Protein AF-A0AAP7DKU0-F1 (afdb_monomer)

Foldseek 3Di:
DDDCVQVQWDWPAFFAWDQDPPPRDTDGQLFTKIDHAFFAFDFAQAWAFWQAFQADDPPLLCAQQGGWTWGQHPQQKIWIWGQFPHAPDDGGDTHHGRHTGGTFHRGGDFDCRPPPNRVRTIIGIWIANHCDDSGRRPRTDRPVVVSVVCLQVLLADPADDLVVLCVVCLVLLLVLCLVQQQFSLLLSLQLCNQNVNQRHPCCVVAVASNQAFDEAPVGWDWDWDWDADPVRDIDIDTTIHYHDPHNSSNSNVVSCCLCQPDPVDRNLNVQSGNDQLLSNLVSCVVSVSDDDPCRSVSSVCSCVVVVSSVSSVQSDFDWAFEDEPNHTQFIFTDHPNFTKTQLVSVLVSLVWDWDADPVVRWIQTNNHTQPQWDADPNTTMGGPQSSQVRSVKHFPDADPVRNYTYIYD

Solvent-accessible surface area (backbone atoms only — not comparable to full-atom values): 21184 Å² total; per-residue (Å²): 132,72,73,46,60,83,77,60,21,47,79,79,39,70,57,43,81,38,68,40,93,86,78,66,50,75,47,74,36,63,25,31,32,34,29,54,63,62,62,40,79,36,52,29,91,55,45,29,36,22,76,36,46,46,69,38,45,77,88,45,57,33,46,56,31,15,28,27,36,29,30,34,31,93,83,41,26,26,45,34,43,22,14,19,63,46,64,66,51,52,62,75,38,76,44,51,52,69,36,66,40,24,20,28,12,35,31,44,75,43,66,51,52,77,42,90,86,39,53,56,28,28,33,41,38,29,26,18,65,30,53,63,71,43,64,11,58,93,34,54,43,58,45,52,61,50,51,52,51,45,62,78,53,50,36,32,99,63,45,42,56,68,70,58,40,48,67,69,46,47,66,50,31,24,55,45,18,61,76,64,31,43,40,18,26,51,52,51,31,48,32,36,59,65,7,26,29,54,11,10,65,57,20,69,75,20,28,26,35,71,75,52,68,42,72,36,94,61,36,60,45,80,42,83,43,78,47,73,45,97,86,71,51,71,46,81,42,78,42,45,25,26,12,33,89,39,59,58,57,35,51,54,56,52,49,48,42,42,65,50,24,45,97,91,38,52,60,54,27,50,72,23,46,70,36,57,65,67,56,21,35,46,39,39,37,76,51,60,74,49,89,59,90,57,51,33,56,56,38,48,52,48,23,63,76,66,56,28,59,62,40,36,63,75,23,52,76,40,71,21,42,31,23,47,90,88,39,80,55,40,69,29,33,37,54,98,93,38,49,31,23,47,47,63,52,47,30,59,67,66,73,31,55,75,47,78,39,85,87,80,61,38,41,25,30,63,85,37,74,42,82,64,40,41,76,56,94,93,37,56,28,25,44,46,57,60,58,35,49,40,52,64,28,43,74,77,46,74,40,85,86,76,31,32,37,35,36,46,116

Organism: Paenibacillus alvei (NCBI:txid44250)

Structure (mmCIF, N/CA/C/O backbone):
data_AF-A0AAP7DKU0-F1
#
_entry.id   AF-A0AAP7DKU0-F1
#
loop_
_atom_site.group_PDB
_atom_site.id
_atom_site.type_symbol
_atom_site.label_atom_id
_atom_site.label_alt_id
_atom_site.label_comp_id
_atom_site.label_asym_id
_atom_site.label_entity_id
_atom_site.label_seq_id
_atom_site.pdbx_PDB_ins_code
_atom_site.Cartn_x
_atom_site.Cartn_y
_atom_site.Cartn_z
_atom_site.occupancy
_atom_site.B_iso_or_equiv
_atom_site.auth_seq_id
_atom_site.auth_comp_id
_atom_site.auth_asym_id
_atom_site.auth_atom_id
_atom_site.pdbx_PDB_model_num
ATOM 1 N N . MET A 1 1 ? 19.547 9.893 -9.855 1.00 49.78 1 MET A N 1
ATOM 2 C CA . MET A 1 1 ? 20.065 9.277 -11.097 1.00 49.78 1 MET A CA 1
ATOM 3 C C . MET A 1 1 ? 20.138 7.779 -10.905 1.00 49.78 1 MET A C 1
ATOM 5 O O . MET A 1 1 ? 20.332 7.334 -9.777 1.00 49.78 1 MET A O 1
ATOM 9 N N . THR A 1 2 ? 19.918 7.016 -11.971 1.00 57.22 2 THR A N 1
ATOM 10 C CA . THR A 1 2 ? 19.926 5.547 -11.912 1.00 57.22 2 THR A CA 1
ATOM 11 C C . THR A 1 2 ? 21.373 5.053 -11.886 1.00 57.22 2 THR A C 1
ATOM 13 O O . THR A 1 2 ? 22.159 5.404 -12.756 1.00 57.22 2 THR A O 1
ATOM 16 N N . ASP A 1 3 ? 21.752 4.236 -10.902 1.00 69.50 3 ASP A N 1
ATOM 17 C CA . ASP A 1 3 ? 23.101 3.659 -10.850 1.00 69.50 3 ASP A CA 1
ATOM 18 C C . ASP A 1 3 ? 23.195 2.405 -11.734 1.00 69.50 3 ASP A C 1
ATOM 20 O O . ASP A 1 3 ? 22.880 1.285 -11.323 1.00 69.50 3 ASP A O 1
ATOM 24 N N . TRP A 1 4 ? 23.618 2.613 -12.979 1.00 71.50 4 TRP A N 1
ATOM 25 C CA . TRP A 1 4 ? 23.707 1.583 -14.014 1.00 71.50 4 TRP A CA 1
ATOM 26 C C . TRP A 1 4 ? 24.749 0.491 -13.742 1.00 71.50 4 TRP A C 1
ATOM 28 O O . TRP A 1 4 ? 24.603 -0.623 -14.257 1.00 71.50 4 TRP A O 1
ATOM 38 N N . SER A 1 5 ? 25.746 0.761 -12.890 1.00 69.12 5 SER A N 1
ATOM 39 C CA . SER A 1 5 ? 26.813 -0.197 -12.560 1.00 69.12 5 SER A CA 1
ATOM 40 C C . SER A 1 5 ? 26.267 -1.472 -11.913 1.00 69.12 5 SER A C 1
ATOM 42 O O . SER A 1 5 ? 26.746 -2.573 -12.187 1.00 69.12 5 SER A O 1
ATOM 44 N N . LYS A 1 6 ? 25.169 -1.348 -11.161 1.00 59.50 6 LYS A N 1
ATOM 45 C CA . LYS A 1 6 ? 24.454 -2.455 -10.506 1.00 59.50 6 LYS A CA 1
ATOM 46 C C . LYS A 1 6 ? 23.725 -3.379 -11.476 1.00 59.50 6 LYS A C 1
ATOM 48 O O . LYS A 1 6 ? 23.471 -4.532 -11.151 1.00 59.50 6 LYS A O 1
ATOM 53 N N . TYR A 1 7 ? 23.418 -2.888 -12.672 1.00 62.41 7 TYR A N 1
ATOM 54 C CA . TYR A 1 7 ? 22.858 -3.678 -13.771 1.00 62.41 7 TYR A CA 1
ATOM 55 C C . TYR A 1 7 ? 23.960 -4.226 -14.694 1.00 62.41 7 TYR A C 1
ATOM 57 O O . TYR A 1 7 ? 23.678 -4.698 -15.797 1.00 62.41 7 TYR A O 1
ATOM 65 N N . GLY A 1 8 ? 25.221 -4.139 -14.255 1.00 76.75 8 GLY A N 1
ATOM 66 C CA . GLY A 1 8 ? 26.395 -4.558 -15.009 1.00 76.75 8 GLY A CA 1
ATOM 67 C C . GLY A 1 8 ? 26.785 -3.597 -16.131 1.00 76.75 8 GLY A C 1
ATOM 68 O O . GLY A 1 8 ? 27.579 -3.986 -16.986 1.00 76.75 8 GLY A O 1
ATOM 69 N N . TYR A 1 9 ? 26.240 -2.375 -16.157 1.00 84.75 9 TYR A N 1
ATOM 70 C CA . TYR A 1 9 ? 26.542 -1.387 -17.191 1.00 84.75 9 TYR A CA 1
ATOM 71 C C . TYR A 1 9 ? 27.420 -0.256 -16.670 1.00 84.75 9 TYR A C 1
ATOM 73 O O . TYR A 1 9 ? 27.160 0.350 -15.637 1.00 84.75 9 TYR A O 1
ATOM 81 N N . ARG A 1 10 ? 28.407 0.130 -17.467 1.00 91.19 10 ARG A N 1
ATOM 82 C CA . ARG A 1 10 ? 29.080 1.419 -17.340 1.00 91.19 10 ARG A CA 1
ATOM 83 C C . ARG A 1 10 ? 28.403 2.428 -18.261 1.00 91.19 10 ARG A C 1
ATOM 85 O O . ARG A 1 10 ? 28.271 2.158 -19.453 1.00 91.19 10 ARG A O 1
ATOM 92 N N . VAL A 1 11 ? 28.029 3.593 -17.737 1.00 89.06 11 VAL A N 1
ATOM 93 C CA . VAL A 1 11 ? 27.549 4.708 -18.567 1.00 89.06 11 VAL A CA 1
ATOM 94 C C . VAL A 1 11 ? 28.731 5.291 -19.332 1.00 89.06 11 VAL A C 1
ATOM 96 O O . VAL A 1 11 ? 29.719 5.703 -18.727 1.00 89.06 11 VAL A O 1
ATOM 99 N N . THR A 1 12 ? 28.646 5.320 -20.658 1.00 87.12 12 THR A N 1
ATOM 100 C CA . THR A 1 12 ? 29.658 5.962 -21.512 1.00 87.12 12 THR A CA 1
ATOM 101 C C . THR A 1 12 ? 29.196 7.298 -22.068 1.00 87.12 12 THR A C 1
ATOM 103 O O . THR A 1 12 ? 30.029 8.131 -22.415 1.00 87.12 12 THR A O 1
ATOM 106 N N . SER A 1 13 ? 27.883 7.523 -22.139 1.00 85.38 13 SER A N 1
ATOM 107 C CA . SER A 1 13 ? 27.319 8.814 -22.519 1.00 85.38 13 SER A CA 1
ATOM 108 C C . SER A 1 13 ? 25.940 9.017 -21.885 1.00 85.38 13 SER A C 1
ATOM 110 O O . SER A 1 13 ? 25.039 8.232 -22.182 1.00 85.38 13 SER A O 1
ATOM 112 N N . PRO A 1 14 ? 25.741 10.050 -21.048 1.00 86.19 14 PRO A N 1
ATOM 113 C CA . PRO A 1 14 ? 24.436 10.373 -20.473 1.00 86.19 14 PRO A CA 1
ATOM 114 C C . PRO A 1 14 ? 23.503 11.033 -21.500 1.00 86.19 14 PRO A C 1
ATOM 116 O O . PRO A 1 14 ? 23.950 11.490 -22.555 1.00 86.19 14 PRO A O 1
ATOM 119 N N . TYR A 1 15 ? 22.214 11.103 -21.173 1.00 82.50 15 TYR A N 1
ATOM 120 C CA . TYR A 1 15 ? 21.207 11.846 -21.937 1.00 82.50 15 TYR A CA 1
ATOM 121 C C . TYR A 1 15 ? 21.473 13.360 -21.937 1.00 82.50 15 TYR A C 1
ATOM 123 O O . TYR A 1 15 ? 21.952 13.916 -20.948 1.00 82.50 15 TYR A O 1
ATOM 131 N N . GLY A 1 16 ? 21.116 14.037 -23.034 1.00 81.62 16 GLY A N 1
ATOM 132 C CA . GLY A 1 16 ? 21.106 15.498 -23.138 1.00 81.62 16 GLY A CA 1
ATOM 133 C C . GLY A 1 16 ? 22.201 16.098 -24.026 1.00 81.62 16 GLY A C 1
ATOM 134 O O . GLY A 1 16 ? 22.850 15.425 -24.829 1.00 81.62 16 GLY A O 1
ATOM 135 N N . LYS A 1 17 ? 22.372 17.421 -23.934 1.00 77.00 17 LYS A N 1
ATOM 136 C CA . LYS A 1 17 ? 23.285 18.195 -24.790 1.00 77.00 17 LYS A CA 1
ATOM 137 C C . LYS A 1 17 ? 24.749 17.834 -24.523 1.00 77.00 17 LYS A C 1
ATOM 139 O O . LYS A 1 17 ? 25.232 17.988 -23.405 1.00 77.00 17 LYS A O 1
ATOM 144 N N . ARG A 1 18 ? 25.482 17.457 -25.572 1.00 64.69 18 ARG A N 1
ATOM 145 C CA . ARG A 1 18 ? 26.942 17.295 -25.554 1.00 64.69 18 ARG A CA 1
ATOM 146 C C . ARG A 1 18 ? 27.600 18.363 -26.413 1.00 64.69 18 ARG A C 1
ATOM 148 O O . ARG A 1 18 ? 27.144 18.636 -27.520 1.00 64.69 18 ARG A O 1
ATOM 155 N N . ARG A 1 19 ? 28.684 18.957 -25.915 1.00 55.84 19 ARG A N 1
ATOM 156 C CA . ARG A 1 19 ? 29.554 19.832 -26.706 1.00 55.84 19 ARG A CA 1
ATOM 157 C C . ARG A 1 19 ? 30.606 18.961 -27.378 1.00 55.84 19 ARG A C 1
ATOM 159 O O . ARG A 1 19 ? 31.332 18.247 -26.692 1.00 55.84 19 ARG A O 1
ATOM 166 N N . ASP A 1 20 ? 30.656 18.995 -28.701 1.00 50.22 20 ASP A N 1
ATOM 167 C CA . ASP A 1 20 ? 31.698 18.319 -29.463 1.00 50.22 20 ASP A CA 1
ATOM 168 C C . ASP A 1 20 ? 33.074 18.904 -29.073 1.00 50.22 20 ASP A C 1
ATOM 170 O O . ASP A 1 20 ? 33.256 20.125 -29.166 1.00 50.22 20 ASP A O 1
ATOM 174 N N . PRO A 1 21 ? 34.030 18.081 -28.599 1.00 48.31 21 PRO A N 1
ATOM 175 C CA . PRO A 1 21 ? 35.315 18.566 -28.096 1.00 48.31 21 PRO A CA 1
ATOM 176 C C . PRO A 1 21 ? 36.260 19.081 -29.194 1.00 48.31 21 PRO A C 1
ATOM 178 O O . PRO A 1 21 ? 37.310 19.623 -28.866 1.00 48.31 21 PRO A O 1
ATOM 181 N N . ILE A 1 22 ? 35.910 18.930 -30.477 1.00 49.34 22 ILE A N 1
ATOM 182 C CA . ILE A 1 22 ? 36.761 19.270 -31.624 1.00 49.34 22 ILE A CA 1
ATOM 183 C C . ILE A 1 22 ? 36.198 20.472 -32.397 1.00 49.34 22 ILE A C 1
ATOM 185 O O . ILE A 1 22 ? 36.959 21.337 -32.819 1.00 49.34 22 ILE A O 1
ATOM 189 N N . ASN A 1 23 ? 34.877 20.568 -32.574 1.00 63.06 23 ASN A N 1
ATOM 190 C CA . ASN A 1 23 ? 34.242 21.637 -33.363 1.00 63.06 23 ASN A CA 1
ATOM 191 C C . ASN A 1 23 ? 33.279 22.536 -32.564 1.00 63.06 23 ASN A C 1
ATOM 193 O O . ASN A 1 23 ? 32.705 23.471 -33.124 1.00 63.06 23 ASN A O 1
ATOM 197 N N . GLY A 1 24 ? 33.078 22.268 -31.269 1.00 55.88 24 GLY A N 1
ATOM 198 C CA . GLY A 1 24 ? 32.290 23.111 -30.370 1.00 55.88 24 GLY A CA 1
ATOM 199 C C . GLY A 1 24 ? 30.777 23.111 -30.616 1.00 55.88 24 GLY A C 1
ATOM 200 O O . GLY A 1 24 ? 30.061 23.780 -29.865 1.00 55.88 24 GLY A O 1
ATOM 201 N N . LYS A 1 25 ? 30.269 22.369 -31.612 1.00 62.16 25 LYS A N 1
ATOM 202 C CA . LYS A 1 25 ? 28.831 22.253 -31.881 1.00 62.16 25 LYS A CA 1
ATOM 203 C C . LYS A 1 25 ? 28.158 21.416 -30.799 1.00 62.16 25 LYS A C 1
ATOM 205 O O . LYS A 1 25 ? 28.714 20.441 -30.296 1.00 62.16 25 LYS A O 1
ATOM 210 N N . THR A 1 26 ? 26.946 21.807 -30.424 1.00 61.19 26 THR A N 1
ATOM 211 C CA . THR A 1 26 ? 26.136 21.037 -29.481 1.00 61.19 26 THR A CA 1
ATOM 212 C C . THR A 1 26 ? 25.364 19.962 -30.239 1.00 61.19 26 THR A C 1
ATOM 214 O O . THR A 1 26 ? 24.550 20.289 -31.098 1.00 61.19 26 THR A O 1
ATOM 217 N N . ALA A 1 27 ? 25.612 18.694 -29.925 1.00 67.88 27 ALA A N 1
ATOM 218 C CA . ALA A 1 27 ? 24.814 17.568 -30.395 1.00 67.88 27 ALA A CA 1
ATOM 219 C C . ALA A 1 27 ? 23.966 17.047 -29.229 1.00 67.88 27 ALA A C 1
ATOM 221 O O . ALA A 1 27 ? 24.481 16.815 -28.135 1.00 67.88 27 ALA A O 1
ATOM 222 N N . GLU A 1 28 ? 22.664 16.889 -29.440 1.00 77.94 28 GLU A N 1
ATOM 223 C CA . GLU A 1 28 ? 21.766 16.335 -28.430 1.00 77.94 28 GLU A CA 1
ATOM 224 C C . GLU A 1 28 ? 21.822 14.808 -28.463 1.00 77.94 28 GLU A C 1
ATOM 226 O O . GLU A 1 28 ? 21.627 14.186 -29.507 1.00 77.94 28 GLU A O 1
ATOM 231 N N . HIS A 1 29 ? 22.139 14.202 -27.321 1.00 83.50 29 HIS A N 1
ATOM 232 C CA . HIS A 1 29 ? 22.085 12.763 -27.142 1.00 83.50 29 HIS A CA 1
ATOM 233 C C . HIS A 1 29 ? 20.689 12.381 -26.643 1.00 83.50 29 HIS A C 1
ATOM 235 O O . HIS A 1 29 ? 20.318 12.695 -25.514 1.00 83.50 29 HIS A O 1
ATOM 241 N N . THR A 1 30 ? 19.912 11.734 -27.507 1.00 87.25 30 THR A N 1
ATOM 242 C CA . THR A 1 30 ? 18.480 11.457 -27.305 1.00 87.25 30 THR A CA 1
ATOM 243 C C . THR A 1 30 ? 18.202 10.283 -26.366 1.00 87.25 30 THR A C 1
ATOM 245 O O . THR A 1 30 ? 17.061 10.076 -25.965 1.00 87.25 30 THR A O 1
ATOM 248 N N . GLY A 1 31 ? 19.238 9.543 -25.971 1.00 89.00 31 GLY A N 1
ATOM 249 C CA . GLY A 1 31 ? 19.167 8.402 -25.064 1.00 89.00 31 GLY A CA 1
ATOM 250 C C . GLY A 1 31 ? 20.361 8.357 -24.113 1.00 89.00 31 GLY A C 1
ATOM 251 O O . GLY A 1 31 ? 21.020 9.365 -23.875 1.00 89.00 31 GLY A O 1
ATOM 252 N N . ILE A 1 32 ? 20.638 7.182 -23.560 1.00 90.94 32 ILE A N 1
ATOM 253 C CA . ILE A 1 32 ? 21.801 6.903 -22.714 1.00 90.94 32 ILE A CA 1
ATOM 254 C C . ILE A 1 32 ? 22.595 5.727 -23.289 1.00 90.94 32 ILE A C 1
ATOM 256 O O . ILE A 1 32 ? 22.012 4.718 -23.686 1.00 90.94 32 ILE A O 1
ATOM 260 N N . ASP A 1 33 ? 23.923 5.849 -23.308 1.00 93.75 33 ASP A N 1
ATOM 261 C CA . ASP A 1 33 ? 24.816 4.799 -23.795 1.00 93.75 33 ASP A CA 1
ATOM 262 C C . ASP A 1 33 ? 25.365 4.002 -22.615 1.00 93.75 33 ASP A C 1
ATOM 264 O O . ASP A 1 33 ? 26.051 4.536 -21.733 1.00 93.75 33 ASP A O 1
ATOM 268 N N . LEU A 1 34 ? 25.065 2.707 -22.626 1.00 91.94 34 LEU A N 1
ATOM 269 C CA . LEU A 1 34 ? 25.341 1.758 -21.559 1.00 91.94 34 LEU A CA 1
ATOM 270 C C . LEU A 1 34 ? 26.214 0.626 -22.093 1.00 91.94 34 LEU A C 1
ATOM 272 O O . LEU A 1 34 ? 25.870 -0.026 -23.074 1.00 91.94 34 LEU A O 1
ATOM 276 N N . VAL A 1 35 ? 27.339 0.356 -21.437 1.00 92.06 35 VAL A N 1
ATOM 277 C CA . VAL A 1 35 ? 28.307 -0.654 -21.884 1.00 92.06 35 VAL A CA 1
ATOM 278 C C . VAL A 1 35 ? 28.449 -1.773 -20.870 1.00 92.06 35 VAL A C 1
ATOM 280 O O . VAL A 1 35 ? 28.747 -1.534 -19.705 1.00 92.06 35 VAL A O 1
ATOM 283 N N . LYS A 1 36 ? 28.344 -3.003 -21.358 1.00 89.19 36 LYS A N 1
ATOM 284 C CA . LYS A 1 36 ? 28.823 -4.238 -20.728 1.00 89.19 36 LYS A CA 1
ATOM 285 C C . LYS A 1 36 ? 29.642 -5.054 -21.733 1.00 89.19 36 LYS A C 1
ATOM 287 O O . LYS A 1 36 ? 30.033 -4.536 -22.778 1.00 89.19 36 LYS A O 1
ATOM 292 N N . ALA A 1 37 ? 29.926 -6.321 -21.432 1.00 88.69 37 ALA A N 1
ATOM 293 C CA . ALA A 1 37 ? 30.628 -7.197 -22.366 1.00 88.69 37 ALA A CA 1
ATOM 294 C C . ALA A 1 37 ? 29.860 -7.343 -23.695 1.00 88.69 37 ALA A C 1
ATOM 296 O O . ALA A 1 37 ? 28.630 -7.436 -23.720 1.00 88.69 37 ALA A O 1
ATOM 297 N N . HIS A 1 38 ? 30.593 -7.372 -24.809 1.00 90.94 38 HIS A N 1
ATOM 298 C CA . HIS A 1 38 ? 30.015 -7.617 -26.129 1.00 90.94 38 HIS A CA 1
ATOM 299 C C . HIS A 1 38 ? 29.235 -8.946 -26.135 1.00 90.94 38 HIS A C 1
ATOM 301 O O . HIS A 1 38 ? 29.677 -9.929 -25.545 1.00 90.94 38 HIS A O 1
ATOM 307 N N . LYS A 1 39 ? 28.056 -8.961 -26.770 1.00 92.50 39 LYS A N 1
ATOM 308 C CA . LYS A 1 39 ? 27.084 -10.073 -26.798 1.00 92.50 39 LYS A CA 1
ATOM 309 C C . LYS A 1 39 ? 26.476 -10.480 -25.452 1.00 92.50 39 LYS A C 1
ATOM 311 O O . LYS A 1 39 ? 25.726 -11.455 -25.403 1.00 92.50 39 LYS A O 1
ATOM 316 N N . ALA A 1 40 ? 26.718 -9.737 -24.374 1.00 89.00 40 ALA A N 1
ATOM 317 C CA . ALA A 1 40 ? 26.046 -9.996 -23.105 1.00 89.00 40 ALA A CA 1
ATOM 318 C C . ALA A 1 40 ? 24.525 -9.736 -23.209 1.00 89.00 40 ALA A C 1
ATOM 320 O O . ALA A 1 40 ? 24.108 -8.808 -23.915 1.00 89.00 40 ALA A O 1
ATOM 321 N N . PRO A 1 41 ? 23.691 -10.508 -22.486 1.00 87.19 41 PRO A N 1
ATOM 322 C CA . PRO A 1 41 ? 22.231 -10.457 -22.593 1.00 87.19 41 PRO A CA 1
ATOM 323 C C . PRO A 1 41 ? 21.671 -9.136 -22.069 1.00 87.19 41 PRO A C 1
ATOM 325 O O . PRO A 1 41 ? 21.933 -8.759 -20.931 1.00 87.19 41 PRO A O 1
ATOM 328 N N . ILE A 1 42 ? 20.927 -8.409 -22.896 1.00 91.44 42 ILE A N 1
ATOM 329 C CA . ILE A 1 42 ? 20.209 -7.164 -22.595 1.00 91.44 42 ILE A CA 1
ATOM 330 C C . ILE A 1 42 ? 18.821 -7.525 -22.081 1.00 91.44 42 ILE A C 1
ATOM 332 O O . ILE A 1 42 ? 18.068 -8.217 -22.762 1.00 91.44 42 ILE A O 1
ATOM 336 N N . PHE A 1 43 ? 18.482 -7.025 -20.898 1.00 86.50 43 PHE A N 1
ATOM 337 C CA . PHE A 1 43 ? 17.192 -7.254 -20.261 1.00 86.50 43 PHE A CA 1
ATOM 338 C C . PHE A 1 43 ? 16.290 -6.030 -20.406 1.00 86.50 43 PHE A C 1
ATOM 340 O O . PHE A 1 43 ? 16.772 -4.897 -20.399 1.00 86.50 43 PHE A O 1
ATOM 347 N N . ALA A 1 44 ? 14.983 -6.259 -20.515 1.00 85.38 44 ALA A N 1
ATOM 348 C CA . ALA A 1 44 ? 13.990 -5.200 -20.519 1.00 85.38 44 ALA A CA 1
ATOM 349 C C . ALA A 1 44 ? 14.029 -4.451 -19.180 1.00 85.38 44 ALA A C 1
ATOM 351 O O . ALA A 1 44 ? 13.819 -5.048 -18.127 1.00 85.38 44 ALA A O 1
ATOM 352 N N . PHE A 1 45 ? 14.233 -3.138 -19.200 1.00 82.94 45 PHE A N 1
ATOM 353 C CA . PHE A 1 45 ? 14.120 -2.308 -17.998 1.00 82.94 45 PHE A CA 1
ATOM 354 C C . PHE A 1 45 ? 12.673 -2.195 -17.507 1.00 82.94 45 PHE A C 1
ATOM 356 O O . PHE A 1 45 ? 12.432 -1.892 -16.343 1.00 82.94 45 PHE A O 1
ATOM 363 N N . MET A 1 46 ? 11.712 -2.455 -18.395 1.00 78.50 46 MET A N 1
ATOM 364 C CA . MET A 1 46 ? 10.285 -2.237 -18.193 1.00 78.50 46 MET A CA 1
ATOM 365 C C . MET A 1 46 ? 9.466 -3.339 -18.856 1.00 78.50 46 MET A C 1
ATOM 367 O O . MET A 1 46 ? 9.833 -3.835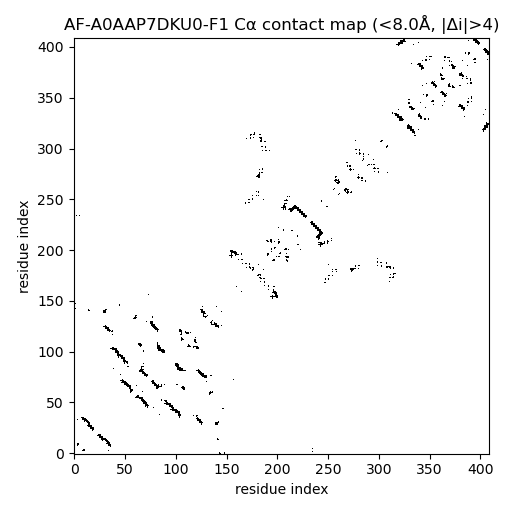 -19.921 1.00 78.50 46 MET A O 1
ATOM 371 N N . ALA A 1 47 ? 8.335 -3.691 -18.244 1.00 80.25 47 ALA A N 1
ATOM 372 C CA . ALA A 1 47 ? 7.371 -4.593 -18.859 1.00 80.25 47 ALA A CA 1
ATOM 373 C C . ALA A 1 47 ? 6.575 -3.874 -19.958 1.00 80.25 47 ALA A C 1
ATOM 375 O O . ALA A 1 47 ? 6.267 -2.686 -19.841 1.00 80.25 47 ALA A O 1
ATOM 376 N N . GLY A 1 48 ? 6.185 -4.603 -20.999 1.00 87.12 48 GLY A N 1
ATOM 377 C CA . GLY A 1 48 ? 5.407 -4.031 -22.093 1.00 87.12 48 GLY A CA 1
ATOM 378 C C . GLY A 1 48 ? 5.209 -4.989 -23.256 1.00 87.12 48 GLY A C 1
ATOM 379 O O . GLY A 1 48 ? 5.454 -6.190 -23.144 1.00 87.12 48 GLY A O 1
ATOM 380 N N . GLU A 1 49 ? 4.752 -4.448 -24.377 1.00 95.25 49 GLU A N 1
ATOM 381 C CA . GLU A 1 49 ? 4.559 -5.181 -25.626 1.00 95.25 49 GLU A CA 1
ATOM 382 C C . GLU A 1 49 ? 5.635 -4.795 -26.638 1.00 95.25 49 GLU A C 1
ATOM 384 O O . GLU A 1 49 ? 5.897 -3.616 -26.874 1.00 95.25 49 GLU A O 1
ATOM 389 N N . VAL A 1 50 ? 6.267 -5.784 -27.259 1.00 98.19 50 VAL A N 1
ATOM 390 C CA . VAL A 1 50 ? 7.270 -5.564 -28.299 1.00 98.19 50 VAL A CA 1
ATOM 391 C C . VAL A 1 50 ? 6.578 -5.081 -29.572 1.00 98.19 50 VAL A C 1
ATOM 393 O O . VAL A 1 50 ? 5.855 -5.833 -30.218 1.00 98.19 50 VAL A O 1
ATOM 396 N N . VAL A 1 51 ? 6.842 -3.843 -29.981 1.00 97.31 51 VAL A N 1
ATOM 397 C CA . VAL A 1 51 ? 6.302 -3.254 -31.222 1.00 97.31 51 VAL A CA 1
ATOM 398 C C . VAL A 1 51 ? 7.323 -3.240 -32.363 1.00 97.31 51 VAL A C 1
ATOM 400 O O . VAL A 1 51 ? 6.971 -3.027 -33.521 1.00 97.31 51 VAL A O 1
ATOM 403 N N . HIS A 1 52 ? 8.598 -3.486 -32.053 1.00 98.25 52 HIS A N 1
ATOM 404 C CA . HIS A 1 52 ? 9.679 -3.614 -33.028 1.00 98.25 52 HIS A CA 1
ATOM 405 C C . HIS A 1 52 ? 10.746 -4.580 -32.502 1.00 98.25 52 HIS A C 1
ATOM 407 O O . HIS A 1 52 ? 11.072 -4.526 -31.321 1.00 98.25 52 HIS A O 1
ATOM 413 N N . ALA A 1 53 ? 11.281 -5.453 -33.356 1.00 98.12 53 ALA A N 1
ATOM 414 C CA . ALA A 1 53 ? 12.348 -6.401 -33.013 1.00 98.12 53 ALA A CA 1
ATOM 415 C C . ALA A 1 53 ? 13.095 -6.844 -34.282 1.00 98.12 53 ALA A C 1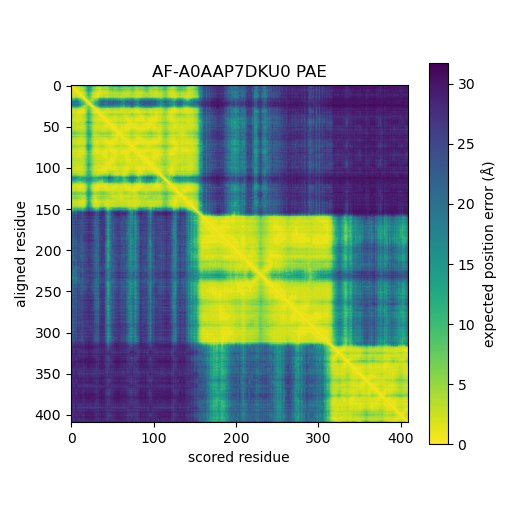
ATOM 417 O O . ALA A 1 53 ? 12.952 -7.977 -34.740 1.00 98.12 53 ALA A O 1
ATOM 418 N N . ARG A 1 54 ? 13.782 -5.902 -34.933 1.00 97.25 54 ARG A N 1
ATOM 419 C CA . ARG A 1 54 ? 14.524 -6.116 -36.189 1.00 97.25 54 ARG A CA 1
ATOM 420 C C . ARG A 1 54 ? 15.475 -4.948 -36.460 1.00 97.25 54 ARG A C 1
ATOM 422 O O . ARG A 1 54 ? 15.555 -4.013 -35.667 1.00 97.25 54 ARG A O 1
ATOM 429 N N . THR A 1 55 ? 16.191 -4.991 -37.581 1.00 97.12 55 THR A N 1
ATOM 430 C CA . THR A 1 55 ? 17.007 -3.864 -38.043 1.00 97.12 55 THR A CA 1
ATOM 431 C C . THR A 1 55 ? 16.135 -2.650 -38.379 1.00 97.12 55 THR A C 1
ATOM 433 O O . THR A 1 55 ? 15.168 -2.754 -39.140 1.00 97.12 55 THR A O 1
ATOM 436 N N . GLY A 1 56 ? 16.490 -1.496 -37.817 1.00 94.50 56 GLY A N 1
ATOM 437 C CA . GLY A 1 56 ? 15.861 -0.212 -38.094 1.00 94.50 56 GLY A CA 1
ATOM 438 C C . GLY A 1 56 ? 16.128 0.255 -39.524 1.00 94.50 56 GLY A C 1
ATOM 439 O O . GLY A 1 56 ? 17.232 0.109 -40.048 1.00 94.50 56 GLY A O 1
ATOM 440 N N . GLN A 1 57 ? 15.109 0.831 -40.159 1.00 93.88 57 GLN A N 1
ATOM 441 C CA . GLN A 1 57 ? 15.182 1.331 -41.532 1.00 93.88 57 GLN A CA 1
ATOM 442 C C . GLN A 1 57 ? 15.189 2.863 -41.547 1.00 93.88 57 GLN A C 1
ATOM 444 O O . GLN A 1 57 ? 14.645 3.522 -40.656 1.00 93.88 57 GLN A O 1
ATOM 449 N N . SER A 1 58 ? 15.812 3.448 -42.572 1.00 92.12 58 SER A N 1
ATOM 450 C CA . SER A 1 58 ? 15.777 4.901 -42.763 1.00 92.12 58 SER A CA 1
ATOM 451 C C . SER A 1 58 ? 14.330 5.383 -42.928 1.00 92.12 58 SER A C 1
ATOM 453 O O . SER A 1 58 ? 13.500 4.685 -43.504 1.00 92.12 58 SER A O 1
ATOM 455 N N . GLY A 1 59 ? 14.005 6.552 -42.376 1.00 87.44 59 GLY A N 1
ATOM 456 C CA . GLY A 1 59 ? 12.651 7.120 -42.417 1.00 87.44 59 GLY A CA 1
ATOM 457 C C . GLY A 1 59 ? 11.653 6.549 -41.399 1.00 87.44 59 GLY A C 1
ATOM 458 O O . GLY A 1 59 ? 10.621 7.171 -41.166 1.00 87.44 59 GLY A O 1
ATOM 459 N N . THR A 1 60 ? 11.949 5.434 -40.713 1.00 88.50 60 THR A N 1
ATOM 460 C CA . THR A 1 60 ? 11.009 4.860 -39.726 1.00 88.50 60 THR A CA 1
ATOM 461 C C . THR A 1 60 ? 11.130 5.470 -38.334 1.00 88.50 60 THR A C 1
ATOM 463 O O . THR A 1 60 ? 10.319 5.160 -37.475 1.00 88.50 60 THR A O 1
ATOM 466 N N . GLY A 1 61 ? 12.151 6.291 -38.074 1.00 89.62 61 GLY A N 1
ATOM 467 C CA . GLY A 1 61 ? 12.506 6.758 -36.728 1.00 89.62 61 GLY A CA 1
ATOM 468 C C . GLY A 1 61 ? 13.509 5.864 -35.985 1.00 89.62 61 GLY A C 1
ATOM 469 O O . GLY A 1 61 ? 13.904 6.207 -34.872 1.00 89.62 61 GLY A O 1
ATOM 470 N N . PHE A 1 62 ? 13.947 4.757 -36.598 1.00 94.56 62 PHE A N 1
ATOM 471 C CA . PHE A 1 62 ? 15.058 3.905 -36.134 1.00 94.56 62 PHE A CA 1
ATOM 472 C C . PHE A 1 62 ? 16.212 3.842 -37.145 1.00 94.56 62 PHE A C 1
ATOM 474 O O . PHE A 1 62 ? 17.062 2.953 -37.082 1.00 94.56 62 PHE A O 1
ATOM 481 N N . GLY A 1 63 ? 16.252 4.781 -38.094 1.00 89.94 63 GLY A N 1
ATOM 482 C CA . GLY A 1 63 ? 17.386 4.915 -39.002 1.00 89.94 63 GLY A CA 1
ATOM 483 C C . GLY A 1 63 ? 18.684 5.042 -38.203 1.00 89.94 63 GLY A C 1
ATOM 484 O O . GLY A 1 63 ? 18.733 5.773 -37.218 1.00 89.94 63 GLY A O 1
ATOM 485 N N . ASN A 1 64 ? 19.722 4.317 -38.622 1.00 89.62 64 ASN A N 1
ATOM 486 C CA . ASN A 1 64 ? 21.037 4.246 -37.971 1.00 89.62 64 ASN A CA 1
ATOM 487 C C . ASN A 1 64 ? 21.103 3.531 -36.607 1.00 89.62 64 ASN A C 1
ATOM 489 O O . ASN A 1 64 ? 22.208 3.332 -36.110 1.00 89.62 64 ASN A O 1
ATOM 493 N N . PHE A 1 65 ? 19.993 3.074 -36.024 1.00 93.31 65 PHE A N 1
ATOM 494 C CA . PHE A 1 65 ? 20.020 2.353 -34.741 1.00 93.31 65 PHE A CA 1
ATOM 495 C C . PHE A 1 65 ? 20.457 0.883 -34.845 1.00 93.31 65 PHE A C 1
ATOM 497 O O . PHE A 1 65 ? 20.645 0.230 -33.822 1.00 93.31 65 PHE A O 1
ATOM 504 N N . GLY A 1 66 ? 20.643 0.344 -36.053 1.00 94.56 66 GLY A N 1
ATOM 505 C CA . GLY A 1 66 ? 21.013 -1.062 -36.229 1.00 94.56 66 GLY A CA 1
ATOM 506 C C . GLY A 1 66 ? 19.871 -1.991 -35.825 1.00 94.56 66 GLY A C 1
ATOM 507 O O . GLY A 1 66 ? 18.717 -1.705 -36.136 1.00 94.56 66 GLY A O 1
ATOM 508 N N . ASN A 1 67 ? 20.171 -3.104 -35.155 1.00 97.25 67 ASN A N 1
ATOM 509 C CA . ASN A 1 67 ? 19.134 -3.973 -34.599 1.00 97.25 67 ASN A CA 1
ATOM 510 C C . ASN A 1 67 ? 18.504 -3.311 -33.376 1.00 97.25 67 ASN A C 1
ATOM 512 O O . ASN A 1 67 ? 19.202 -2.935 -32.431 1.00 97.25 67 ASN A O 1
ATOM 516 N N . VAL A 1 68 ? 17.178 -3.193 -33.410 1.00 98.06 68 VAL A N 1
ATOM 517 C CA . VAL A 1 68 ? 16.395 -2.515 -32.384 1.00 98.06 68 VAL A CA 1
ATOM 518 C C . VAL A 1 68 ? 15.320 -3.442 -31.857 1.00 98.06 68 VAL A C 1
ATOM 520 O O . VAL A 1 68 ? 14.564 -4.040 -32.626 1.00 98.06 68 VAL A O 1
ATOM 523 N N . VAL A 1 69 ? 15.196 -3.477 -30.535 1.00 98.69 69 VAL A N 1
ATOM 524 C CA . VAL A 1 69 ? 13.951 -3.872 -29.880 1.00 98.69 69 VAL A CA 1
ATOM 525 C C . VAL A 1 69 ? 13.276 -2.621 -29.341 1.00 98.69 69 VAL A C 1
ATOM 527 O O . VAL A 1 69 ? 13.912 -1.828 -28.657 1.00 98.69 69 VAL A O 1
ATOM 530 N N . ALA A 1 70 ? 11.996 -2.428 -29.645 1.00 98.00 70 ALA A N 1
ATOM 531 C CA . ALA A 1 70 ? 11.188 -1.363 -29.064 1.00 98.00 70 ALA A CA 1
ATOM 532 C C . ALA A 1 70 ? 10.006 -1.970 -28.317 1.00 98.00 70 ALA A C 1
ATOM 534 O O . ALA A 1 70 ? 9.215 -2.719 -28.896 1.00 98.00 70 ALA A O 1
ATOM 535 N N . ILE A 1 71 ? 9.894 -1.637 -27.035 1.00 97.38 71 ILE A N 1
ATOM 536 C CA . ILE A 1 71 ? 8.837 -2.114 -26.146 1.00 97.38 71 ILE A CA 1
ATOM 537 C C . ILE A 1 71 ? 7.936 -0.941 -25.800 1.00 97.38 71 ILE A C 1
ATOM 539 O O . ILE A 1 71 ? 8.402 0.054 -25.253 1.00 97.38 71 ILE A O 1
ATOM 543 N N . LYS A 1 72 ? 6.649 -1.061 -26.111 1.00 94.44 72 LYS A N 1
ATOM 544 C CA . LYS A 1 72 ? 5.627 -0.112 -25.693 1.00 94.44 72 LYS A CA 1
ATOM 545 C C . LYS A 1 72 ? 5.178 -0.449 -24.283 1.00 94.44 72 LYS A C 1
ATOM 547 O O . LYS A 1 72 ? 4.670 -1.544 -24.033 1.00 94.44 72 LYS A O 1
ATOM 552 N N . ASP A 1 73 ? 5.373 0.489 -23.370 1.00 84.06 73 ASP A N 1
ATOM 553 C CA . ASP A 1 73 ? 4.887 0.354 -22.009 1.00 84.06 73 ASP A CA 1
ATOM 554 C C . ASP A 1 73 ? 3.375 0.622 -21.921 1.00 84.06 73 ASP A C 1
ATOM 556 O O . ASP A 1 73 ? 2.694 0.978 -22.889 1.00 84.06 73 ASP A O 1
ATOM 560 N N . GLN A 1 74 ? 2.833 0.467 -20.718 1.00 77.75 74 GLN A N 1
ATOM 561 C CA . GLN A 1 74 ? 1.409 0.676 -20.456 1.00 77.75 74 GLN A CA 1
ATOM 562 C C . GLN A 1 74 ? 0.949 2.134 -20.626 1.00 77.75 74 GLN A C 1
ATOM 564 O O . GLN A 1 74 ? -0.249 2.385 -20.729 1.00 77.75 74 GLN A O 1
ATOM 569 N N . ARG A 1 75 ? 1.874 3.099 -20.647 1.00 72.56 75 ARG A N 1
ATOM 570 C CA . ARG A 1 75 ? 1.595 4.532 -20.823 1.00 72.56 75 ARG A CA 1
ATOM 571 C C . ARG A 1 75 ? 1.686 4.954 -22.285 1.00 72.56 75 ARG A C 1
ATOM 573 O O . ARG A 1 75 ? 1.411 6.105 -22.610 1.00 72.56 75 ARG A O 1
ATOM 580 N N . GLY A 1 76 ? 2.052 4.026 -23.165 1.00 79.19 76 GLY A N 1
ATOM 581 C CA . GLY A 1 76 ? 2.248 4.277 -24.582 1.00 79.19 76 GLY A CA 1
ATOM 582 C C . GLY A 1 76 ? 3.614 4.861 -24.933 1.00 79.19 76 GLY A C 1
ATOM 583 O O . GLY A 1 76 ? 3.812 5.203 -26.101 1.00 79.19 76 GLY A O 1
ATOM 584 N N . ALA A 1 77 ? 4.539 4.933 -23.971 1.00 86.12 77 ALA A N 1
ATOM 585 C CA . ALA A 1 77 ? 5.926 5.281 -24.228 1.00 86.12 77 ALA A CA 1
ATOM 586 C C . ALA A 1 77 ? 6.680 4.081 -24.814 1.00 86.12 77 ALA A C 1
ATOM 588 O O . ALA A 1 77 ? 6.364 2.926 -24.524 1.00 86.12 77 ALA A O 1
ATOM 589 N N . LEU A 1 78 ? 7.677 4.349 -25.654 1.00 94.81 78 LEU A N 1
ATOM 590 C CA . LEU A 1 78 ? 8.558 3.329 -26.210 1.00 94.81 78 LEU A CA 1
ATOM 591 C C . LEU A 1 78 ? 9.894 3.304 -25.485 1.00 94.81 78 LEU A C 1
ATOM 593 O O . LEU A 1 78 ? 10.577 4.318 -25.386 1.00 94.81 78 LEU A O 1
ATOM 597 N N . HIS A 1 79 ? 10.287 2.105 -25.085 1.00 95.62 79 HIS A N 1
ATOM 598 C CA . HIS A 1 79 ? 11.604 1.749 -24.587 1.00 95.62 79 HIS A CA 1
ATOM 599 C C . HIS A 1 79 ? 12.391 1.134 -25.737 1.00 95.62 79 HIS A C 1
ATOM 601 O O . HIS A 1 79 ? 12.118 0.001 -26.140 1.00 95.62 79 HIS A O 1
ATOM 607 N N . CYS A 1 80 ? 13.322 1.898 -26.294 1.00 97.75 80 CYS A N 1
ATOM 608 C CA . CYS A 1 80 ? 14.084 1.536 -27.480 1.00 97.75 80 CYS A CA 1
ATOM 609 C C . CYS A 1 80 ? 15.475 1.049 -27.068 1.00 97.75 80 CYS A C 1
ATOM 611 O O . CYS A 1 80 ? 16.234 1.788 -26.449 1.00 97.75 80 CYS A O 1
ATOM 613 N N . TYR A 1 81 ? 15.799 -0.188 -27.428 1.00 98.00 81 TYR A N 1
ATOM 614 C CA . TYR A 1 81 ? 17.079 -0.845 -27.184 1.00 98.00 81 TYR A CA 1
ATOM 615 C C . TYR A 1 81 ? 17.785 -0.978 -28.529 1.00 98.00 81 TYR A C 1
ATOM 617 O O . TYR A 1 81 ? 17.416 -1.840 -29.328 1.00 98.00 81 TYR A O 1
ATOM 625 N N . ALA A 1 82 ? 18.739 -0.094 -28.801 1.00 97.25 82 ALA A N 1
ATOM 626 C CA . ALA A 1 82 ? 19.416 0.017 -30.088 1.00 97.25 82 ALA A CA 1
ATOM 627 C C . ALA A 1 82 ? 20.840 -0.559 -30.063 1.00 97.25 82 ALA A C 1
ATOM 629 O O . ALA A 1 82 ? 21.387 -0.896 -29.010 1.00 97.25 82 ALA A O 1
ATOM 630 N N . HIS A 1 83 ? 21.423 -0.674 -31.256 1.00 95.88 83 HIS A N 1
ATOM 631 C CA . HIS A 1 83 ? 22.747 -1.236 -31.527 1.00 95.88 83 HIS A CA 1
ATOM 632 C C . HIS A 1 83 ? 22.909 -2.700 -31.102 1.00 95.88 83 HIS A C 1
ATOM 634 O O . HIS A 1 83 ? 24.027 -3.169 -30.896 1.00 95.88 83 HIS A O 1
ATOM 640 N N . LEU A 1 84 ? 21.813 -3.456 -30.997 1.00 96.69 84 LEU A N 1
ATOM 641 C CA . LEU A 1 84 ? 21.853 -4.850 -30.559 1.00 96.69 84 LEU A CA 1
ATOM 642 C C . LEU A 1 84 ? 22.639 -5.728 -31.544 1.00 96.69 84 LEU A C 1
ATOM 644 O O . LEU A 1 84 ? 22.704 -5.464 -32.743 1.00 96.69 84 LEU A O 1
ATOM 648 N N . ASP A 1 85 ? 23.238 -6.801 -31.044 1.00 95.62 85 ASP A N 1
ATOM 649 C CA . ASP A 1 85 ? 23.843 -7.845 -31.877 1.00 95.62 85 ASP A CA 1
ATOM 650 C C . ASP A 1 85 ? 22.726 -8.697 -32.486 1.00 95.62 85 ASP A C 1
ATOM 652 O O . ASP A 1 85 ? 22.639 -8.875 -33.698 1.00 95.62 85 ASP A O 1
ATOM 656 N N . SER A 1 86 ? 21.786 -9.109 -31.638 1.00 96.62 86 SER A N 1
ATOM 657 C CA . SER A 1 86 ? 20.625 -9.924 -31.985 1.00 96.62 86 SER A CA 1
ATOM 658 C C . SER A 1 86 ? 19.422 -9.552 -31.113 1.00 96.62 86 SER A C 1
ATOM 660 O O . SER A 1 86 ? 19.580 -9.026 -30.008 1.00 96.62 86 SER A O 1
ATOM 662 N N . CYS A 1 87 ? 18.215 -9.807 -31.627 1.00 98.19 87 CYS A N 1
ATOM 663 C CA . CYS A 1 87 ? 16.957 -9.670 -30.889 1.00 98.19 87 CYS A CA 1
ATOM 664 C C . CYS A 1 87 ? 16.536 -11.046 -30.352 1.00 98.19 87 CYS A C 1
ATOM 666 O O . CYS A 1 87 ? 16.499 -12.009 -31.116 1.00 98.19 87 CYS A O 1
ATOM 668 N N . SER A 1 88 ? 16.179 -11.129 -29.069 1.00 96.88 88 SER A N 1
ATOM 669 C CA . SER A 1 88 ? 15.734 -12.368 -28.402 1.00 96.88 88 SER A CA 1
ATOM 670 C C . SER A 1 88 ? 14.202 -12.471 -28.309 1.00 96.88 88 SER A C 1
ATOM 672 O O . SER A 1 88 ? 13.668 -13.417 -27.735 1.00 96.88 88 SER A O 1
ATOM 674 N N . VAL A 1 89 ? 13.480 -11.493 -28.868 1.00 97.94 89 VAL A N 1
ATOM 675 C CA . VAL A 1 89 ? 12.016 -11.358 -28.802 1.00 97.94 89 VAL A CA 1
ATOM 676 C C . VAL A 1 89 ? 11.415 -11.080 -30.179 1.00 97.94 89 VAL A C 1
ATOM 678 O O . VAL A 1 89 ? 12.128 -10.722 -31.116 1.00 97.94 89 VAL A O 1
ATOM 681 N N . LYS A 1 90 ? 10.093 -11.235 -30.307 1.00 97.50 90 LYS A N 1
ATOM 682 C CA . LYS A 1 90 ? 9.342 -11.007 -31.556 1.00 97.50 90 LYS A CA 1
ATOM 683 C C . LYS A 1 90 ? 8.284 -9.918 -31.382 1.00 97.50 90 LYS A C 1
ATOM 685 O O . LYS A 1 90 ? 7.779 -9.711 -30.283 1.00 97.50 90 LYS A O 1
ATOM 690 N N . VAL A 1 91 ? 7.923 -9.240 -32.472 1.00 98.00 91 VAL A N 1
ATOM 691 C CA . VAL A 1 91 ? 6.821 -8.258 -32.475 1.00 98.00 91 VAL A CA 1
ATOM 692 C C . VAL A 1 91 ? 5.520 -8.923 -32.001 1.00 98.00 91 VAL A C 1
ATOM 694 O O . VAL A 1 91 ? 5.233 -10.053 -32.388 1.00 98.00 91 VAL A O 1
ATOM 697 N N . GLY A 1 92 ? 4.766 -8.232 -31.145 1.00 94.69 92 GLY A N 1
ATOM 698 C CA . GLY A 1 92 ? 3.555 -8.717 -30.473 1.00 94.69 92 GLY A CA 1
ATOM 699 C C . GLY A 1 92 ? 3.813 -9.466 -29.159 1.00 94.69 92 GLY A C 1
ATOM 700 O O . GLY A 1 92 ? 2.876 -9.755 -28.416 1.00 94.69 92 GLY A O 1
ATOM 701 N N . GLN A 1 93 ? 5.069 -9.781 -28.824 1.00 96.50 93 GLN A N 1
ATOM 702 C CA . GLN A 1 93 ? 5.398 -10.467 -27.577 1.00 96.50 93 GLN A CA 1
ATOM 703 C C . GLN A 1 93 ? 5.225 -9.535 -26.371 1.00 96.50 93 GLN A C 1
ATOM 705 O O . GLN A 1 93 ? 5.790 -8.442 -26.333 1.00 96.50 93 GLN A O 1
ATOM 710 N N . LYS A 1 94 ? 4.504 -9.995 -25.343 1.00 90.25 94 LYS A N 1
ATOM 711 C CA . LYS A 1 94 ? 4.520 -9.358 -24.020 1.00 90.25 94 LYS A CA 1
ATOM 712 C C . LYS A 1 94 ? 5.774 -9.786 -23.268 1.00 90.25 94 LYS A C 1
ATOM 714 O O . LYS A 1 94 ? 6.069 -10.977 -23.194 1.00 90.25 94 LYS A O 1
ATOM 719 N N . VAL A 1 95 ? 6.495 -8.822 -22.713 1.00 77.69 95 VAL A N 1
ATOM 720 C CA . VAL A 1 95 ? 7.742 -9.052 -21.980 1.00 77.69 95 VAL A CA 1
ATOM 721 C C . VAL A 1 95 ? 7.643 -8.484 -20.572 1.00 77.69 95 VAL A C 1
ATOM 723 O O . VAL A 1 95 ? 7.057 -7.420 -20.359 1.00 77.69 95 VAL A O 1
ATOM 726 N N . ALA A 1 96 ? 8.195 -9.204 -19.600 1.00 74.81 96 ALA A N 1
ATOM 727 C CA . ALA A 1 96 ? 8.333 -8.711 -18.234 1.00 74.81 96 ALA A CA 1
ATOM 728 C C . ALA A 1 96 ? 9.597 -7.848 -18.089 1.00 74.81 96 ALA A C 1
ATOM 730 O O . ALA A 1 96 ? 10.576 -8.041 -18.812 1.00 74.81 96 ALA A O 1
ATOM 731 N N . ALA A 1 97 ? 9.611 -6.933 -17.116 1.00 77.69 97 ALA A N 1
ATOM 732 C CA . ALA A 1 97 ? 10.858 -6.296 -16.696 1.00 77.69 97 ALA A CA 1
ATOM 733 C C . ALA A 1 97 ? 11.846 -7.378 -16.217 1.00 77.69 97 ALA A C 1
ATOM 735 O O . ALA A 1 97 ? 11.454 -8.315 -15.520 1.00 77.69 97 ALA A O 1
ATOM 736 N N . GLY A 1 98 ? 13.110 -7.270 -16.618 1.00 72.94 98 GLY A N 1
ATOM 737 C CA . GLY A 1 98 ? 14.150 -8.268 -16.369 1.00 72.94 98 GLY A CA 1
ATOM 738 C C . GLY A 1 98 ? 14.186 -9.430 -17.369 1.00 72.94 98 GLY A C 1
ATOM 739 O O . GLY A 1 98 ? 15.096 -10.249 -17.295 1.00 72.94 98 GLY A O 1
ATOM 740 N N . GLN A 1 99 ? 13.253 -9.514 -18.322 1.00 78.50 99 GLN A N 1
ATOM 741 C CA . GLN A 1 99 ? 13.299 -10.528 -19.379 1.00 78.50 99 GLN A CA 1
ATOM 742 C C . GLN A 1 99 ? 14.336 -10.162 -20.449 1.00 78.50 99 GLN A C 1
ATOM 744 O O . GLN A 1 99 ? 14.448 -8.995 -20.819 1.00 78.50 99 GLN A O 1
ATOM 749 N N . GLU A 1 100 ? 15.082 -11.141 -20.973 1.00 89.12 100 GLU A N 1
ATOM 750 C CA . GLU A 1 100 ? 16.040 -10.898 -22.059 1.00 89.12 100 GLU A CA 1
ATOM 751 C C . GLU A 1 100 ? 15.309 -10.459 -23.336 1.00 89.12 100 GLU A C 1
ATOM 753 O O . GLU A 1 100 ? 14.338 -11.085 -23.762 1.00 89.12 100 GLU A O 1
ATOM 758 N N . VAL A 1 101 ? 15.793 -9.379 -23.951 1.00 95.31 101 VAL A N 1
ATOM 759 C CA . VAL A 1 101 ? 15.240 -8.799 -25.183 1.00 95.31 101 VAL A CA 1
ATOM 760 C C . VAL A 1 101 ? 16.221 -8.834 -26.347 1.00 95.31 101 VAL A C 1
ATOM 762 O O . VAL A 1 101 ? 15.813 -8.771 -27.503 1.00 95.31 101 VAL A O 1
ATOM 765 N N . GLY A 1 102 ? 17.511 -8.984 -26.079 1.00 97.00 102 GLY A N 1
ATOM 766 C CA . GLY A 1 102 ? 18.533 -9.079 -27.110 1.00 97.00 102 GLY A CA 1
ATOM 767 C C . GLY A 1 102 ? 19.920 -9.193 -26.510 1.00 97.00 102 GLY A C 1
ATOM 768 O O . GLY A 1 102 ? 20.072 -9.379 -25.306 1.00 97.00 102 GLY A O 1
ATOM 769 N N . LYS A 1 103 ? 20.946 -9.034 -27.338 1.00 95.50 103 LYS A N 1
ATOM 770 C CA . LYS A 1 103 ? 22.350 -9.070 -26.907 1.00 95.50 103 LYS A CA 1
ATOM 771 C C . LYS A 1 103 ? 23.052 -7.770 -27.251 1.00 95.50 103 LYS A C 1
ATOM 773 O O . LYS A 1 103 ? 22.758 -7.171 -28.284 1.00 95.50 103 LYS A O 1
ATOM 778 N N . GLN A 1 104 ? 23.977 -7.326 -26.401 1.00 94.50 104 GLN A N 1
ATOM 779 C CA . GLN A 1 104 ? 24.712 -6.090 -26.660 1.00 94.50 104 GLN A CA 1
ATOM 780 C C . GLN A 1 104 ? 25.519 -6.228 -27.947 1.00 94.50 104 GLN A C 1
ATOM 782 O O . GLN A 1 104 ? 26.303 -7.166 -28.088 1.00 94.50 104 GLN A O 1
ATOM 787 N N . GLY A 1 105 ? 25.361 -5.278 -28.860 1.00 94.19 105 GLY A N 1
ATOM 788 C CA . GLY A 1 105 ? 26.039 -5.316 -30.142 1.00 94.19 105 GLY A CA 1
ATOM 789 C C . GLY A 1 105 ? 26.732 -4.020 -30.478 1.00 94.19 105 GLY A C 1
ATOM 790 O O . GLY A 1 105 ? 27.090 -3.226 -29.610 1.00 94.19 105 GLY A O 1
ATOM 791 N N . ASN A 1 106 ? 26.987 -3.891 -31.767 1.00 92.25 106 ASN A N 1
ATOM 792 C CA . ASN A 1 106 ? 27.697 -2.785 -32.378 1.00 92.25 106 ASN A CA 1
ATOM 793 C C . ASN A 1 106 ? 27.154 -2.566 -33.800 1.00 92.25 106 ASN A C 1
ATOM 795 O O . ASN A 1 106 ? 27.930 -2.362 -34.727 1.00 92.25 106 ASN A O 1
ATOM 799 N N . THR A 1 107 ? 25.842 -2.760 -33.985 1.00 92.75 107 THR A N 1
ATOM 800 C CA . THR A 1 107 ? 25.171 -2.660 -35.291 1.00 92.75 107 THR A CA 1
ATOM 801 C C . THR A 1 107 ? 24.654 -1.244 -35.527 1.00 92.75 107 THR A C 1
ATOM 803 O O . THR A 1 107 ? 24.356 -0.515 -34.585 1.00 92.75 107 THR A O 1
ATOM 806 N N . GLY A 1 108 ? 24.483 -0.844 -36.787 1.00 88.88 108 GLY A N 1
ATOM 807 C CA . GLY A 1 108 ? 24.059 0.520 -37.116 1.00 88.88 108 GLY A CA 1
ATOM 808 C C . GLY A 1 108 ? 25.211 1.518 -37.004 1.00 88.88 108 GLY A C 1
ATOM 809 O O . GLY A 1 108 ? 26.356 1.185 -37.282 1.00 88.88 108 GLY A O 1
ATOM 810 N N . ARG A 1 109 ? 24.928 2.772 -36.650 1.00 86.12 109 ARG A N 1
ATOM 811 C CA . ARG A 1 109 ? 25.946 3.827 -36.600 1.00 86.12 109 ARG A CA 1
ATOM 812 C C . ARG A 1 109 ? 26.573 3.921 -35.212 1.00 86.12 109 ARG A C 1
ATOM 814 O O . ARG A 1 109 ? 26.108 4.680 -34.371 1.00 86.12 109 ARG A O 1
ATOM 821 N N . THR A 1 110 ? 27.669 3.201 -35.017 1.00 81.00 110 THR A N 1
ATOM 822 C CA . THR A 1 110 ? 28.475 3.205 -33.788 1.00 81.00 110 THR A CA 1
ATOM 823 C C . THR A 1 110 ? 29.958 3.462 -34.091 1.00 81.00 110 THR A C 1
ATOM 825 O O . THR A 1 110 ? 30.415 3.338 -35.232 1.00 81.00 110 THR A O 1
ATOM 828 N N . ASN A 1 111 ? 30.747 3.800 -33.066 1.00 69.50 111 ASN A N 1
ATOM 829 C CA . ASN A 1 111 ? 32.196 3.973 -33.205 1.00 69.50 111 ASN A CA 1
ATOM 830 C C . ASN A 1 111 ? 32.893 2.610 -33.333 1.00 69.50 111 ASN A C 1
ATOM 832 O O . ASN A 1 111 ? 33.130 1.954 -32.330 1.00 69.50 111 ASN A O 1
ATOM 836 N N . GLY A 1 112 ? 33.265 2.198 -34.548 1.00 64.31 112 GLY A N 1
ATOM 837 C CA . GLY A 1 112 ? 33.886 0.887 -34.803 1.00 64.31 112 GLY A CA 1
ATOM 838 C C . GLY A 1 112 ? 32.917 -0.185 -35.310 1.00 64.31 112 GLY A C 1
ATOM 839 O O . GLY A 1 112 ? 33.194 -1.370 -35.140 1.00 64.31 112 GLY A O 1
ATOM 840 N N . ASN A 1 113 ? 31.787 0.228 -35.898 1.00 66.25 113 ASN A N 1
ATOM 841 C CA . ASN A 1 113 ? 30.751 -0.627 -36.485 1.00 66.25 113 ASN A CA 1
ATOM 842 C C . ASN A 1 113 ? 31.330 -1.851 -37.231 1.00 66.25 113 ASN A C 1
ATOM 844 O O . ASN A 1 113 ? 32.170 -1.707 -38.119 1.00 66.25 113 ASN A O 1
ATOM 848 N N . GLY A 1 114 ? 30.883 -3.051 -36.852 1.00 59.62 114 GLY A N 1
ATOM 849 C CA . GLY A 1 114 ? 31.319 -4.321 -37.451 1.00 59.62 114 GLY A CA 1
ATOM 850 C C . GLY A 1 114 ? 32.638 -4.908 -36.924 1.00 59.62 114 GLY A C 1
ATOM 851 O O . GLY A 1 114 ? 33.041 -5.977 -37.380 1.00 59.62 114 GLY A O 1
ATOM 852 N N . ALA A 1 115 ? 33.311 -4.271 -35.958 1.00 63.06 115 ALA A N 1
ATOM 853 C CA . ALA A 1 115 ? 34.538 -4.820 -35.382 1.00 63.06 115 ALA A CA 1
ATOM 854 C C . ALA A 1 115 ? 34.287 -6.165 -34.669 1.00 63.06 115 ALA A C 1
ATOM 856 O O . ALA A 1 115 ? 33.533 -6.234 -33.695 1.00 63.06 115 ALA A O 1
ATOM 857 N N . ALA A 1 116 ? 34.972 -7.224 -35.116 1.00 62.19 116 ALA A N 1
ATOM 858 C CA . ALA A 1 116 ? 34.819 -8.590 -34.598 1.00 62.19 116 ALA A CA 1
ATOM 859 C C . ALA A 1 116 ? 35.151 -8.730 -33.099 1.00 62.19 116 ALA A C 1
ATOM 861 O O . ALA A 1 116 ? 34.641 -9.622 -32.427 1.00 62.19 116 ALA A O 1
ATOM 862 N N . ASN A 1 117 ? 35.975 -7.827 -32.559 1.00 67.56 117 ASN A N 1
ATOM 863 C CA . ASN A 1 117 ? 36.348 -7.783 -31.144 1.00 67.56 117 ASN A CA 1
ATOM 864 C C . ASN A 1 117 ? 35.374 -6.966 -30.272 1.00 67.56 117 ASN A C 1
ATOM 866 O O . ASN A 1 117 ? 35.664 -6.716 -29.104 1.00 67.56 117 ASN A O 1
ATOM 870 N N . GLY A 1 118 ? 34.248 -6.501 -30.827 1.00 71.44 118 GLY A N 1
ATOM 871 C CA . GLY A 1 118 ? 33.251 -5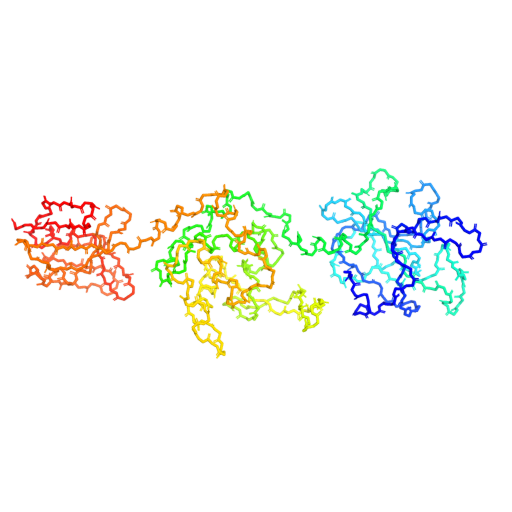.724 -30.091 1.00 71.44 118 GLY A CA 1
ATOM 872 C C . GLY A 1 118 ? 33.688 -4.298 -29.740 1.00 71.44 118 GLY A C 1
ATOM 873 O O . GLY A 1 118 ? 33.048 -3.661 -28.902 1.00 71.44 118 GLY A O 1
ATOM 874 N N . LYS A 1 119 ? 34.756 -3.766 -30.353 1.00 80.12 119 LYS A N 1
ATOM 875 C CA . LYS A 1 119 ? 35.183 -2.373 -30.149 1.00 80.12 119 LYS A CA 1
ATOM 876 C C . LYS A 1 119 ? 34.048 -1.416 -30.530 1.00 80.12 119 LYS A C 1
ATOM 878 O O . LYS A 1 119 ? 33.591 -1.423 -31.668 1.00 80.12 119 LYS A O 1
ATOM 883 N N . GLY A 1 120 ? 33.608 -0.606 -29.565 1.00 82.56 120 GLY A N 1
ATOM 884 C CA . GLY A 1 120 ? 32.463 0.297 -29.728 1.00 82.56 120 GLY A CA 1
ATOM 885 C C . GLY A 1 120 ? 31.110 -0.284 -29.341 1.00 82.56 120 GLY A C 1
ATOM 886 O O . GLY A 1 120 ? 30.114 0.430 -29.416 1.00 82.56 120 GLY A O 1
ATOM 887 N N . SER A 1 121 ? 31.061 -1.549 -28.911 1.00 92.94 121 SER A N 1
ATOM 888 C CA . SER A 1 121 ? 29.820 -2.198 -28.503 1.00 92.94 121 SER A CA 1
ATOM 889 C C . SER A 1 121 ? 29.217 -1.520 -27.274 1.00 92.94 121 SER A C 1
ATOM 891 O O . SER A 1 121 ? 29.870 -1.400 -26.238 1.00 92.94 121 SER A O 1
ATOM 893 N N . HIS A 1 122 ? 27.962 -1.102 -27.400 1.00 94.38 122 HIS A N 1
ATOM 894 C CA . HIS A 1 122 ? 27.166 -0.490 -26.342 1.00 94.38 122 HIS A CA 1
ATOM 895 C C . HIS A 1 122 ? 25.679 -0.707 -26.632 1.00 94.38 122 HIS A C 1
ATOM 897 O O . HIS A 1 122 ? 25.287 -1.015 -27.756 1.00 94.38 122 HIS A O 1
ATOM 903 N N . LEU A 1 123 ? 24.855 -0.563 -25.603 1.00 96.12 123 LEU A N 1
ATOM 904 C CA . LEU A 1 123 ? 23.421 -0.363 -25.724 1.00 96.12 123 LEU A CA 1
ATOM 905 C C . LEU A 1 123 ? 23.160 1.139 -25.774 1.00 96.12 123 LEU A C 1
ATOM 907 O O . LEU A 1 123 ? 23.481 1.836 -24.815 1.00 96.12 123 LEU A O 1
ATOM 911 N N . HIS A 1 124 ? 22.521 1.608 -26.840 1.00 96.56 124 HIS A N 1
ATOM 912 C CA . HIS A 1 124 ? 21.865 2.908 -26.818 1.00 96.56 124 HIS A CA 1
ATOM 913 C C . HIS A 1 124 ? 20.417 2.705 -26.368 1.00 96.56 124 HIS A C 1
ATOM 915 O O . HIS A 1 124 ? 19.638 2.023 -27.042 1.00 96.56 124 HIS A O 1
ATOM 921 N N . TYR A 1 125 ? 20.081 3.231 -25.192 1.00 96.25 125 TYR A N 1
ATOM 922 C CA . TYR A 1 125 ? 18.754 3.117 -24.602 1.00 96.25 1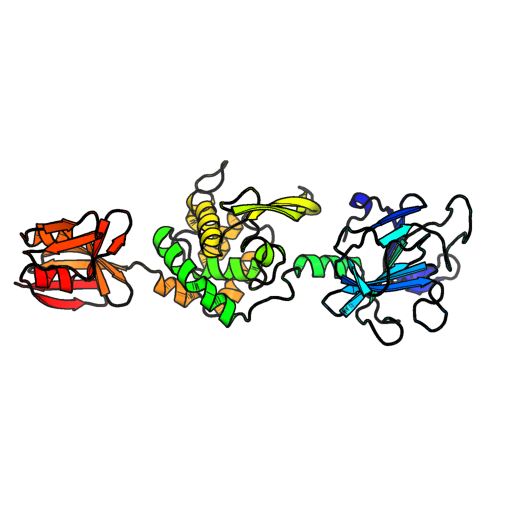25 TYR A CA 1
ATOM 923 C C . TYR A 1 125 ? 18.033 4.460 -24.647 1.00 96.25 125 TYR A C 1
ATOM 925 O O . TYR A 1 125 ? 18.457 5.432 -24.026 1.00 96.25 125 TYR A O 1
ATOM 933 N N . GLU A 1 126 ? 16.917 4.507 -25.365 1.00 94.88 126 GLU A N 1
ATOM 934 C CA . GLU A 1 126 ? 16.120 5.719 -25.544 1.00 94.88 126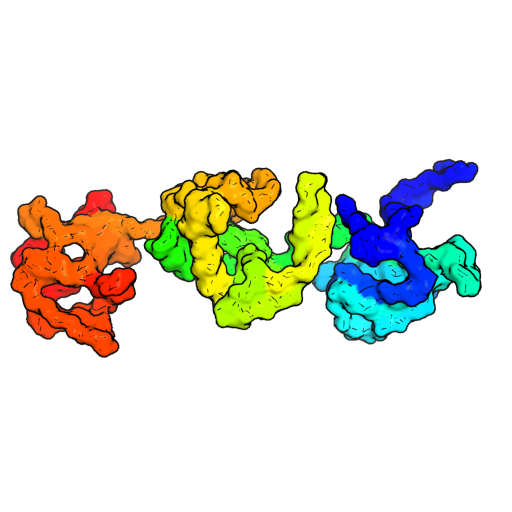 GLU A CA 1
ATOM 935 C C . GLU A 1 126 ? 14.681 5.479 -25.087 1.00 94.88 126 GLU A C 1
ATOM 937 O O . GLU A 1 126 ? 14.074 4.454 -25.408 1.00 94.88 126 GLU A O 1
ATOM 942 N N . VAL A 1 127 ? 14.116 6.445 -24.358 1.00 92.06 127 VAL A N 1
ATOM 943 C CA . VAL A 1 127 ? 12.693 6.457 -24.013 1.00 92.06 127 VAL A CA 1
ATOM 944 C C . VAL A 1 127 ? 11.995 7.542 -24.814 1.00 92.06 127 VAL A C 1
ATOM 946 O O . VAL A 1 127 ? 12.398 8.701 -24.770 1.00 92.06 127 VAL A O 1
ATOM 949 N N . ARG A 1 128 ? 10.924 7.172 -25.519 1.00 91.69 128 ARG A N 1
ATOM 950 C CA . ARG A 1 128 ? 10.090 8.083 -26.314 1.00 91.69 128 ARG A CA 1
ATOM 951 C C . ARG A 1 128 ? 8.690 8.146 -25.740 1.00 91.69 128 ARG A C 1
ATOM 953 O O . ARG A 1 128 ? 8.072 7.113 -25.520 1.00 91.69 128 ARG A O 1
ATOM 960 N N . LEU A 1 129 ? 8.159 9.345 -25.537 1.00 79.94 129 LEU A N 1
ATOM 961 C CA . LEU A 1 129 ? 6.849 9.556 -24.915 1.00 79.94 129 LEU A CA 1
ATOM 962 C C . LEU A 1 129 ? 5.669 9.144 -25.809 1.00 79.94 129 LEU A C 1
ATOM 964 O O . LEU A 1 129 ? 4.550 9.016 -25.318 1.00 79.94 129 LEU A O 1
ATOM 968 N N . LYS A 1 130 ? 5.894 8.950 -27.114 1.00 80.69 130 LYS A N 1
ATOM 969 C CA . LYS A 1 130 ? 4.877 8.512 -28.079 1.00 80.69 130 LYS A CA 1
ATOM 970 C C . LYS A 1 130 ? 5.359 7.278 -28.837 1.00 80.69 130 LYS A C 1
ATOM 972 O O . LYS A 1 130 ? 6.548 7.126 -29.084 1.00 80.69 130 LYS A O 1
ATOM 977 N N . ALA A 1 131 ? 4.427 6.430 -29.271 1.00 80.62 131 ALA A N 1
ATOM 978 C CA . ALA A 1 131 ? 4.729 5.266 -30.112 1.00 80.62 131 ALA A CA 1
ATOM 979 C C . ALA A 1 131 ? 4.496 5.496 -31.615 1.00 80.62 131 ALA A C 1
ATOM 981 O O . ALA A 1 131 ? 4.924 4.689 -32.435 1.00 80.62 131 ALA A O 1
ATOM 982 N N . ALA A 1 132 ? 3.815 6.579 -31.987 1.00 77.44 132 ALA A N 1
ATOM 983 C CA . ALA A 1 132 ? 3.471 6.895 -33.367 1.00 77.44 132 ALA A CA 1
ATOM 984 C C . ALA A 1 132 ? 3.339 8.417 -33.573 1.00 77.44 132 ALA A C 1
ATOM 986 O O . ALA A 1 132 ? 3.053 9.128 -32.601 1.00 77.44 132 ALA A O 1
ATOM 987 N N . PRO A 1 133 ? 3.494 8.909 -34.820 1.00 86.62 133 PRO A N 1
ATOM 988 C CA . PRO A 1 133 ? 4.019 8.193 -35.996 1.00 86.62 133 PRO A CA 1
ATOM 989 C C . PRO A 1 133 ? 5.527 7.887 -35.865 1.00 86.62 133 PRO A C 1
ATOM 991 O O . PRO A 1 133 ? 6.163 8.308 -34.901 1.00 86.62 133 PRO A O 1
ATOM 994 N N . SER A 1 134 ? 6.090 7.111 -36.800 1.00 89.75 134 SER A N 1
ATOM 995 C CA . SER A 1 134 ? 7.540 6.833 -36.908 1.00 89.75 134 SER A CA 1
ATOM 996 C C . SER A 1 134 ? 8.218 6.424 -35.592 1.00 89.75 134 SER A C 1
ATOM 998 O O . SER A 1 134 ? 9.252 6.973 -35.207 1.00 89.75 134 SER A O 1
ATOM 1000 N N . TYR A 1 135 ? 7.587 5.503 -34.856 1.00 91.50 135 TYR A N 1
ATOM 1001 C CA . TYR A 1 135 ? 8.035 5.042 -33.537 1.00 91.50 135 TYR A CA 1
ATOM 1002 C C . TYR A 1 135 ? 8.402 6.186 -32.579 1.00 91.50 135 TYR A C 1
ATOM 1004 O O . TYR A 1 135 ? 9.400 6.102 -31.867 1.00 91.50 135 TYR A O 1
ATOM 1012 N N . GLY A 1 136 ? 7.640 7.284 -32.590 1.00 84.19 136 GLY A N 1
ATOM 1013 C CA . GLY A 1 136 ? 7.819 8.384 -31.644 1.00 84.19 136 GLY A CA 1
ATOM 1014 C C . GLY A 1 136 ? 9.049 9.251 -31.869 1.00 84.19 136 GLY A C 1
ATOM 1015 O O . GLY A 1 136 ? 9.500 9.896 -30.921 1.00 84.19 136 GLY A O 1
ATOM 1016 N N . PHE A 1 137 ? 9.630 9.240 -33.069 1.00 86.06 137 PHE A N 1
ATOM 1017 C CA . PHE A 1 137 ? 10.791 10.065 -33.394 1.00 86.06 137 PHE A CA 1
ATOM 1018 C C . PHE A 1 137 ? 10.592 11.531 -32.955 1.00 86.06 137 PHE A C 1
ATOM 1020 O O . PHE A 1 137 ? 9.535 12.115 -33.186 1.00 86.06 137 PHE A O 1
ATOM 1027 N N . GLY A 1 138 ? 11.594 12.103 -32.281 1.00 80.50 138 GLY A N 1
ATOM 1028 C CA . GLY A 1 138 ? 11.547 13.466 -31.732 1.00 80.50 138 GLY A CA 1
ATOM 1029 C C . GLY A 1 138 ? 10.789 13.627 -30.405 1.00 80.50 138 GLY A C 1
ATOM 1030 O O . GLY A 1 138 ? 10.728 14.732 -29.882 1.00 80.50 138 GLY A O 1
ATOM 1031 N N . SER A 1 139 ? 10.225 12.556 -29.832 1.00 85.06 139 SER A N 1
ATOM 1032 C CA . SER A 1 139 ? 9.543 12.590 -28.522 1.00 85.06 139 SER A CA 1
ATOM 1033 C C . SER A 1 139 ? 10.374 11.995 -27.381 1.00 85.06 139 SER A C 1
ATOM 1035 O O . SER A 1 139 ? 9.815 11.464 -26.419 1.00 85.06 139 SER A O 1
ATOM 1037 N N . HIS A 1 140 ? 11.701 12.027 -27.504 1.00 88.00 140 HIS A N 1
ATOM 1038 C CA . HIS A 1 140 ? 12.589 11.465 -26.494 1.00 88.00 140 HIS A CA 1
ATOM 1039 C C . HIS A 1 140 ? 12.502 12.225 -25.165 1.00 88.00 140 HIS A C 1
ATOM 1041 O O . HIS A 1 140 ? 12.163 13.406 -25.105 1.00 88.00 140 HIS A O 1
ATOM 1047 N N . THR A 1 141 ? 12.815 11.524 -24.086 1.00 81.69 141 THR A N 1
ATOM 1048 C CA . THR A 1 141 ? 12.932 12.069 -22.735 1.00 81.69 141 THR A CA 1
ATOM 1049 C C . THR A 1 141 ? 14.112 11.409 -22.042 1.00 81.69 141 THR A C 1
ATOM 1051 O O . THR A 1 141 ? 14.536 10.329 -22.449 1.00 81.69 141 THR A O 1
ATOM 1054 N N . ASP A 1 142 ? 14.587 12.020 -20.957 1.00 83.44 142 ASP A N 1
ATOM 1055 C CA . ASP A 1 142 ? 15.594 11.421 -20.084 1.00 83.44 142 ASP A CA 1
ATOM 1056 C C . ASP A 1 142 ? 15.131 10.021 -19.615 1.00 83.44 142 ASP A C 1
ATOM 1058 O O . ASP A 1 142 ? 14.133 9.918 -18.881 1.00 83.44 142 ASP A O 1
ATOM 1062 N N . PRO A 1 143 ? 15.822 8.940 -20.036 1.00 85.31 143 PRO A N 1
ATOM 1063 C CA . PRO A 1 143 ? 15.456 7.577 -19.675 1.00 85.31 143 PRO A CA 1
ATOM 1064 C C . PRO A 1 143 ? 15.542 7.308 -18.174 1.00 85.31 143 PRO A C 1
ATOM 1066 O O . PRO A 1 143 ? 14.726 6.553 -17.645 1.00 85.31 143 PRO A O 1
ATOM 1069 N N . GLU A 1 144 ? 16.499 7.921 -17.475 1.00 79.75 144 GLU A N 1
ATOM 1070 C CA . GLU A 1 144 ? 16.657 7.739 -16.035 1.00 79.75 144 GLU A CA 1
ATOM 1071 C C . GLU A 1 144 ? 15.511 8.391 -15.275 1.00 79.75 144 GLU A C 1
ATOM 1073 O O . GLU A 1 144 ? 14.938 7.768 -14.382 1.00 79.75 144 GLU A O 1
ATOM 1078 N N . MET A 1 145 ? 15.135 9.618 -15.648 1.00 73.50 145 MET A N 1
ATOM 1079 C CA . MET A 1 145 ? 13.987 10.290 -15.036 1.00 73.50 145 MET A CA 1
ATOM 1080 C C . MET A 1 145 ? 12.683 9.551 -15.319 1.00 73.50 145 MET A C 1
ATOM 1082 O O . MET A 1 145 ? 11.816 9.482 -14.447 1.00 73.50 145 MET A O 1
ATOM 1086 N N . TYR A 1 146 ? 12.520 9.010 -16.529 1.00 75.69 146 TYR A N 1
ATOM 1087 C CA . TYR A 1 146 ? 11.321 8.255 -16.874 1.00 75.69 146 TYR A CA 1
ATOM 1088 C C . TYR A 1 146 ? 11.219 6.964 -16.060 1.00 75.69 146 TYR A C 1
ATOM 1090 O O . TYR A 1 146 ? 10.169 6.693 -15.481 1.00 75.69 146 TYR A O 1
ATOM 1098 N N . LEU A 1 147 ? 12.308 6.194 -15.974 1.00 74.88 147 LEU A N 1
ATOM 1099 C CA . LEU A 1 147 ? 12.354 4.965 -15.182 1.00 74.88 147 LEU A CA 1
ATOM 1100 C C . LEU A 1 147 ? 12.161 5.246 -13.687 1.00 74.88 147 LEU A C 1
ATOM 1102 O O . LEU A 1 147 ? 11.373 4.553 -13.049 1.00 74.88 147 LEU A O 1
ATOM 1106 N N . ALA A 1 148 ? 12.795 6.289 -13.145 1.00 64.19 148 ALA A N 1
ATOM 1107 C CA . ALA A 1 148 ? 12.612 6.699 -11.753 1.00 64.19 148 ALA A CA 1
ATOM 1108 C C . ALA A 1 148 ? 11.145 7.053 -11.459 1.00 64.19 148 ALA A C 1
ATOM 1110 O O . ALA A 1 148 ? 10.543 6.485 -10.549 1.00 64.19 148 ALA A O 1
ATOM 1111 N N . LYS A 1 149 ? 10.523 7.888 -12.304 1.00 58.66 149 LYS A N 1
ATOM 1112 C CA . LYS A 1 149 ? 9.097 8.228 -12.189 1.00 58.66 149 LYS A CA 1
ATOM 1113 C C . LYS A 1 149 ? 8.196 7.015 -12.369 1.00 58.66 149 LYS A C 1
ATOM 1115 O O . LYS A 1 149 ? 7.159 6.943 -11.728 1.00 58.66 149 LYS A O 1
ATOM 1120 N N . TYR A 1 150 ? 8.535 6.076 -13.248 1.00 54.81 150 TYR A N 1
ATOM 1121 C CA . TYR A 1 150 ? 7.735 4.8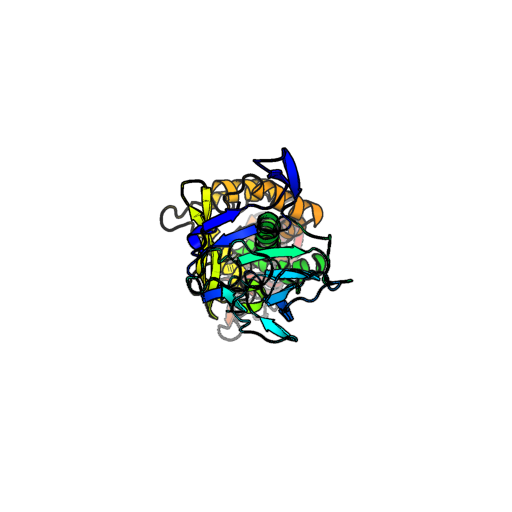71 -13.448 1.00 54.81 150 TYR A CA 1
ATOM 1122 C C . TYR A 1 150 ? 7.809 3.926 -12.246 1.00 54.81 150 TYR A C 1
ATOM 1124 O O . TYR A 1 150 ? 6.798 3.330 -11.895 1.00 54.81 150 TYR A O 1
ATOM 1132 N N . ILE A 1 151 ? 8.963 3.820 -11.587 1.00 51.50 151 ILE A N 1
ATOM 1133 C CA . ILE A 1 151 ? 9.131 3.051 -10.347 1.00 51.50 151 ILE A CA 1
ATOM 1134 C C . ILE A 1 151 ? 8.355 3.716 -9.199 1.00 51.50 151 ILE A C 1
ATOM 1136 O O . ILE A 1 151 ? 7.604 3.036 -8.503 1.00 51.50 151 ILE A O 1
ATOM 1140 N N . GLU A 1 152 ? 8.431 5.044 -9.064 1.00 45.22 152 GLU A N 1
ATOM 1141 C CA . GLU A 1 152 ? 7.630 5.817 -8.096 1.00 45.22 152 GLU A CA 1
ATOM 1142 C C . GLU A 1 152 ? 6.117 5.730 -8.374 1.00 45.22 152 GLU A C 1
ATOM 1144 O O . GLU A 1 152 ? 5.289 5.715 -7.461 1.00 45.22 152 GLU A O 1
ATOM 1149 N N . GLN A 1 153 ? 5.739 5.638 -9.650 1.00 41.94 153 GLN A N 1
ATOM 1150 C CA . GLN A 1 153 ? 4.359 5.563 -10.124 1.00 41.94 153 GLN A CA 1
ATOM 1151 C C . GLN A 1 153 ? 3.950 4.139 -10.557 1.00 41.94 153 GLN A C 1
ATOM 1153 O O . GLN A 1 153 ? 2.953 3.988 -11.268 1.00 41.94 153 GLN A O 1
ATOM 1158 N N . GLY A 1 154 ? 4.657 3.089 -10.108 1.00 44.22 154 GLY A N 1
ATOM 1159 C CA . GLY A 1 154 ? 4.385 1.648 -10.331 1.00 44.22 154 GLY A CA 1
ATOM 1160 C C . GLY A 1 154 ? 3.107 1.125 -9.646 1.00 44.22 154 GLY A C 1
ATOM 1161 O O . GLY A 1 154 ? 2.935 -0.063 -9.368 1.00 44.22 154 GLY A O 1
ATOM 1162 N N . LYS A 1 155 ? 2.204 2.062 -9.389 1.00 47.12 155 LYS A N 1
ATOM 1163 C CA . LYS A 1 155 ? 0.862 2.041 -8.829 1.00 47.12 155 LYS A CA 1
ATOM 1164 C C . LYS A 1 155 ? -0.109 1.898 -10.019 1.00 47.12 155 LYS A C 1
ATOM 1166 O O . LYS A 1 155 ? -0.536 2.885 -10.605 1.00 47.12 155 LYS A O 1
ATOM 1171 N N . GLY A 1 156 ? -0.288 0.657 -10.482 1.00 45.56 156 GLY A N 1
ATOM 1172 C CA . GLY A 1 156 ? -0.601 0.252 -11.864 1.00 45.56 156 GLY A CA 1
ATOM 1173 C C . GLY A 1 156 ? -1.990 0.527 -12.475 1.00 45.56 156 GLY A C 1
ATOM 1174 O O . GLY A 1 156 ? -2.861 1.192 -11.921 1.00 45.56 156 GLY A O 1
ATOM 1175 N N . THR A 1 157 ? -2.170 -0.021 -13.686 1.00 41.59 157 THR A N 1
ATOM 1176 C CA . THR A 1 157 ? -3.292 0.133 -14.645 1.00 41.59 157 THR A CA 1
ATOM 1177 C C . THR A 1 157 ? -4.645 -0.435 -14.209 1.00 41.59 157 THR A C 1
ATOM 1179 O O . THR A 1 157 ? -5.618 -0.300 -14.943 1.00 41.59 157 THR A O 1
ATOM 1182 N N . ASN A 1 158 ? -4.728 -1.005 -13.006 1.00 57.47 158 ASN A N 1
ATOM 1183 C CA . ASN A 1 158 ? -5.966 -1.483 -12.385 1.00 57.47 158 ASN A CA 1
ATOM 1184 C C . ASN A 1 158 ? -6.375 -0.618 -11.177 1.00 57.47 158 ASN A C 1
ATOM 1186 O O . ASN A 1 158 ? -7.072 -1.090 -10.279 1.00 57.47 158 ASN A O 1
ATOM 1190 N N . LYS A 1 159 ? -5.896 0.636 -11.121 1.00 68.75 159 LYS A N 1
ATOM 1191 C CA . LYS A 1 159 ? -6.252 1.570 -10.050 1.00 68.75 159 LYS A CA 1
ATOM 1192 C C . LYS A 1 159 ? -7.767 1.751 -9.997 1.00 68.75 159 LYS A C 1
ATOM 1194 O O . LYS A 1 159 ? -8.411 2.054 -11.003 1.00 68.75 159 LYS A O 1
ATOM 1199 N N . MET A 1 160 ? -8.329 1.572 -8.812 1.00 82.38 160 MET A N 1
ATOM 1200 C CA . MET A 1 160 ? -9.728 1.892 -8.570 1.00 82.38 160 MET A CA 1
ATOM 1201 C C . MET A 1 160 ? -9.901 3.412 -8.577 1.00 82.38 160 MET A C 1
ATOM 1203 O O . MET A 1 160 ? -8.958 4.164 -8.306 1.00 82.38 160 MET A O 1
ATOM 1207 N N . LYS A 1 161 ? -11.115 3.892 -8.866 1.00 88.00 161 LYS A N 1
A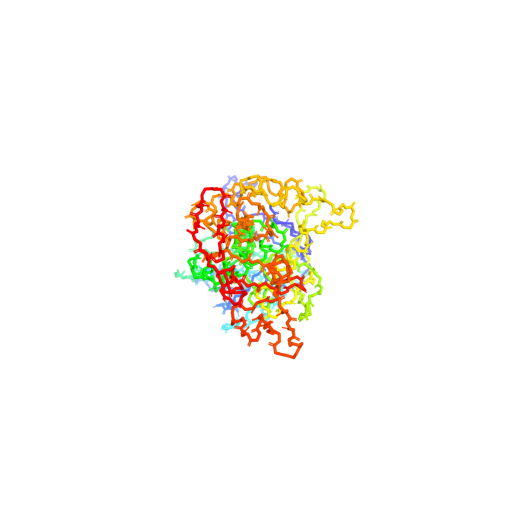TOM 1208 C CA . LYS A 1 161 ? -11.436 5.288 -8.554 1.00 88.00 161 LYS A CA 1
ATOM 1209 C C . LYS A 1 161 ? -11.254 5.481 -7.045 1.00 88.00 161 LYS A C 1
ATOM 1211 O O . LYS A 1 161 ? -11.605 4.567 -6.296 1.00 88.00 161 LYS A O 1
ATOM 1216 N N . PRO A 1 162 ? -10.766 6.646 -6.582 1.00 89.75 162 PRO A N 1
ATOM 1217 C CA . PRO A 1 162 ? -10.602 6.895 -5.154 1.00 89.75 162 PRO A CA 1
ATOM 1218 C C . PRO A 1 162 ? -11.846 6.544 -4.332 1.00 89.75 162 PRO A C 1
ATOM 1220 O O . PRO A 1 162 ? -11.739 5.868 -3.317 1.00 89.75 162 PRO A O 1
ATOM 1223 N N . THR A 1 163 ? -13.036 6.904 -4.822 1.00 89.69 163 THR A N 1
ATOM 1224 C CA . THR A 1 163 ? -14.323 6.577 -4.189 1.00 89.69 163 THR A CA 1
ATOM 1225 C C . THR A 1 163 ? -14.526 5.079 -3.980 1.00 89.69 163 THR A C 1
ATOM 1227 O O . THR A 1 163 ? -14.912 4.665 -2.892 1.00 89.69 163 THR A O 1
ATOM 1230 N N . ASP A 1 164 ? -14.229 4.274 -4.998 1.00 90.81 164 ASP A N 1
ATOM 1231 C CA . ASP A 1 164 ? -14.478 2.832 -5.001 1.00 90.81 164 ASP A CA 1
ATOM 1232 C C . ASP A 1 164 ? -13.448 2.113 -4.124 1.00 90.81 164 ASP A C 1
ATOM 1234 O O . ASP A 1 164 ? -13.791 1.219 -3.352 1.00 90.81 164 ASP A O 1
ATOM 1238 N N . PHE A 1 165 ? -12.188 2.557 -4.191 1.00 95.12 165 PHE A N 1
ATOM 1239 C CA . PHE A 1 165 ? -11.125 2.071 -3.319 1.00 95.12 165 PHE A CA 1
ATOM 1240 C C . PHE A 1 165 ? -11.465 2.321 -1.848 1.00 95.12 165 PHE A C 1
ATOM 1242 O O . PHE A 1 165 ? -11.475 1.385 -1.050 1.00 95.12 165 PHE A O 1
ATOM 1249 N N . ILE A 1 166 ? -11.794 3.573 -1.508 1.00 96.12 166 ILE A N 1
ATOM 1250 C CA . ILE A 1 166 ? -12.141 3.982 -0.145 1.00 96.12 166 ILE A CA 1
ATOM 1251 C C . ILE A 1 166 ? -13.355 3.192 0.343 1.00 96.12 166 ILE A C 1
ATOM 1253 O O . ILE A 1 166 ? -13.305 2.635 1.434 1.00 96.12 166 ILE A O 1
ATOM 1257 N N . ALA A 1 167 ? -14.423 3.097 -0.457 1.00 90.12 167 ALA A N 1
ATOM 1258 C CA . ALA A 1 167 ? -15.624 2.350 -0.085 1.00 90.12 167 ALA A CA 1
ATOM 1259 C C . ALA A 1 167 ? -15.324 0.871 0.207 1.00 90.12 167 ALA A C 1
ATOM 1261 O O . ALA A 1 167 ? -15.908 0.293 1.122 1.00 90.12 167 ALA A O 1
ATOM 1262 N N . LYS A 1 168 ? -14.386 0.271 -0.534 1.00 93.25 168 LYS A N 1
ATOM 1263 C CA . LYS A 1 168 ? -13.985 -1.124 -0.352 1.00 93.25 168 LYS A CA 1
ATOM 1264 C C . LYS A 1 168 ? -13.188 -1.362 0.935 1.00 93.25 168 LYS A C 1
ATOM 1266 O O . LYS A 1 168 ? -13.382 -2.403 1.557 1.00 93.25 168 LYS A O 1
ATOM 1271 N N . ILE A 1 169 ? -12.296 -0.449 1.331 1.00 95.56 169 ILE A N 1
ATOM 1272 C CA . ILE A 1 169 ? -11.415 -0.666 2.498 1.00 95.56 169 ILE A CA 1
ATOM 1273 C C . ILE A 1 169 ? -11.903 -0.017 3.793 1.00 95.56 169 ILE A C 1
ATOM 1275 O O . ILE A 1 169 ? -11.527 -0.473 4.870 1.00 95.56 169 ILE A O 1
ATOM 1279 N N . ALA A 1 170 ? -12.747 1.013 3.715 1.00 94.06 170 ALA A N 1
ATOM 1280 C CA . ALA A 1 170 ? -13.186 1.762 4.889 1.00 94.06 170 ALA A CA 1
ATOM 1281 C C . ALA A 1 170 ? -13.851 0.895 5.976 1.00 94.06 170 ALA A C 1
ATOM 1283 O O . ALA A 1 170 ? -13.510 1.097 7.139 1.00 94.06 170 ALA A O 1
ATOM 1284 N N . PRO A 1 171 ? -14.724 -0.091 5.668 1.00 92.81 171 PRO A N 1
ATOM 1285 C CA . PRO A 1 171 ? -15.302 -0.946 6.707 1.00 92.81 171 PRO A CA 1
ATOM 1286 C C . PRO A 1 171 ? -14.239 -1.699 7.519 1.00 92.81 171 PRO A C 1
ATOM 1288 O O . PRO A 1 171 ? -14.287 -1.682 8.747 1.00 92.81 171 PRO A O 1
ATOM 1291 N N . ALA A 1 172 ? -13.247 -2.285 6.839 1.00 94.31 172 ALA A N 1
ATOM 1292 C CA . ALA A 1 172 ? -12.155 -3.009 7.485 1.00 94.31 172 ALA A CA 1
ATOM 1293 C C . ALA A 1 172 ? -11.242 -2.069 8.286 1.00 94.31 172 ALA A C 1
ATOM 1295 O O . ALA A 1 172 ? -10.872 -2.396 9.406 1.00 94.31 172 ALA A O 1
ATOM 1296 N N . ALA A 1 173 ? -10.931 -0.879 7.759 1.00 97.50 173 ALA A N 1
ATOM 1297 C CA . ALA A 1 173 ? -10.122 0.114 8.469 1.00 97.50 173 ALA A CA 1
ATOM 1298 C C . ALA A 1 173 ? -10.815 0.648 9.738 1.00 97.50 173 ALA A C 1
ATOM 1300 O O . ALA A 1 173 ? -10.167 0.828 10.763 1.00 97.50 173 ALA A O 1
ATOM 1301 N N . VAL A 1 174 ? -12.134 0.869 9.695 1.00 94.38 174 VAL A N 1
ATOM 1302 C CA . VAL A 1 174 ? -12.923 1.294 10.866 1.00 94.38 174 VAL A CA 1
ATOM 1303 C C . VAL A 1 174 ? -13.006 0.185 11.914 1.00 94.38 174 VAL A C 1
ATOM 1305 O O . VAL A 1 174 ? -12.934 0.460 13.110 1.00 94.38 174 VAL A O 1
ATOM 1308 N N . GLU A 1 175 ? -13.187 -1.067 11.492 1.00 89.50 175 GLU A N 1
ATOM 1309 C CA . GLU A 1 175 ? -13.188 -2.206 12.411 1.00 89.50 175 GLU A CA 1
ATOM 1310 C C . GLU A 1 175 ? -11.811 -2.415 13.051 1.00 89.50 175 GLU A C 1
ATOM 1312 O O . GLU A 1 175 ? -11.725 -2.638 14.258 1.00 89.50 175 GLU A O 1
ATOM 1317 N N . ASP A 1 176 ? -10.745 -2.297 12.263 1.00 94.19 176 ASP A N 1
ATOM 1318 C CA . ASP A 1 176 ? -9.376 -2.389 12.753 1.00 94.19 176 ASP A CA 1
ATOM 1319 C C . ASP A 1 176 ? -9.059 -1.270 13.755 1.00 94.19 176 ASP A C 1
ATOM 1321 O O . ASP A 1 176 ? -8.618 -1.565 14.863 1.00 94.19 176 ASP A O 1
ATOM 1325 N N . MET A 1 177 ? -9.426 -0.018 13.453 1.00 94.31 177 MET A N 1
ATOM 1326 C CA . MET A 1 177 ? -9.279 1.114 14.375 1.00 94.31 177 MET A CA 1
ATOM 1327 C C . MET A 1 177 ? -9.924 0.844 15.740 1.00 94.31 177 MET A C 1
ATOM 1329 O O . MET A 1 177 ? -9.336 1.157 16.772 1.00 94.31 177 MET A O 1
ATOM 1333 N N . LYS A 1 178 ? -11.118 0.235 15.776 1.00 86.75 178 LYS A N 1
ATOM 1334 C CA . LYS A 1 178 ? -11.796 -0.108 17.042 1.00 86.75 178 LYS A CA 1
ATOM 1335 C C . LYS A 1 178 ? -11.017 -1.130 17.870 1.00 86.75 178 LYS A C 1
ATOM 1337 O O . LYS A 1 178 ? -11.136 -1.129 19.092 1.00 86.75 178 LYS A O 1
ATOM 1342 N N . LYS A 1 179 ? -10.267 -2.020 17.214 1.00 86.69 179 LYS A N 1
ATOM 1343 C CA . LYS A 1 179 ? -9.470 -3.074 17.858 1.00 86.69 179 LYS A CA 1
ATOM 1344 C C . LYS A 1 179 ? -8.102 -2.562 18.305 1.00 86.69 179 LYS A C 1
ATOM 1346 O O . LYS A 1 179 ? -7.632 -2.954 19.367 1.00 86.69 179 LYS A O 1
ATOM 1351 N N . THR A 1 180 ? -7.468 -1.721 17.493 1.00 90.00 180 THR A N 1
ATOM 1352 C CA . THR A 1 180 ? -6.037 -1.394 17.608 1.00 90.00 180 THR A CA 1
ATOM 1353 C C . THR A 1 180 ? -5.775 0.036 18.067 1.00 90.00 180 THR A C 1
ATOM 1355 O O . THR A 1 180 ? -4.705 0.330 18.594 1.00 90.00 180 THR A O 1
ATOM 1358 N N . GLY A 1 181 ? -6.740 0.936 17.874 1.00 87.19 181 GLY A N 1
ATOM 1359 C CA . GLY A 1 181 ? -6.568 2.374 18.050 1.00 87.19 181 GLY A CA 1
ATOM 1360 C C . GLY A 1 181 ? -5.848 3.061 16.886 1.00 87.19 181 GLY A C 1
ATOM 1361 O O . GLY A 1 181 ? -5.689 4.276 16.930 1.00 87.19 181 GLY A O 1
ATOM 1362 N N . VAL A 1 182 ? -5.415 2.352 15.838 1.00 96.06 182 VAL A N 1
ATOM 1363 C CA . VAL A 1 182 ? -4.809 2.988 14.654 1.00 96.06 182 VAL A CA 1
ATOM 1364 C C . VAL A 1 182 ? -5.891 3.773 13.897 1.00 96.06 182 VAL A C 1
ATOM 1366 O O . VAL A 1 182 ? -6.895 3.168 13.522 1.00 96.06 182 VAL A O 1
ATOM 1369 N N . PRO A 1 183 ? -5.734 5.087 13.638 1.00 97.56 183 PRO A N 1
ATOM 1370 C CA . PRO A 1 183 ? -6.767 5.870 12.960 1.00 97.56 183 PRO A CA 1
ATOM 1371 C C . PRO A 1 183 ? -7.137 5.298 11.585 1.00 97.56 183 PRO A C 1
ATOM 1373 O O . PRO A 1 183 ? -6.270 5.035 10.747 1.00 97.56 183 PRO A O 1
ATOM 1376 N N . ALA A 1 184 ? -8.436 5.128 11.330 1.00 97.81 184 ALA A N 1
ATOM 1377 C CA . ALA A 1 184 ? -8.935 4.570 10.076 1.00 97.81 184 ALA A CA 1
ATOM 1378 C C . ALA A 1 184 ? -8.549 5.449 8.874 1.00 97.81 184 ALA A C 1
ATOM 1380 O O . ALA A 1 184 ? -8.207 4.930 7.811 1.00 97.81 184 ALA A O 1
ATOM 1381 N N . SER A 1 185 ? -8.563 6.772 9.042 1.00 98.25 185 SER A N 1
ATOM 1382 C CA . SER A 1 185 ? -8.146 7.741 8.027 1.00 98.25 185 SER A CA 1
ATOM 1383 C C . SER A 1 185 ? -6.684 7.555 7.617 1.00 98.25 185 SER A C 1
ATOM 1385 O O . SER A 1 185 ? -6.398 7.528 6.418 1.00 98.25 185 SER A O 1
ATOM 1387 N N . LEU A 1 186 ? -5.785 7.342 8.587 1.00 98.44 186 LEU A N 1
ATOM 1388 C CA . LEU A 1 186 ? -4.371 7.053 8.351 1.00 98.44 186 LEU A CA 1
ATOM 1389 C C . LEU A 1 186 ? -4.215 5.752 7.559 1.00 98.44 186 LEU A C 1
ATOM 1391 O O . LEU A 1 186 ? -3.578 5.751 6.507 1.00 98.44 186 LEU A O 1
ATOM 1395 N N . THR A 1 187 ? -4.854 4.673 8.012 1.00 98.50 187 THR A N 1
ATOM 1396 C CA . THR A 1 187 ? -4.806 3.362 7.347 1.00 98.50 187 THR A CA 1
ATOM 1397 C C . THR A 1 187 ? -5.279 3.442 5.894 1.00 98.50 187 THR A C 1
ATOM 1399 O O . THR A 1 187 ? -4.624 2.911 4.996 1.00 98.50 187 THR A O 1
ATOM 1402 N N . ILE A 1 188 ? -6.393 4.135 5.633 1.00 98.50 188 ILE A N 1
ATOM 1403 C CA . ILE A 1 188 ? -6.931 4.320 4.276 1.00 98.50 188 ILE A CA 1
ATOM 1404 C C . ILE A 1 188 ? -5.965 5.141 3.415 1.00 98.50 188 ILE A C 1
ATOM 1406 O O . ILE A 1 188 ? -5.733 4.783 2.258 1.00 98.50 188 ILE A O 1
ATOM 1410 N N . ALA A 1 189 ? -5.392 6.217 3.959 1.00 96.94 189 ALA A N 1
ATOM 1411 C CA . ALA A 1 189 ? -4.461 7.081 3.241 1.00 96.94 189 ALA A CA 1
ATOM 1412 C C . ALA A 1 189 ? -3.147 6.365 2.902 1.00 96.94 189 ALA A C 1
ATOM 1414 O O . ALA A 1 189 ? -2.717 6.419 1.750 1.00 96.94 189 ALA A O 1
ATOM 1415 N N . GLN A 1 190 ? -2.555 5.636 3.853 1.00 96.56 190 GLN A N 1
ATOM 1416 C CA . GLN A 1 190 ? -1.366 4.815 3.612 1.00 96.56 190 GLN A CA 1
ATOM 1417 C C . GLN A 1 190 ? -1.669 3.717 2.594 1.00 96.56 190 GLN A C 1
ATOM 1419 O O . GLN A 1 190 ? -0.945 3.588 1.615 1.00 96.56 190 GLN A O 1
ATOM 1424 N N . ALA A 1 191 ? -2.781 2.988 2.732 1.00 96.62 191 ALA A N 1
ATOM 1425 C CA . ALA A 1 191 ? -3.160 1.972 1.754 1.00 96.62 191 ALA A CA 1
ATOM 1426 C C . ALA A 1 191 ? -3.329 2.572 0.351 1.00 96.62 191 ALA A C 1
ATOM 1428 O O . ALA A 1 191 ? -2.819 2.015 -0.619 1.00 96.62 191 ALA A O 1
ATOM 1429 N N . ALA A 1 192 ? -4.017 3.709 0.216 1.00 90.12 192 ALA A N 1
ATOM 1430 C CA . ALA A 1 192 ? -4.206 4.389 -1.065 1.00 90.12 192 ALA A CA 1
ATOM 1431 C C . ALA A 1 192 ? -2.875 4.852 -1.665 1.00 90.12 192 ALA A C 1
ATOM 1433 O O . ALA A 1 192 ? -2.633 4.639 -2.858 1.00 90.12 192 ALA A O 1
ATOM 1434 N N . LEU A 1 193 ? -2.015 5.448 -0.836 1.00 83.81 193 LEU A N 1
ATOM 1435 C CA . LEU A 1 193 ? -0.695 5.896 -1.232 1.00 83.81 193 LEU A CA 1
ATOM 1436 C C . LEU A 1 193 ? 0.144 4.694 -1.658 1.00 83.81 193 LEU A C 1
ATOM 1438 O O . LEU A 1 193 ? 0.462 4.614 -2.835 1.00 83.81 193 LEU A O 1
ATOM 1442 N N . GLU A 1 194 ? 0.452 3.749 -0.775 1.00 83.50 194 GLU A N 1
ATOM 1443 C CA . GLU A 1 194 ? 1.371 2.629 -1.025 1.00 83.50 194 GLU A CA 1
ATOM 1444 C C . GLU A 1 194 ? 0.908 1.718 -2.169 1.00 83.50 194 GLU A C 1
ATOM 1446 O O . GLU A 1 194 ? 1.673 1.419 -3.090 1.00 83.50 194 GLU A O 1
ATOM 1451 N N . SER A 1 195 ? -0.374 1.344 -2.187 1.00 84.94 195 SER A N 1
ATOM 1452 C CA . SER A 1 195 ? -0.919 0.461 -3.226 1.00 84.94 195 SER A CA 1
ATOM 1453 C C . SER A 1 195 ? -1.232 1.176 -4.535 1.00 84.94 195 SER A C 1
ATOM 1455 O O . SER A 1 195 ? -1.514 0.520 -5.543 1.00 84.94 195 SER A O 1
ATOM 1457 N N . GLY A 1 196 ? -1.243 2.512 -4.542 1.00 80.62 196 GLY A N 1
ATOM 1458 C CA . GLY A 1 196 ? -1.674 3.253 -5.713 1.00 80.62 196 GLY A CA 1
ATOM 1459 C C . GLY A 1 196 ? -3.141 3.077 -6.029 1.00 80.62 196 GLY A C 1
ATOM 1460 O O . GLY A 1 196 ? -3.478 2.698 -7.153 1.00 80.62 196 GLY A O 1
ATOM 1461 N N . TRP A 1 197 ? -3.996 3.293 -5.034 1.00 87.88 197 TRP A N 1
ATOM 1462 C CA . TRP A 1 197 ? -5.435 3.040 -5.135 1.00 87.88 197 TRP A CA 1
ATOM 1463 C C . TRP A 1 197 ? -5.743 1.593 -5.560 1.00 87.88 197 TRP A C 1
ATOM 1465 O O . TRP A 1 197 ? -6.611 1.336 -6.398 1.00 87.88 197 TRP A O 1
ATOM 1475 N N . GLY A 1 198 ? -4.982 0.640 -5.018 1.00 85.00 198 GLY A N 1
ATOM 1476 C CA . GLY A 1 198 ? -5.119 -0.796 -5.263 1.00 85.00 198 GLY A CA 1
ATOM 1477 C C . GLY A 1 198 ? -4.528 -1.291 -6.584 1.00 85.00 198 GLY A C 1
ATOM 1478 O O . GLY A 1 198 ? -4.602 -2.484 -6.871 1.00 85.00 198 GLY A O 1
ATOM 1479 N N . GLY A 1 199 ? -3.953 -0.399 -7.394 1.00 76.06 199 GLY A N 1
ATOM 1480 C CA . GLY A 1 199 ? -3.479 -0.718 -8.737 1.00 76.06 199 GLY A CA 1
ATOM 1481 C C . GLY A 1 199 ? -2.084 -1.342 -8.802 1.00 76.06 199 GLY A C 1
ATOM 1482 O O . GLY A 1 199 ? -1.704 -1.831 -9.868 1.00 76.06 199 GLY A O 1
ATOM 1483 N N . SER A 1 200 ? -1.287 -1.303 -7.724 1.00 74.19 200 SER A N 1
ATOM 1484 C CA . SER A 1 200 ? 0.091 -1.812 -7.747 1.00 74.19 200 SER A CA 1
ATOM 1485 C C . SER A 1 200 ? 0.137 -3.298 -8.115 1.00 74.19 200 SER A C 1
ATOM 1487 O O . SER A 1 200 ? -0.718 -4.093 -7.716 1.00 74.19 200 SER A O 1
ATOM 1489 N N . GLY A 1 201 ? 1.171 -3.699 -8.859 1.00 71.75 201 GLY A N 1
ATOM 1490 C CA . GLY A 1 201 ? 1.348 -5.103 -9.236 1.00 71.75 201 GLY A CA 1
ATOM 1491 C C . GLY A 1 201 ? 1.474 -6.031 -8.023 1.00 71.75 201 GLY A C 1
ATOM 1492 O O . GLY A 1 201 ? 1.046 -7.180 -8.094 1.00 71.75 201 GLY A O 1
ATOM 1493 N N . LEU A 1 202 ? 2.015 -5.528 -6.907 1.00 78.06 202 LEU A N 1
ATOM 1494 C CA . LEU A 1 202 ? 2.080 -6.263 -5.647 1.00 78.06 202 LEU A CA 1
ATOM 1495 C C . LEU A 1 202 ? 0.684 -6.438 -5.034 1.00 78.06 202 LEU A C 1
ATOM 1497 O O . LEU A 1 202 ? 0.313 -7.554 -4.688 1.00 78.06 202 LEU A O 1
ATOM 1501 N N . THR A 1 203 ? -0.125 -5.381 -4.966 1.00 85.75 203 THR A N 1
ATOM 1502 C CA . THR A 1 203 ? -1.492 -5.458 -4.432 1.00 85.75 203 THR A CA 1
ATOM 1503 C C . THR A 1 203 ? -2.375 -6.382 -5.264 1.00 85.75 203 THR A C 1
ATOM 1505 O O . THR A 1 203 ? -3.090 -7.207 -4.701 1.00 85.75 203 THR A O 1
ATOM 1508 N N . VAL A 1 204 ? -2.286 -6.304 -6.595 1.00 82.56 204 VAL A N 1
ATOM 1509 C CA . VAL A 1 204 ? -3.059 -7.162 -7.507 1.00 82.56 204 VAL A CA 1
ATOM 1510 C C . VAL A 1 204 ? -2.668 -8.637 -7.369 1.00 82.56 204 VAL A C 1
ATOM 1512 O O . VAL A 1 204 ? -3.535 -9.501 -7.438 1.00 82.56 204 VAL A O 1
ATOM 1515 N N . LYS A 1 205 ? -1.378 -8.944 -7.173 1.00 80.12 205 LYS A N 1
ATOM 1516 C CA . LYS A 1 205 ? -0.893 -10.332 -7.075 1.00 80.12 205 LYS A CA 1
ATOM 1517 C C . LYS A 1 205 ? -0.993 -10.932 -5.676 1.00 80.12 205 LYS A C 1
ATOM 1519 O O . LYS A 1 205 ? -1.100 -12.146 -5.561 1.00 80.12 205 LYS A O 1
ATOM 1524 N N . ALA A 1 206 ? -0.878 -10.108 -4.638 1.00 88.06 206 ALA A N 1
ATOM 1525 C CA . ALA A 1 206 ? -0.630 -10.573 -3.276 1.00 88.06 206 ALA A CA 1
ATOM 1526 C C . ALA A 1 206 ? -1.620 -10.042 -2.237 1.00 88.06 206 ALA A C 1
ATOM 1528 O O . ALA A 1 206 ? -1.445 -10.320 -1.054 1.00 88.06 206 ALA A O 1
ATOM 1529 N N . ASN A 1 207 ? -2.611 -9.237 -2.643 1.00 95.00 207 ASN A N 1
ATOM 1530 C CA . ASN A 1 207 ? -3.507 -8.513 -1.732 1.00 95.00 207 ASN A CA 1
ATOM 1531 C C . ASN A 1 207 ? -2.774 -7.639 -0.699 1.00 95.00 207 ASN A C 1
ATOM 1533 O O . ASN A 1 207 ? -3.346 -7.268 0.318 1.00 95.00 207 ASN A O 1
ATOM 1537 N N . ASN A 1 208 ? -1.514 -7.299 -0.970 1.00 94.00 208 ASN A N 1
ATOM 1538 C CA . ASN A 1 208 ? -0.642 -6.568 -0.066 1.00 94.00 208 ASN A CA 1
ATOM 1539 C C . ASN A 1 208 ? -0.737 -5.071 -0.378 1.00 94.00 208 ASN A C 1
ATOM 1541 O O . ASN A 1 208 ? -0.286 -4.614 -1.434 1.00 94.00 208 ASN A O 1
ATOM 1545 N N . LEU A 1 209 ? -1.400 -4.328 0.508 1.00 95.06 209 LEU A N 1
ATOM 1546 C CA . LEU A 1 209 ? -1.679 -2.901 0.332 1.00 95.06 209 LEU A CA 1
ATOM 1547 C C . LEU A 1 209 ? -0.501 -2.008 0.732 1.00 95.06 209 LEU A C 1
ATOM 1549 O O . LEU A 1 209 ? -0.371 -0.920 0.183 1.00 95.06 209 LEU A O 1
ATOM 1553 N N . PHE A 1 210 ? 0.349 -2.474 1.651 1.00 94.12 210 PHE A N 1
ATOM 1554 C CA . PHE A 1 210 ? 1.347 -1.647 2.344 1.00 94.12 210 PHE A CA 1
ATOM 1555 C C . PHE A 1 210 ? 2.798 -2.014 2.010 1.00 94.12 210 PHE A C 1
ATOM 1557 O O . PHE A 1 210 ? 3.724 -1.477 2.605 1.00 94.12 210 PHE A O 1
ATOM 1564 N N . GLY A 1 211 ? 3.025 -2.954 1.088 1.00 87.31 211 GLY A N 1
ATOM 1565 C CA . GLY A 1 211 ? 4.378 -3.366 0.714 1.00 87.31 211 GLY A CA 1
ATOM 1566 C C . GLY A 1 211 ? 5.097 -4.189 1.787 1.00 87.31 211 GLY A C 1
ATOM 1567 O O . GLY A 1 211 ? 6.323 -4.162 1.863 1.00 87.31 211 GLY A O 1
ATOM 1568 N N . VAL A 1 212 ? 4.366 -4.938 2.619 1.00 88.31 212 VAL A N 1
ATOM 1569 C CA . VAL A 1 212 ? 4.967 -5.675 3.744 1.00 88.31 212 VAL A CA 1
ATOM 1570 C C . VAL A 1 212 ? 5.797 -6.861 3.240 1.00 88.31 212 VAL A C 1
ATOM 1572 O O . VAL A 1 212 ? 5.289 -7.738 2.532 1.00 88.31 212 VAL A O 1
ATOM 1575 N N . LYS A 1 213 ? 7.079 -6.906 3.615 1.00 84.44 213 LYS A N 1
ATOM 1576 C CA . LYS A 1 213 ? 8.020 -7.984 3.260 1.00 84.44 213 LYS A CA 1
ATOM 1577 C C . LYS A 1 213 ? 7.862 -9.216 4.167 1.00 84.44 213 LYS A C 1
ATOM 1579 O O . LYS A 1 213 ? 7.421 -9.117 5.313 1.00 84.44 213 LYS A O 1
ATOM 1584 N N . GLY A 1 214 ? 8.231 -10.390 3.656 1.00 89.44 214 GLY A N 1
ATOM 1585 C CA . GLY A 1 214 ? 8.224 -11.671 4.375 1.00 89.44 214 GLY A CA 1
ATOM 1586 C C . GLY A 1 214 ? 7.232 -12.698 3.819 1.00 89.44 214 GLY A C 1
ATOM 1587 O O . GLY A 1 214 ? 6.915 -12.683 2.631 1.00 89.44 214 GLY A O 1
ATOM 1588 N N . SER A 1 215 ? 6.758 -13.595 4.688 1.00 93.50 215 SER A N 1
ATOM 1589 C CA . SER A 1 215 ? 5.697 -14.564 4.389 1.00 93.50 215 SER A CA 1
ATOM 1590 C C . SER A 1 215 ? 4.440 -14.220 5.180 1.00 93.50 215 SER A C 1
ATOM 1592 O O . SER A 1 215 ? 4.507 -14.022 6.389 1.00 93.50 215 SER A O 1
ATOM 1594 N N . GLY A 1 216 ? 3.318 -14.110 4.477 1.00 91.94 216 GLY A N 1
ATOM 1595 C CA . GLY A 1 216 ? 1.999 -13.845 5.038 1.00 91.94 216 GLY A CA 1
ATOM 1596 C C . GLY A 1 216 ? 1.158 -15.119 5.171 1.00 91.94 216 GLY A C 1
ATOM 1597 O O . GLY A 1 216 ? 1.650 -16.216 4.887 1.00 91.94 216 GLY A O 1
ATOM 1598 N N . PRO A 1 217 ? -0.118 -14.981 5.569 1.00 93.19 217 PRO A N 1
ATOM 1599 C CA . PRO A 1 217 ? -1.039 -16.104 5.766 1.00 93.19 217 PRO A CA 1
ATOM 1600 C C . PRO A 1 217 ? -1.327 -16.902 4.486 1.00 93.19 217 PRO A C 1
ATOM 1602 O O . PRO A 1 217 ? -1.613 -18.091 4.572 1.00 93.19 217 PRO A O 1
ATOM 1605 N N . ALA A 1 218 ? -1.198 -16.287 3.307 1.00 94.50 218 ALA A N 1
ATOM 1606 C CA . ALA A 1 218 ? -1.342 -16.952 2.010 1.00 94.50 218 ALA A CA 1
ATOM 1607 C C . ALA A 1 218 ? 0.016 -17.194 1.313 1.00 94.50 218 ALA A C 1
ATOM 1609 O O . ALA A 1 218 ? 0.082 -17.408 0.102 1.00 94.50 218 ALA A O 1
ATOM 1610 N N . GLY A 1 219 ? 1.119 -17.146 2.069 1.00 96.00 219 GLY A N 1
ATOM 1611 C CA . GLY A 1 219 ? 2.474 -17.392 1.580 1.00 96.00 219 GLY A CA 1
ATOM 1612 C C . GLY A 1 219 ? 3.246 -16.120 1.226 1.00 96.00 219 GLY A C 1
ATOM 1613 O O . GLY A 1 219 ? 3.077 -15.063 1.839 1.00 96.00 219 GLY A O 1
ATOM 1614 N N . SER A 1 220 ? 4.143 -16.224 0.246 1.00 93.06 220 SER A N 1
ATOM 1615 C CA . SER A 1 220 ? 5.024 -15.125 -0.163 1.00 93.06 220 SER A CA 1
ATOM 1616 C C . SER A 1 220 ? 5.174 -15.051 -1.680 1.00 93.06 220 SER A C 1
ATOM 1618 O O . SER A 1 220 ? 5.158 -16.081 -2.354 1.00 93.06 220 SER A O 1
ATOM 1620 N N . VAL A 1 221 ? 5.372 -13.846 -2.213 1.00 78.75 221 VAL A N 1
ATOM 1621 C CA . VAL A 1 221 ? 5.699 -13.620 -3.624 1.00 78.75 221 VAL A CA 1
ATOM 1622 C C . VAL A 1 221 ? 7.016 -12.863 -3.737 1.00 78.75 221 VAL A C 1
ATOM 1624 O O . VAL A 1 221 ? 7.230 -11.853 -3.069 1.00 78.75 221 VAL A O 1
ATOM 1627 N N . LYS A 1 222 ? 7.917 -13.343 -4.595 1.00 76.12 222 LYS A N 1
ATOM 1628 C CA . LYS A 1 222 ? 9.188 -12.668 -4.859 1.00 76.12 222 LYS A CA 1
ATOM 1629 C C . LYS A 1 222 ? 8.977 -11.585 -5.914 1.00 76.12 222 LYS A C 1
ATOM 1631 O O . LYS A 1 222 ? 8.580 -11.887 -7.038 1.00 76.12 222 LYS A O 1
ATOM 1636 N N . MET A 1 223 ? 9.232 -10.333 -5.550 1.00 63.50 223 MET A N 1
ATOM 1637 C CA . MET A 1 223 ? 9.034 -9.168 -6.415 1.00 63.50 223 MET A CA 1
ATOM 1638 C C . MET A 1 223 ? 10.242 -8.226 -6.325 1.00 63.50 223 MET A C 1
ATOM 1640 O O . MET A 1 223 ? 10.880 -8.144 -5.272 1.00 63.50 223 MET A O 1
ATOM 1644 N N . PRO A 1 224 ? 10.576 -7.509 -7.411 1.00 54.19 224 PRO A N 1
ATOM 1645 C CA . PRO A 1 224 ? 11.572 -6.449 -7.352 1.00 54.19 224 PRO A CA 1
ATOM 1646 C C . PRO A 1 224 ? 11.083 -5.299 -6.461 1.00 54.19 224 PRO A C 1
ATOM 1648 O O . PRO A 1 224 ? 9.924 -4.896 -6.539 1.00 54.19 224 PRO A O 1
ATOM 1651 N N . THR A 1 225 ? 11.979 -4.768 -5.636 1.00 53.47 225 THR A N 1
ATOM 1652 C CA . THR A 1 225 ? 11.775 -3.603 -4.767 1.00 53.47 225 THR A CA 1
ATOM 1653 C C . THR A 1 225 ? 13.027 -2.747 -4.748 1.00 53.47 225 THR A C 1
ATOM 1655 O O . THR A 1 225 ? 14.109 -3.235 -5.058 1.00 53.47 225 THR A O 1
ATOM 1658 N N . ILE A 1 226 ? 12.890 -1.488 -4.355 1.00 51.88 226 ILE A N 1
ATOM 1659 C CA . ILE A 1 226 ? 14.017 -0.590 -4.123 1.00 51.88 226 ILE A CA 1
ATOM 1660 C C . ILE A 1 226 ? 14.374 -0.594 -2.630 1.00 51.88 226 ILE A C 1
ATOM 1662 O O . ILE A 1 226 ? 13.481 -0.584 -1.787 1.00 51.88 226 ILE A O 1
ATOM 1666 N N . GLU A 1 227 ? 15.668 -0.625 -2.324 1.00 52.56 227 GLU A N 1
ATOM 1667 C CA . GLU A 1 227 ? 16.247 -0.417 -0.991 1.00 52.56 227 GLU A CA 1
ATOM 1668 C C . GLU A 1 227 ? 17.156 0.805 -1.003 1.00 52.56 227 GLU A C 1
ATOM 1670 O O . GLU A 1 227 ? 17.693 1.164 -2.053 1.00 52.56 227 GLU A O 1
ATOM 1675 N N . TYR A 1 228 ? 17.382 1.401 0.164 1.00 45.88 228 TYR A N 1
ATOM 1676 C CA . TYR A 1 228 ? 18.269 2.549 0.338 1.00 45.88 228 TYR A CA 1
ATOM 1677 C C . TYR A 1 228 ? 19.532 2.144 1.100 1.00 45.88 228 TYR A C 1
ATOM 1679 O O . TYR A 1 228 ? 19.492 1.342 2.031 1.00 45.88 228 TYR A O 1
ATOM 1687 N N . ARG A 1 229 ? 20.678 2.673 0.674 1.00 51.94 229 ARG A N 1
ATOM 1688 C CA . ARG A 1 229 ? 21.948 2.582 1.397 1.00 51.94 229 ARG A CA 1
ATOM 1689 C C . ARG A 1 229 ? 22.051 3.699 2.439 1.00 51.94 229 ARG A C 1
ATOM 1691 O O . ARG A 1 229 ? 21.358 4.708 2.306 1.00 51.94 229 ARG A O 1
ATOM 1698 N N . PRO A 1 230 ? 22.971 3.570 3.414 1.00 49.78 230 PRO A N 1
ATOM 1699 C CA . PRO A 1 230 ? 23.258 4.636 4.378 1.00 49.78 230 PRO A CA 1
ATOM 1700 C C . PRO A 1 230 ? 23.651 5.977 3.738 1.00 49.78 230 PRO A C 1
ATOM 1702 O O . PRO A 1 230 ? 23.443 7.023 4.337 1.00 49.78 230 PRO A O 1
ATOM 1705 N N . ASP A 1 231 ? 24.186 5.960 2.513 1.00 53.00 231 ASP A N 1
ATOM 1706 C CA . ASP A 1 231 ? 24.543 7.155 1.733 1.00 53.00 231 ASP A CA 1
ATOM 1707 C C . ASP A 1 231 ? 23.348 7.803 0.999 1.00 53.00 231 ASP A C 1
ATOM 1709 O O . ASP A 1 231 ? 23.528 8.725 0.204 1.00 53.00 231 ASP A O 1
ATOM 1713 N N . GLY A 1 232 ? 22.126 7.303 1.223 1.00 41.72 232 GLY A N 1
ATOM 1714 C CA . GLY A 1 232 ? 20.899 7.771 0.578 1.00 41.72 232 GLY A CA 1
ATOM 1715 C C . GLY A 1 232 ? 20.703 7.271 -0.857 1.00 41.72 232 GLY A C 1
ATOM 1716 O O . GLY A 1 232 ? 19.651 7.516 -1.452 1.00 41.72 232 GLY A O 1
ATOM 1717 N N . THR A 1 233 ? 21.662 6.537 -1.434 1.00 43.50 233 THR A N 1
ATOM 1718 C CA . THR A 1 233 ? 21.516 5.956 -2.774 1.00 43.50 233 THR A CA 1
ATOM 1719 C C . THR A 1 233 ? 20.639 4.714 -2.740 1.00 43.50 233 THR A C 1
ATOM 1721 O O . THR A 1 233 ? 20.735 3.879 -1.840 1.00 43.50 233 THR A O 1
ATOM 1724 N N . SER A 1 234 ? 19.804 4.531 -3.760 1.00 43.00 234 SER A N 1
ATOM 1725 C CA . SER A 1 234 ? 18.914 3.379 -3.829 1.00 43.00 234 SER A CA 1
ATOM 1726 C C . SER A 1 234 ? 19.444 2.255 -4.736 1.00 43.00 234 SER A C 1
ATOM 1728 O O . SER A 1 234 ? 20.412 2.415 -5.493 1.00 43.00 234 SER A O 1
ATOM 1730 N N . TYR A 1 235 ? 18.897 1.048 -4.606 1.00 43.81 235 TYR A N 1
ATOM 1731 C CA . TYR A 1 235 ? 19.208 -0.096 -5.466 1.00 43.81 235 TYR A CA 1
ATOM 1732 C C . TYR A 1 235 ? 18.045 -1.084 -5.532 1.00 43.81 235 TYR A C 1
ATOM 1734 O O . TYR A 1 235 ? 17.363 -1.277 -4.528 1.00 43.81 235 TYR A O 1
ATOM 1742 N N . PRO A 1 236 ? 17.818 -1.733 -6.685 1.00 45.97 236 PRO A N 1
ATOM 1743 C CA . PRO A 1 236 ? 16.828 -2.790 -6.772 1.00 45.97 236 PRO A CA 1
ATOM 1744 C C . PRO A 1 236 ? 17.339 -4.071 -6.106 1.00 45.97 236 PRO A C 1
ATOM 1746 O O . PRO A 1 236 ? 18.489 -4.469 -6.298 1.00 45.97 236 PRO A O 1
ATOM 1749 N N . ILE A 1 237 ? 16.460 -4.765 -5.395 1.00 50.06 237 ILE A N 1
ATOM 1750 C CA . ILE A 1 237 ? 16.644 -6.159 -4.986 1.00 50.06 237 ILE A CA 1
ATOM 1751 C C . ILE A 1 237 ? 15.374 -6.952 -5.274 1.00 50.06 237 ILE A C 1
ATOM 1753 O O . ILE A 1 237 ? 14.285 -6.389 -5.380 1.00 50.06 237 ILE A O 1
ATOM 1757 N N . LEU A 1 238 ? 15.492 -8.275 -5.357 1.00 59.88 238 LEU A N 1
ATOM 1758 C CA . LEU A 1 238 ? 14.331 -9.146 -5.209 1.00 59.88 238 LEU A CA 1
ATOM 1759 C C . LEU A 1 238 ? 14.082 -9.369 -3.720 1.00 59.88 238 LEU A C 1
ATOM 1761 O O . LEU A 1 238 ? 14.943 -9.907 -3.028 1.00 59.88 238 LEU A O 1
ATOM 1765 N N . ALA A 1 239 ? 12.896 -9.002 -3.248 1.00 60.66 239 ALA A N 1
ATOM 1766 C CA . ALA A 1 239 ? 12.451 -9.290 -1.892 1.00 60.66 239 ALA A CA 1
ATOM 1767 C C . ALA A 1 239 ? 11.216 -10.193 -1.924 1.00 60.66 239 ALA A C 1
ATOM 1769 O O . ALA A 1 239 ? 10.418 -10.156 -2.864 1.00 60.66 239 ALA A O 1
ATOM 1770 N N . ASN A 1 240 ? 11.063 -11.015 -0.888 1.00 80.06 240 ASN A N 1
ATOM 1771 C CA . ASN A 1 240 ? 9.814 -11.727 -0.656 1.00 80.06 240 ASN A CA 1
ATOM 1772 C C . ASN A 1 240 ? 8.833 -10.769 0.017 1.00 80.06 240 ASN A C 1
ATOM 1774 O O . ASN A 1 240 ? 9.170 -10.141 1.021 1.00 80.06 240 ASN A O 1
ATOM 1778 N N . PHE A 1 241 ? 7.629 -10.678 -0.530 1.00 86.50 241 PHE A N 1
ATOM 1779 C CA . PHE A 1 241 ? 6.519 -9.922 0.028 1.00 86.50 241 PHE A CA 1
ATOM 1780 C C . PHE A 1 241 ? 5.437 -10.860 0.527 1.00 86.50 241 PHE A C 1
ATOM 1782 O O . PHE A 1 241 ? 5.171 -11.893 -0.093 1.00 86.50 241 PHE A O 1
ATOM 1789 N N . ARG A 1 242 ? 4.798 -10.470 1.630 1.00 96.25 242 ARG A N 1
ATOM 1790 C CA . ARG A 1 242 ? 3.696 -11.226 2.220 1.00 96.25 242 ARG A CA 1
ATOM 1791 C C . ARG A 1 242 ? 2.530 -11.287 1.240 1.00 96.25 242 ARG A C 1
ATOM 1793 O O . ARG A 1 242 ? 2.215 -10.285 0.593 1.00 96.25 242 ARG A O 1
ATOM 1800 N N . VAL A 1 243 ? 1.913 -12.460 1.141 1.00 95.00 243 VAL A N 1
ATOM 1801 C CA . VAL A 1 243 ? 0.677 -12.696 0.391 1.00 95.00 243 VAL A CA 1
ATOM 1802 C C . VAL A 1 243 ? -0.453 -12.885 1.394 1.00 95.00 243 VAL A C 1
ATOM 1804 O O . VAL A 1 243 ? -0.298 -13.603 2.386 1.00 95.00 243 VAL A O 1
ATOM 1807 N N . TYR A 1 244 ? -1.583 -12.245 1.116 1.00 97.06 244 TYR A N 1
ATOM 1808 C CA . TYR A 1 244 ? -2.795 -12.295 1.926 1.00 97.06 244 TYR A CA 1
ATOM 1809 C C . TYR A 1 244 ? -3.960 -12.875 1.117 1.00 97.06 244 TYR A C 1
ATOM 1811 O O . TYR A 1 244 ? -4.018 -12.728 -0.109 1.00 97.06 244 TYR A O 1
ATOM 1819 N N . HIS A 1 245 ? -4.925 -13.495 1.791 1.00 96.06 245 HIS A N 1
ATOM 1820 C CA . HIS A 1 245 ? -6.149 -13.978 1.148 1.00 96.06 245 HIS A CA 1
ATOM 1821 C C . HIS A 1 245 ? -7.047 -12.818 0.706 1.00 96.06 245 HIS A C 1
ATOM 1823 O O . HIS A 1 245 ? -7.780 -12.931 -0.275 1.00 96.06 245 HIS A O 1
ATOM 1829 N N . ASN A 1 246 ? -6.996 -11.693 1.421 1.00 94.06 246 ASN A N 1
ATOM 1830 C CA . ASN A 1 246 ? -7.804 -10.509 1.153 1.00 94.06 246 ASN A CA 1
ATOM 1831 C C . ASN A 1 246 ? -7.147 -9.238 1.727 1.00 94.06 246 ASN A C 1
ATOM 1833 O O . ASN A 1 246 ? -6.135 -9.291 2.422 1.00 94.06 246 ASN A O 1
ATOM 1837 N N . TRP A 1 247 ? -7.724 -8.074 1.425 1.00 96.94 247 TRP A N 1
ATOM 1838 C CA . TRP A 1 247 ? -7.201 -6.780 1.877 1.00 96.94 247 TRP A CA 1
ATOM 1839 C C . TRP A 1 247 ? -7.386 -6.521 3.378 1.00 96.94 247 TRP A C 1
ATOM 1841 O O . TRP A 1 247 ? -6.612 -5.752 3.940 1.00 96.94 247 TRP A O 1
ATOM 1851 N N . ALA A 1 248 ? -8.362 -7.158 4.035 1.00 96.12 248 ALA A N 1
ATOM 1852 C CA . ALA A 1 248 ? -8.564 -6.999 5.475 1.00 96.12 248 ALA A CA 1
ATOM 1853 C C . ALA A 1 248 ? -7.408 -7.625 6.271 1.00 96.12 248 ALA A C 1
ATOM 1855 O O . ALA A 1 248 ? -6.908 -6.998 7.196 1.00 96.12 248 ALA A O 1
ATOM 1856 N N . GLU A 1 249 ? -6.900 -8.787 5.846 1.00 97.00 249 GLU A N 1
ATOM 1857 C CA . GLU A 1 249 ? -5.690 -9.383 6.433 1.00 97.00 249 GLU A CA 1
ATOM 1858 C C . GLU A 1 249 ? -4.456 -8.483 6.257 1.00 97.00 249 GLU A C 1
ATOM 1860 O O . GLU A 1 249 ? -3.638 -8.366 7.167 1.00 97.00 249 GLU A O 1
ATOM 1865 N N . SER A 1 250 ? -4.324 -7.809 5.107 1.00 98.06 250 SER A N 1
ATOM 1866 C CA . SER A 1 250 ? -3.232 -6.852 4.892 1.00 98.06 250 SER A CA 1
ATOM 1867 C C . SER A 1 250 ? -3.340 -5.630 5.810 1.00 98.06 250 SER A C 1
ATOM 1869 O O . SER A 1 250 ? -2.303 -5.104 6.207 1.00 98.06 250 SER A O 1
ATOM 1871 N N . ILE A 1 251 ? -4.558 -5.172 6.124 1.00 98.25 251 ILE A N 1
ATOM 1872 C CA . ILE A 1 251 ? -4.815 -4.077 7.076 1.00 98.25 251 ILE A CA 1
ATOM 1873 C C . ILE A 1 251 ? -4.475 -4.519 8.500 1.00 98.25 251 ILE A C 1
ATOM 1875 O O . ILE A 1 251 ? -3.749 -3.815 9.194 1.00 98.25 251 ILE A O 1
ATOM 1879 N N . GLU A 1 252 ? -4.926 -5.705 8.909 1.00 96.25 252 GLU A N 1
ATOM 1880 C CA . GLU A 1 252 ? -4.646 -6.241 10.243 1.00 96.25 252 GLU A CA 1
ATOM 1881 C C . GLU A 1 252 ? -3.134 -6.415 10.474 1.00 96.25 252 GLU A C 1
ATOM 1883 O O . GLU A 1 252 ? -2.613 -6.075 11.535 1.00 96.25 252 GLU A O 1
ATOM 1888 N N . ASP A 1 253 ? -2.401 -6.919 9.476 1.00 96.56 253 ASP A N 1
ATOM 1889 C CA . ASP A 1 253 ? -0.949 -7.103 9.566 1.00 96.56 253 ASP A CA 1
ATOM 1890 C C . ASP A 1 253 ? -0.184 -5.770 9.616 1.00 96.56 253 ASP A C 1
ATOM 1892 O O . ASP A 1 253 ? 0.805 -5.645 10.339 1.00 96.56 253 ASP A O 1
ATOM 1896 N N . HIS A 1 254 ? -0.673 -4.748 8.908 1.00 96.75 254 HIS A N 1
ATOM 1897 C CA . HIS A 1 254 ? -0.159 -3.384 9.026 1.00 96.75 254 HIS A CA 1
ATOM 1898 C C . HIS A 1 254 ? -0.365 -2.831 10.441 1.00 96.75 254 HIS A C 1
ATOM 1900 O O . HIS A 1 254 ? 0.577 -2.341 11.064 1.00 96.75 254 HIS A O 1
ATOM 1906 N N . SER A 1 255 ? -1.566 -2.962 10.999 1.00 96.19 255 SER A N 1
ATOM 1907 C CA . SER A 1 255 ? -1.844 -2.450 12.339 1.00 96.19 255 SER A CA 1
ATOM 1908 C C . SER A 1 255 ? -1.105 -3.220 13.433 1.00 96.19 255 SER A C 1
ATOM 1910 O O . SER A 1 255 ? -0.711 -2.619 14.430 1.00 96.19 255 SER A O 1
ATOM 1912 N N . LYS A 1 256 ? -0.803 -4.511 13.234 1.00 94.75 256 LYS A N 1
ATOM 1913 C CA . LYS A 1 256 ? 0.087 -5.273 14.130 1.00 94.75 256 LYS A CA 1
ATOM 1914 C C . LYS A 1 256 ? 1.471 -4.641 14.252 1.00 94.75 256 LYS A C 1
ATOM 1916 O O . LYS A 1 256 ? 2.002 -4.621 15.357 1.00 94.75 256 LYS A O 1
ATOM 1921 N N . LEU A 1 257 ? 2.042 -4.103 13.171 1.00 93.31 257 LEU A N 1
ATOM 1922 C CA . LEU A 1 257 ? 3.313 -3.369 13.236 1.00 93.31 257 LEU A CA 1
ATOM 1923 C C . LEU A 1 257 ? 3.185 -2.119 14.118 1.00 93.31 257 LEU A C 1
ATOM 1925 O O . LEU A 1 257 ? 4.035 -1.874 14.969 1.00 93.31 257 LEU A O 1
ATOM 1929 N N . LEU A 1 258 ? 2.111 -1.344 13.950 1.00 94.38 258 LEU A N 1
ATOM 1930 C CA . LEU A 1 258 ? 1.913 -0.107 14.712 1.00 94.38 258 LEU A CA 1
ATOM 1931 C C . LEU A 1 258 ? 1.604 -0.367 16.198 1.00 94.38 258 LEU A C 1
ATOM 1933 O O . LEU A 1 258 ? 2.019 0.397 17.069 1.00 94.38 258 LEU A O 1
ATOM 1937 N N . VAL A 1 259 ? 0.907 -1.461 16.505 1.00 92.00 259 VAL A N 1
ATOM 1938 C CA . VAL A 1 259 ? 0.582 -1.856 17.884 1.00 92.00 259 VAL A CA 1
ATOM 1939 C C . VAL A 1 259 ? 1.778 -2.495 18.590 1.00 92.00 259 VAL A C 1
ATOM 1941 O O . VAL A 1 259 ? 2.033 -2.189 19.754 1.00 92.00 259 VAL A O 1
ATOM 1944 N N . ASN A 1 260 ? 2.519 -3.371 17.909 1.00 91.19 260 ASN A N 1
ATOM 1945 C CA . ASN A 1 260 ? 3.590 -4.155 18.531 1.00 91.19 260 ASN A CA 1
ATOM 1946 C C . ASN A 1 260 ? 4.977 -3.515 18.399 1.00 91.19 260 ASN A C 1
ATOM 1948 O O . ASN A 1 260 ? 5.918 -4.012 19.013 1.00 91.19 260 ASN A O 1
ATOM 1952 N N . GLY A 1 261 ? 5.119 -2.461 17.591 1.00 89.44 261 GLY A N 1
ATOM 1953 C CA . GLY A 1 261 ? 6.413 -1.858 17.294 1.00 89.44 261 GLY A CA 1
ATOM 1954 C C . GLY A 1 261 ? 7.314 -2.767 16.457 1.00 89.44 261 GLY A C 1
ATOM 1955 O O . GLY A 1 261 ? 6.858 -3.649 15.726 1.00 89.44 261 GLY A O 1
ATOM 1956 N N . THR A 1 262 ? 8.617 -2.532 16.553 1.00 88.69 262 THR A N 1
ATOM 1957 C CA . THR A 1 262 ? 9.657 -3.356 15.928 1.00 88.69 262 THR A CA 1
ATOM 1958 C C . THR A 1 262 ? 10.395 -4.178 16.983 1.00 88.69 262 THR A C 1
ATOM 1960 O O . THR A 1 262 ? 10.253 -3.953 18.182 1.00 88.69 262 THR A O 1
ATOM 1963 N N . THR A 1 263 ? 11.193 -5.158 16.553 1.00 87.88 263 THR A N 1
ATOM 1964 C CA . THR A 1 263 ? 11.954 -6.027 17.469 1.00 87.88 263 THR A CA 1
ATOM 1965 C C . THR A 1 263 ? 12.891 -5.243 18.394 1.00 87.88 263 THR A C 1
ATOM 1967 O O . THR A 1 263 ? 13.092 -5.633 19.539 1.00 87.88 263 THR A O 1
ATOM 1970 N N . ASP A 1 264 ? 13.471 -4.155 17.894 1.00 92.81 264 ASP A N 1
ATOM 1971 C CA . ASP A 1 264 ? 14.366 -3.258 18.627 1.00 92.81 264 ASP A CA 1
ATOM 1972 C C . ASP A 1 264 ? 13.621 -2.223 19.486 1.00 92.81 264 ASP A C 1
ATOM 1974 O O . ASP A 1 264 ? 14.134 -1.828 20.531 1.00 92.81 264 ASP A O 1
ATOM 1978 N N . ASP A 1 265 ? 12.408 -1.824 19.091 1.00 91.81 265 ASP A N 1
ATOM 1979 C CA . ASP A 1 265 ? 11.558 -0.915 19.863 1.00 91.81 265 ASP A CA 1
ATOM 1980 C C . ASP A 1 265 ? 10.071 -1.323 19.779 1.00 91.81 265 ASP A C 1
ATOM 1982 O O . ASP A 1 265 ? 9.346 -0.914 18.860 1.00 91.81 265 ASP A O 1
ATOM 1986 N N . PRO A 1 266 ? 9.569 -2.078 20.777 1.00 90.50 266 PRO A N 1
ATOM 1987 C CA . PRO A 1 266 ? 8.173 -2.512 20.835 1.00 90.50 266 PRO A CA 1
ATOM 1988 C C . PRO A 1 266 ? 7.147 -1.379 20.988 1.00 90.50 266 PRO A C 1
ATOM 1990 O O . PRO A 1 266 ? 5.942 -1.618 20.907 1.00 90.50 266 PRO A O 1
ATOM 1993 N N . LYS A 1 267 ? 7.590 -0.143 21.254 1.00 89.38 267 LYS A N 1
ATOM 1994 C CA . LYS A 1 267 ? 6.720 1.03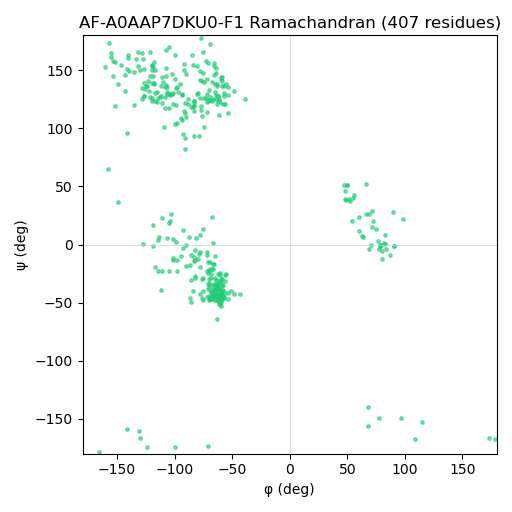2 21.410 1.00 89.38 267 LYS A CA 1
ATOM 1995 C C . LYS A 1 267 ? 6.918 2.072 20.312 1.00 89.38 267 LYS A C 1
ATOM 1997 O O . LYS A 1 267 ? 6.280 3.126 20.377 1.00 89.38 267 LYS A O 1
ATOM 2002 N N . ARG A 1 268 ? 7.728 1.764 19.291 1.00 93.31 268 ARG A N 1
ATOM 2003 C CA . ARG A 1 268 ? 8.132 2.667 18.198 1.00 93.31 268 ARG A CA 1
ATOM 2004 C C . ARG A 1 268 ? 6.981 3.509 17.641 1.00 93.31 268 ARG A C 1
ATOM 2006 O O . ARG A 1 268 ? 7.129 4.710 17.443 1.00 93.31 268 ARG A O 1
ATOM 2013 N N . TYR A 1 269 ? 5.812 2.897 17.445 1.00 94.06 269 TYR A N 1
ATOM 2014 C CA . TYR A 1 269 ? 4.639 3.533 16.836 1.00 94.06 269 TYR A CA 1
ATOM 2015 C C . TYR A 1 269 ? 3.509 3.875 17.822 1.00 94.06 269 TYR A C 1
ATOM 2017 O O . TYR A 1 269 ? 2.456 4.343 17.398 1.00 94.06 269 TYR A O 1
ATOM 2025 N N . HIS A 1 270 ? 3.678 3.693 19.139 1.00 92.19 270 HIS A N 1
ATOM 2026 C CA . HIS A 1 270 ? 2.573 3.840 20.107 1.00 92.19 270 HIS A CA 1
ATOM 2027 C C . HIS A 1 270 ? 1.940 5.236 20.130 1.00 92.19 270 HIS A C 1
ATOM 2029 O O . HIS A 1 270 ? 0.759 5.359 20.439 1.00 92.19 270 HIS A O 1
ATOM 2035 N N . LYS A 1 271 ? 2.684 6.281 19.747 1.00 91.38 271 LYS A N 1
ATOM 2036 C CA . LYS A 1 271 ? 2.158 7.654 19.623 1.00 91.38 271 LYS A CA 1
ATOM 2037 C C . LYS A 1 271 ? 1.168 7.842 18.469 1.00 91.38 271 LYS A C 1
ATOM 2039 O O . LYS A 1 271 ? 0.470 8.849 18.434 1.00 91.38 271 LYS A O 1
ATOM 2044 N N . VAL A 1 272 ? 1.104 6.892 17.537 1.00 93.44 272 VAL A N 1
ATOM 2045 C CA . VAL A 1 272 ? 0.116 6.868 16.449 1.00 93.44 272 VAL A CA 1
ATOM 2046 C C . VAL A 1 272 ? -1.251 6.411 16.969 1.00 93.44 272 VAL A C 1
ATOM 2048 O O . VAL A 1 272 ? -2.286 6.822 16.446 1.00 93.44 272 VAL A O 1
ATOM 2051 N N . LEU A 1 273 ? -1.273 5.573 18.010 1.00 88.62 273 LEU A N 1
ATOM 2052 C CA . LEU A 1 273 ? -2.493 4.950 18.515 1.00 88.62 273 LEU A CA 1
ATOM 2053 C C . LEU A 1 273 ? -3.400 5.993 19.183 1.00 88.62 273 LEU A C 1
ATOM 2055 O O . LEU A 1 273 ? -2.992 6.708 20.096 1.00 88.62 273 LEU A O 1
ATOM 2059 N N . ASN A 1 274 ? -4.658 6.039 18.752 1.00 86.00 274 ASN A N 1
ATOM 2060 C CA . ASN A 1 274 ? -5.721 6.942 19.199 1.00 86.00 274 ASN A CA 1
ATOM 2061 C C . ASN A 1 274 ? -5.438 8.441 18.987 1.00 86.00 274 ASN A C 1
ATOM 2063 O O . ASN A 1 274 ? -6.170 9.281 19.516 1.00 86.00 274 ASN A O 1
ATOM 2067 N N . ALA A 1 275 ? -4.404 8.786 18.219 1.00 84.38 275 ALA A N 1
ATOM 2068 C CA . ALA A 1 275 ? -4.100 10.163 17.855 1.00 84.38 275 ALA A CA 1
ATOM 2069 C C . ALA A 1 275 ? -5.109 10.712 16.830 1.00 84.38 275 ALA A C 1
ATOM 2071 O O . ALA A 1 275 ? -5.746 9.959 16.089 1.00 84.38 275 ALA A O 1
ATOM 2072 N N . ASP A 1 276 ? -5.240 12.039 16.751 1.00 92.62 276 ASP A N 1
ATOM 2073 C CA . ASP A 1 276 ? -5.883 12.659 15.592 1.00 92.62 276 ASP A CA 1
ATOM 2074 C C . ASP A 1 276 ? -5.038 12.420 14.332 1.00 92.62 276 ASP A C 1
ATOM 2076 O O . ASP A 1 276 ? -3.824 12.221 14.412 1.00 92.62 276 ASP A O 1
ATOM 2080 N N . TYR A 1 277 ? -5.666 12.461 13.156 1.00 96.56 277 TYR A N 1
ATOM 2081 C CA . TYR A 1 277 ? -4.995 12.077 11.918 1.00 96.56 277 TYR A CA 1
ATOM 2082 C C . TYR A 1 277 ? -3.748 12.914 11.596 1.00 96.56 277 TYR A C 1
ATOM 2084 O O . TYR A 1 277 ? -2.804 12.374 11.021 1.00 96.56 277 TYR A O 1
ATOM 2092 N N . LYS A 1 278 ? -3.695 14.204 11.969 1.00 97.19 278 LYS A N 1
ATOM 2093 C CA . LYS A 1 278 ? -2.522 15.053 11.692 1.00 97.19 278 LYS A CA 1
ATOM 2094 C C . LYS A 1 278 ? -1.349 14.609 12.547 1.00 97.19 278 LYS A C 1
ATOM 2096 O O . LYS A 1 278 ? -0.258 14.390 12.022 1.00 97.19 278 LYS A O 1
ATOM 2101 N N . THR A 1 279 ? -1.597 14.414 13.840 1.00 96.62 279 THR A N 1
ATOM 2102 C CA . THR A 1 279 ? -0.599 13.868 14.764 1.00 96.62 279 THR A CA 1
ATOM 2103 C C . THR A 1 279 ? -0.168 12.470 14.326 1.00 96.62 279 THR A C 1
ATOM 2105 O O . THR A 1 279 ? 1.025 12.211 14.221 1.00 96.62 279 THR A O 1
ATOM 2108 N N . ALA A 1 280 ? -1.110 11.597 13.965 1.00 97.31 280 ALA A N 1
ATOM 2109 C CA . ALA A 1 280 ? -0.826 10.238 13.517 1.00 97.31 280 ALA A CA 1
ATOM 2110 C C . ALA A 1 280 ? 0.077 10.204 12.267 1.00 97.31 280 ALA A C 1
ATOM 2112 O O . ALA A 1 280 ? 1.059 9.464 12.246 1.00 97.31 280 ALA A O 1
ATOM 2113 N N . CYS A 1 281 ? -0.190 11.051 11.263 1.00 97.38 281 CYS A N 1
ATOM 2114 C CA . CYS A 1 281 ? 0.635 11.165 10.051 1.00 97.38 281 CYS A CA 1
ATOM 2115 C C . CYS A 1 281 ? 2.063 11.651 10.343 1.00 97.38 281 CYS A C 1
ATOM 2117 O O . CYS A 1 281 ? 3.011 11.232 9.680 1.00 97.38 281 CYS A O 1
ATOM 2119 N N . VAL A 1 282 ? 2.234 12.541 11.323 1.00 97.06 282 VAL A N 1
ATOM 2120 C CA . VAL A 1 282 ? 3.555 13.037 11.731 1.00 97.06 282 VAL A CA 1
ATOM 2121 C C . VAL A 1 282 ? 4.303 11.993 12.558 1.00 97.06 282 VAL A C 1
ATOM 2123 O O . VAL A 1 282 ? 5.479 11.739 12.307 1.00 97.06 282 VAL A O 1
ATOM 2126 N N . GLU A 1 283 ? 3.642 11.377 13.536 1.00 97.12 283 GLU A N 1
ATOM 2127 C CA . GLU A 1 283 ? 4.278 10.425 14.448 1.00 97.12 283 GLU A CA 1
ATOM 2128 C C . GLU A 1 283 ? 4.637 9.108 13.749 1.00 97.12 283 GLU A C 1
ATOM 2130 O O . GLU A 1 283 ? 5.700 8.561 14.030 1.00 97.12 283 GLU A O 1
ATOM 2135 N N . VAL A 1 284 ? 3.842 8.638 12.778 1.00 96.50 284 VAL A N 1
ATOM 2136 C CA . VAL A 1 284 ? 4.198 7.441 11.993 1.00 96.50 284 VAL A CA 1
ATOM 2137 C C . VAL A 1 284 ? 5.468 7.669 11.165 1.00 96.50 284 VAL A C 1
ATOM 2139 O O . VAL A 1 284 ? 6.311 6.782 11.058 1.00 96.50 284 VAL A O 1
ATOM 2142 N N . TRP A 1 285 ? 5.658 8.882 10.635 1.00 94.44 285 TRP A N 1
ATOM 2143 C CA . TRP A 1 285 ? 6.878 9.257 9.921 1.00 94.44 285 TRP A CA 1
ATOM 2144 C C . TRP A 1 285 ? 8.079 9.413 10.860 1.00 94.44 285 TRP A C 1
ATOM 2146 O O . TRP A 1 285 ? 9.140 8.868 10.572 1.00 94.44 285 TRP A O 1
ATOM 2156 N N . LYS A 1 286 ? 7.916 10.091 12.007 1.00 93.62 286 LYS A N 1
ATOM 2157 C CA . LYS A 1 286 ? 8.981 10.207 13.026 1.00 93.62 286 LYS A CA 1
ATOM 2158 C C . LYS A 1 286 ? 9.441 8.849 13.554 1.00 93.62 286 LYS A C 1
ATOM 2160 O O . LYS A 1 286 ? 10.591 8.711 13.946 1.00 93.62 286 LYS A O 1
ATOM 2165 N N . ALA A 1 287 ? 8.543 7.869 13.558 1.00 92.12 287 ALA A N 1
ATOM 2166 C CA . ALA A 1 287 ? 8.820 6.480 13.899 1.00 92.12 287 ALA A CA 1
ATOM 2167 C C . ALA A 1 287 ? 9.516 5.689 12.765 1.00 92.12 287 ALA A C 1
ATOM 2169 O O . ALA A 1 287 ? 9.689 4.475 12.873 1.00 92.12 287 ALA A O 1
ATOM 2170 N N . GLU A 1 288 ? 9.939 6.380 11.700 1.00 88.25 288 GLU A N 1
ATOM 2171 C CA . GLU A 1 288 ? 10.700 5.865 10.556 1.00 88.25 288 GLU A CA 1
ATOM 2172 C C . GLU A 1 288 ? 9.915 4.907 9.645 1.00 88.25 288 GLU A C 1
ATOM 2174 O O . GLU A 1 288 ? 10.508 4.091 8.940 1.00 88.25 288 GLU A O 1
ATOM 2179 N N . TYR A 1 289 ? 8.580 5.023 9.594 1.00 83.38 289 TYR A N 1
ATOM 2180 C CA . TYR A 1 289 ? 7.765 4.238 8.653 1.00 83.38 289 TYR A CA 1
ATOM 2181 C C . TYR A 1 289 ? 8.133 4.526 7.185 1.00 83.38 289 TYR A C 1
ATOM 2183 O O . TYR A 1 289 ? 8.088 3.641 6.332 1.00 83.38 289 TYR A O 1
ATOM 2191 N N . ALA A 1 290 ? 8.506 5.774 6.888 1.00 71.31 290 ALA A N 1
ATOM 2192 C CA . ALA A 1 290 ? 8.949 6.224 5.574 1.00 71.31 290 ALA A CA 1
ATOM 2193 C C . ALA A 1 290 ? 10.097 7.232 5.712 1.00 71.31 290 ALA A C 1
ATOM 2195 O O . ALA A 1 290 ? 10.158 7.987 6.679 1.00 71.31 290 ALA A O 1
ATOM 2196 N N . THR A 1 291 ? 10.984 7.284 4.717 1.00 65.62 291 THR A N 1
ATOM 2197 C CA . THR A 1 291 ? 12.176 8.152 4.737 1.00 65.62 291 THR A CA 1
ATOM 2198 C C . THR A 1 291 ? 11.942 9.545 4.145 1.00 65.62 291 THR A C 1
ATOM 2200 O O . THR A 1 291 ? 12.717 10.458 4.418 1.00 65.62 291 THR A O 1
ATOM 2203 N N . SER A 1 292 ? 10.886 9.742 3.346 1.00 66.62 292 SER A N 1
ATOM 2204 C CA . SER A 1 292 ? 10.585 11.042 2.725 1.00 66.62 292 SER A CA 1
ATOM 2205 C C . SER A 1 292 ? 10.009 12.028 3.753 1.00 66.62 292 SER A C 1
ATOM 2207 O O . SER A 1 292 ? 9.003 11.701 4.384 1.00 66.62 292 SER A O 1
ATOM 2209 N N . PRO A 1 293 ? 10.579 13.240 3.905 1.00 70.19 293 PRO A N 1
ATOM 2210 C CA . PRO A 1 293 ? 10.053 14.258 4.821 1.00 70.19 293 PRO A CA 1
ATOM 2211 C C . PRO A 1 293 ? 8.671 14.810 4.422 1.00 70.19 293 PRO A C 1
ATOM 2213 O O . PRO A 1 293 ? 7.964 15.388 5.243 1.00 70.19 293 PRO A O 1
ATOM 2216 N N . GLU A 1 294 ? 8.243 14.600 3.181 1.00 73.06 294 GLU A N 1
ATOM 2217 C CA . GLU A 1 294 ? 6.949 15.002 2.627 1.00 73.06 294 GLU A CA 1
ATOM 2218 C C . GLU A 1 294 ? 5.842 13.992 2.947 1.00 73.06 294 GLU A C 1
ATOM 2220 O O . GLU A 1 294 ? 4.664 14.289 2.739 1.00 73.06 294 GLU A O 1
ATOM 2225 N N . TYR A 1 295 ? 6.194 12.811 3.465 1.00 71.56 295 TYR A N 1
ATOM 2226 C CA . TYR A 1 295 ? 5.253 11.727 3.736 1.00 71.56 295 TYR A CA 1
ATOM 2227 C C . TYR A 1 295 ? 4.061 12.157 4.612 1.00 71.56 295 TYR A C 1
ATOM 2229 O O . TYR A 1 295 ? 2.924 11.918 4.194 1.00 71.56 295 TYR A O 1
ATOM 2237 N N . PRO A 1 296 ? 4.244 12.882 5.740 1.00 87.88 296 PRO A N 1
ATOM 2238 C CA . PRO A 1 296 ? 3.112 13.370 6.529 1.00 87.88 296 PRO A CA 1
ATOM 2239 C C . PRO A 1 296 ? 2.186 14.282 5.726 1.00 87.88 296 PRO A C 1
ATOM 2241 O O . PRO A 1 296 ? 0.966 14.163 5.820 1.00 87.88 296 PRO A O 1
ATOM 2244 N N . LYS A 1 297 ? 2.760 15.173 4.905 1.00 83.38 297 LYS A N 1
ATOM 2245 C CA . LYS A 1 297 ? 1.987 16.109 4.086 1.00 83.38 297 LYS A CA 1
ATOM 2246 C C . LYS A 1 297 ? 1.144 15.360 3.054 1.00 83.38 297 LYS A C 1
ATOM 2248 O O . LYS A 1 297 ? -0.036 15.656 2.923 1.00 83.38 297 LYS A O 1
ATOM 2253 N N . LEU A 1 298 ? 1.723 14.376 2.363 1.00 76.62 298 LEU A N 1
ATOM 2254 C CA . LEU A 1 298 ? 1.006 13.564 1.373 1.00 76.62 298 LEU A CA 1
ATOM 2255 C C . LEU A 1 298 ? -0.193 12.833 1.991 1.00 76.62 298 LEU A C 1
ATOM 2257 O O . LEU A 1 298 ? -1.263 12.787 1.384 1.00 76.62 298 LEU A O 1
ATOM 2261 N N . LEU A 1 299 ? -0.028 12.281 3.196 1.00 88.94 299 LEU A N 1
ATOM 2262 C CA . LEU A 1 299 ? -1.111 11.607 3.911 1.00 88.94 299 LEU A CA 1
ATOM 2263 C C . LEU A 1 299 ? -2.195 12.588 4.367 1.00 88.94 299 LEU A C 1
ATOM 2265 O O . LEU A 1 299 ? -3.374 12.332 4.139 1.00 88.94 299 LEU A O 1
ATOM 2269 N N . ILE A 1 300 ? -1.808 13.723 4.957 1.00 92.50 300 ILE A N 1
ATOM 2270 C CA . ILE A 1 300 ? -2.746 14.768 5.391 1.00 92.50 300 ILE A CA 1
ATOM 2271 C C . ILE A 1 300 ? -3.547 15.298 4.198 1.00 92.50 300 ILE A C 1
ATOM 2273 O O . ILE A 1 300 ? -4.773 15.351 4.277 1.00 92.50 300 ILE A O 1
ATOM 2277 N N . ASP A 1 301 ? -2.883 15.612 3.081 1.00 85.19 301 ASP A N 1
ATOM 2278 C CA . ASP A 1 301 ? -3.539 16.083 1.859 1.00 85.19 301 ASP A CA 1
ATOM 2279 C C . ASP A 1 301 ? -4.559 15.047 1.351 1.00 85.19 301 ASP A C 1
ATOM 2281 O O . ASP A 1 301 ? -5.686 15.407 1.012 1.00 85.19 301 ASP A O 1
ATOM 2285 N N . LEU A 1 302 ? -4.205 13.753 1.336 1.00 87.38 302 LEU A N 1
ATOM 2286 C CA . LEU A 1 302 ? -5.119 12.673 0.939 1.00 87.38 302 LEU A CA 1
ATOM 2287 C C . LEU A 1 302 ? -6.332 12.565 1.872 1.00 87.38 302 LEU A C 1
ATOM 2289 O O . LEU A 1 302 ? -7.461 12.398 1.398 1.00 87.38 302 LEU A O 1
ATOM 2293 N N . ILE A 1 303 ? -6.112 12.661 3.185 1.00 97.31 303 ILE A N 1
ATOM 2294 C CA . ILE A 1 303 ? -7.173 12.599 4.196 1.00 97.31 303 ILE A CA 1
ATOM 2295 C C . ILE A 1 303 ? -8.134 13.773 4.036 1.00 97.31 303 ILE A C 1
ATOM 2297 O O . ILE A 1 303 ? -9.345 13.557 3.999 1.00 97.31 303 ILE A O 1
ATOM 2301 N N . GLU A 1 304 ? -7.616 14.990 3.883 1.00 95.31 304 GLU A N 1
ATOM 2302 C CA . GLU A 1 304 ? -8.424 16.203 3.746 1.00 95.31 304 GLU A CA 1
ATOM 2303 C C . GLU A 1 304 ? -9.157 16.245 2.396 1.00 95.31 304 GLU A C 1
ATOM 2305 O O . GLU A 1 304 ? -10.365 16.493 2.353 1.00 95.31 304 GLU A O 1
ATOM 2310 N N . GLN A 1 305 ? -8.477 15.905 1.294 1.00 90.94 305 GLN A N 1
ATOM 2311 C CA . GLN A 1 305 ? -9.060 15.869 -0.051 1.00 90.94 305 GLN A CA 1
ATOM 2312 C C . GLN A 1 305 ? -10.243 14.897 -0.146 1.00 90.94 305 GLN A C 1
ATOM 2314 O O . GLN A 1 305 ? -11.243 15.191 -0.807 1.00 90.94 305 GLN A O 1
ATOM 2319 N N . HIS A 1 306 ? -10.142 13.734 0.501 1.00 93.19 306 HIS A N 1
ATOM 2320 C CA . HIS A 1 306 ? -11.167 12.691 0.447 1.00 93.19 306 HIS A CA 1
ATOM 2321 C C . HIS A 1 306 ? -12.066 12.634 1.688 1.00 93.19 306 HIS A C 1
ATOM 2323 O O . HIS A 1 306 ? -12.943 11.765 1.757 1.00 93.19 306 HIS A O 1
ATOM 2329 N N . LYS A 1 307 ? -11.893 13.572 2.631 1.00 95.50 307 LYS A N 1
ATOM 2330 C CA . LYS A 1 307 ? -12.638 13.659 3.897 1.00 95.50 307 LYS A CA 1
ATOM 2331 C C . LYS A 1 307 ? -12.650 12.320 4.639 1.00 95.50 307 LYS A C 1
ATOM 2333 O O . LYS A 1 307 ? -13.713 11.763 4.927 1.00 95.50 307 LYS A O 1
ATOM 2338 N N . LEU A 1 308 ? -11.463 11.739 4.825 1.00 97.12 308 LEU A N 1
ATOM 2339 C CA . LEU A 1 308 ? -11.299 10.407 5.419 1.00 97.12 308 LEU A CA 1
ATOM 2340 C C . LEU A 1 308 ? -11.439 10.420 6.947 1.00 97.12 308 LEU A C 1
ATOM 2342 O O . LEU A 1 308 ? -11.743 9.385 7.533 1.00 97.12 308 LEU A O 1
ATOM 2346 N N . ASP A 1 309 ? -11.289 11.579 7.583 1.00 93.88 309 ASP A N 1
ATOM 2347 C CA . ASP A 1 309 ? -11.478 11.814 9.021 1.00 93.88 309 ASP A CA 1
ATOM 2348 C C . ASP A 1 309 ? -12.879 11.410 9.519 1.00 93.88 309 ASP A C 1
ATOM 2350 O O . ASP A 1 309 ? -13.053 10.996 10.667 1.00 93.88 309 ASP A O 1
ATOM 2354 N N . LYS A 1 310 ? -13.887 11.425 8.637 1.00 90.19 310 LYS A N 1
ATOM 2355 C CA . LYS A 1 310 ? -15.222 10.890 8.944 1.00 90.19 310 LYS A CA 1
ATOM 2356 C C . LYS A 1 310 ? -15.184 9.420 9.388 1.00 90.19 310 LYS A C 1
ATOM 2358 O O . LYS A 1 310 ? -16.009 9.010 10.199 1.00 90.19 310 LYS A O 1
ATOM 2363 N N . TYR A 1 311 ? -14.236 8.625 8.883 1.00 92.62 311 TYR A N 1
ATOM 2364 C CA . TYR A 1 311 ? -14.090 7.220 9.268 1.00 92.62 311 TYR A CA 1
ATOM 2365 C C . TYR A 1 311 ? -13.470 7.074 10.659 1.00 92.62 311 TYR A C 1
ATOM 2367 O O . TYR A 1 311 ? -13.835 6.147 11.378 1.00 92.62 311 TYR A O 1
ATOM 2375 N N . ASP A 1 312 ? -12.640 8.028 11.090 1.00 91.31 312 ASP A N 1
ATOM 2376 C CA . ASP A 1 312 ? -12.151 8.060 12.471 1.00 91.31 312 ASP A CA 1
ATOM 2377 C C . ASP A 1 312 ? -13.310 8.279 13.441 1.00 91.31 312 ASP A C 1
ATOM 2379 O O . ASP A 1 312 ? -13.406 7.615 14.470 1.00 91.31 312 ASP A O 1
ATOM 2383 N N . GLN A 1 313 ? -14.248 9.164 13.089 1.00 81.31 313 GLN A N 1
ATOM 2384 C CA . GLN A 1 313 ? -15.451 9.398 13.889 1.00 81.31 313 GLN A CA 1
ATOM 2385 C C . GLN A 1 313 ? -16.351 8.154 13.958 1.00 81.31 313 GLN A C 1
ATOM 2387 O O . GLN A 1 313 ? -16.881 7.849 15.021 1.00 81.31 313 GLN A O 1
ATOM 2392 N N . MET A 1 314 ? -16.479 7.394 12.865 1.00 76.06 314 MET A N 1
ATOM 2393 C CA . MET A 1 314 ? -17.208 6.112 12.850 1.00 76.06 314 MET A CA 1
ATOM 2394 C C . MET A 1 314 ? -16.511 5.009 13.668 1.00 76.06 314 MET A C 1
ATOM 2396 O O . MET A 1 314 ? -17.157 4.049 14.104 1.00 76.06 314 MET A O 1
ATOM 2400 N N . GLY A 1 315 ? -15.191 5.120 13.841 1.00 64.31 315 GLY A N 1
ATOM 2401 C CA . GLY A 1 315 ? -14.359 4.213 14.628 1.00 64.31 315 GLY A CA 1
ATOM 2402 C C . GLY A 1 315 ? -14.279 4.557 16.114 1.00 64.31 315 GLY A C 1
ATOM 2403 O O . GLY A 1 315 ? -13.926 3.684 16.905 1.00 64.31 315 GLY A O 1
ATOM 2404 N N . LYS A 1 316 ? -14.636 5.783 16.524 1.00 68.56 316 LYS A N 1
ATOM 2405 C CA . LYS A 1 316 ? -14.613 6.190 17.935 1.00 68.56 316 LYS A CA 1
ATOM 2406 C C . LYS A 1 316 ? -15.574 5.337 18.762 1.00 68.56 316 LYS A C 1
ATOM 2408 O O . LYS A 1 316 ? -16.793 5.432 18.658 1.00 68.56 316 LYS A O 1
ATOM 2413 N N . VAL A 1 317 ? -14.985 4.510 19.617 1.00 64.25 317 VAL A N 1
ATOM 2414 C CA . VAL A 1 317 ? -15.659 3.779 20.688 1.00 64.25 317 VAL A CA 1
ATOM 2415 C C . VAL A 1 317 ? -15.870 4.769 21.826 1.00 64.25 317 VAL A C 1
ATOM 2417 O O . VAL A 1 317 ? -14.984 4.993 22.650 1.00 64.25 317 VAL A O 1
ATOM 2420 N N . GLU A 1 318 ? -17.026 5.417 21.860 1.00 76.81 318 GLU A N 1
ATOM 2421 C CA . GLU A 1 318 ? -17.330 6.353 22.937 1.00 76.81 318 GLU A CA 1
ATOM 2422 C C . GLU A 1 318 ? -17.859 5.583 24.145 1.00 76.81 318 GLU A C 1
ATOM 2424 O O . GLU A 1 318 ? -18.830 4.833 24.042 1.00 76.81 318 GLU A O 1
ATOM 2429 N N . LYS A 1 319 ? -17.217 5.739 25.306 1.00 85.88 319 LYS A N 1
ATOM 2430 C CA . LYS A 1 319 ? -17.727 5.139 26.539 1.00 85.88 319 LYS A CA 1
ATOM 2431 C C . LYS A 1 319 ? -19.085 5.741 26.877 1.00 85.88 319 LYS A C 1
ATOM 2433 O O . LYS A 1 319 ? -19.262 6.956 26.831 1.00 85.88 319 LYS A O 1
ATOM 2438 N N . ALA A 1 320 ? -20.010 4.878 27.260 1.00 90.62 320 ALA A N 1
ATOM 2439 C CA . ALA A 1 320 ? -21.307 5.257 27.777 1.00 90.62 320 ALA A CA 1
ATOM 2440 C C . ALA A 1 320 ? -21.480 4.722 29.200 1.00 90.62 320 ALA A C 1
ATOM 2442 O O . ALA A 1 320 ? -20.926 3.683 29.559 1.00 90.62 320 ALA A O 1
ATOM 2443 N N . THR A 1 321 ? -22.256 5.415 30.022 1.00 94.75 321 THR A N 1
ATOM 2444 C CA . THR A 1 321 ? -22.643 4.935 31.350 1.00 94.75 321 THR A CA 1
ATOM 2445 C C . THR A 1 321 ? -24.102 4.525 31.353 1.00 94.75 321 THR A C 1
ATOM 2447 O O . THR A 1 321 ? -24.939 5.129 30.682 1.00 94.75 321 THR A O 1
ATOM 2450 N N . VAL A 1 322 ? -24.410 3.483 32.118 1.00 95.25 322 VAL A N 1
ATOM 2451 C CA . VAL A 1 322 ? -25.787 3.071 32.380 1.00 95.25 322 VAL A CA 1
ATOM 2452 C C . VAL A 1 322 ? -26.077 3.275 33.853 1.00 95.25 322 VAL A C 1
ATOM 2454 O O . VAL A 1 322 ? -25.334 2.779 34.703 1.00 95.25 322 VAL A O 1
ATOM 2457 N N . GLU A 1 323 ? -27.141 4.012 34.151 1.00 96.06 323 GLU A N 1
ATOM 2458 C CA . GLU A 1 323 ? -27.563 4.339 35.508 1.00 96.06 323 GLU A CA 1
ATOM 2459 C C . GLU A 1 323 ? -28.942 3.768 35.821 1.00 96.06 323 GLU A C 1
ATOM 2461 O O . GLU A 1 323 ? -29.862 3.862 35.011 1.00 96.06 323 GLU A O 1
ATOM 2466 N N . LEU A 1 324 ? -29.083 3.243 37.036 1.00 93.25 324 LEU A N 1
ATOM 2467 C CA . LEU A 1 324 ? -30.357 2.903 37.659 1.00 93.25 324 LEU A CA 1
ATOM 2468 C C . LEU A 1 324 ? -30.530 3.797 38.885 1.00 93.25 324 LEU A C 1
ATOM 2470 O O . LEU A 1 324 ? -29.665 3.807 39.763 1.00 93.25 324 LEU A O 1
ATOM 2474 N N . ASN A 1 325 ? -31.623 4.562 38.945 1.00 87.69 325 ASN A N 1
ATOM 2475 C CA . ASN A 1 325 ? -31.911 5.493 40.048 1.00 87.69 325 ASN A CA 1
ATOM 2476 C C . ASN A 1 325 ? -30.739 6.449 40.369 1.00 87.69 325 ASN A C 1
ATOM 2478 O O . ASN A 1 325 ? -30.420 6.699 41.529 1.00 87.69 325 ASN A O 1
ATOM 2482 N N . GLY A 1 326 ? -30.048 6.942 39.334 1.00 85.06 326 GLY A N 1
ATOM 2483 C CA . GLY A 1 326 ? -28.901 7.849 39.475 1.00 85.06 326 GLY A CA 1
ATOM 2484 C C . GLY A 1 326 ? -27.588 7.187 39.915 1.00 85.06 326 GLY A C 1
ATOM 2485 O O . GLY A 1 326 ? -26.587 7.880 40.077 1.00 85.06 326 GLY A O 1
ATOM 2486 N N . LYS A 1 327 ? -27.553 5.858 40.081 1.00 91.44 327 LYS A N 1
ATOM 2487 C CA . LYS A 1 327 ? -26.328 5.100 40.368 1.00 91.44 327 LYS A CA 1
ATOM 2488 C C . LYS A 1 327 ? -25.852 4.371 39.117 1.00 91.44 327 LYS A C 1
ATOM 2490 O O . LYS A 1 327 ? -26.615 3.627 38.506 1.00 91.44 327 LYS A O 1
ATOM 2495 N N . LYS A 1 328 ? -24.574 4.532 38.764 1.00 94.69 328 LYS A N 1
ATOM 2496 C CA . LYS A 1 328 ? -23.933 3.773 37.680 1.00 94.69 328 LYS A CA 1
ATOM 2497 C C . LYS A 1 328 ? -23.959 2.274 37.993 1.00 94.69 328 LYS A C 1
ATOM 2499 O O . LYS A 1 328 ? -23.461 1.860 39.039 1.00 94.69 328 LYS A O 1
ATOM 2504 N N . ILE A 1 329 ? -24.504 1.486 37.071 1.00 94.31 329 ILE A N 1
ATOM 2505 C CA . ILE A 1 329 ? -24.600 0.022 37.168 1.00 94.31 329 ILE A CA 1
ATOM 2506 C C . ILE A 1 329 ? -23.761 -0.712 36.119 1.00 94.31 329 ILE A C 1
ATOM 2508 O O . ILE A 1 329 ? -23.387 -1.854 36.348 1.00 94.31 329 ILE A O 1
ATOM 2512 N N . ALA A 1 330 ? -23.429 -0.067 34.996 1.00 93.56 330 ALA A N 1
ATOM 2513 C CA . ALA A 1 330 ? -22.558 -0.643 33.972 1.00 93.56 330 ALA A CA 1
ATOM 2514 C C . ALA A 1 330 ? -21.828 0.437 33.157 1.00 93.56 330 ALA A C 1
ATOM 2516 O O . ALA A 1 330 ? -22.272 1.589 33.068 1.00 93.56 330 ALA A O 1
ATOM 2517 N N . GLU A 1 331 ? -20.708 0.048 32.544 1.00 92.75 331 GLU A N 1
ATOM 2518 C CA . GLU A 1 331 ? -20.104 0.768 31.419 1.00 92.75 331 GLU A CA 1
ATOM 2519 C C . GLU A 1 331 ? -20.522 0.106 30.106 1.00 92.75 331 GLU A C 1
ATOM 2521 O O . GLU A 1 331 ? -20.508 -1.116 29.971 1.00 92.75 331 GLU A O 1
ATOM 2526 N N . GLY A 1 332 ? -20.887 0.931 29.136 1.00 89.69 332 GLY A N 1
ATOM 2527 C CA . GLY A 1 332 ? -21.167 0.526 27.773 1.00 89.69 332 GLY A CA 1
ATOM 2528 C C . GLY A 1 332 ? -20.315 1.287 26.770 1.00 89.69 332 GLY A C 1
ATOM 2529 O O . GLY A 1 332 ? -19.455 2.103 27.105 1.00 89.69 332 GLY A O 1
ATOM 2530 N N . THR A 1 333 ? -20.614 1.035 25.511 1.00 87.31 333 THR A N 1
ATOM 2531 C CA . THR A 1 333 ? -20.016 1.680 24.354 1.00 87.31 333 THR A CA 1
ATOM 2532 C C . THR A 1 333 ? -21.136 2.224 23.486 1.00 87.31 333 THR A C 1
ATOM 2534 O O . THR A 1 333 ? -22.044 1.482 23.125 1.00 87.31 333 THR A O 1
ATOM 2537 N N . PHE A 1 334 ? -21.071 3.501 23.132 1.00 84.62 334 PHE A N 1
ATOM 2538 C CA . PHE A 1 334 ? -21.908 4.088 22.102 1.00 84.62 334 PHE A CA 1
ATOM 2539 C C . PHE A 1 334 ? -21.291 3.807 20.729 1.00 84.62 334 PHE A C 1
ATOM 2541 O O . PHE A 1 334 ? -20.190 4.264 20.424 1.00 84.62 334 PHE A O 1
ATOM 2548 N N . LEU A 1 335 ? -21.997 3.026 19.912 1.00 69.44 335 LEU A N 1
ATOM 2549 C CA . LEU A 1 335 ? -21.589 2.651 18.567 1.00 69.44 335 LEU A CA 1
ATOM 2550 C C . LEU A 1 335 ? -22.808 2.594 17.640 1.00 69.44 335 LEU A C 1
ATOM 2552 O O . LEU A 1 335 ? -23.819 1.979 17.969 1.00 69.44 335 LEU A O 1
ATOM 2556 N N . ASN A 1 336 ? -22.708 3.210 16.457 1.00 65.75 336 ASN A N 1
ATOM 2557 C CA . ASN A 1 336 ? -23.755 3.193 15.423 1.00 65.75 336 ASN A CA 1
ATOM 2558 C C . ASN A 1 336 ? -25.149 3.626 15.931 1.00 65.75 336 ASN A C 1
ATOM 2560 O O . ASN A 1 336 ? -26.165 3.062 15.535 1.00 65.75 336 ASN A O 1
ATOM 2564 N N . GLY A 1 337 ? -25.205 4.610 16.835 1.00 75.00 337 GLY A N 1
ATOM 2565 C CA . GLY A 1 337 ? -26.466 5.109 17.394 1.00 75.00 337 GLY A CA 1
ATOM 2566 C C . GLY A 1 337 ? -27.043 4.272 18.540 1.00 75.00 337 GLY A C 1
ATOM 2567 O O . GLY A 1 337 ? -28.089 4.631 19.075 1.00 75.00 337 GLY A O 1
ATOM 2568 N N . LEU A 1 338 ? -26.369 3.196 18.954 1.00 84.06 338 LEU A N 1
ATOM 2569 C CA . LEU A 1 338 ? -26.790 2.332 20.054 1.00 84.06 338 LEU A CA 1
ATOM 2570 C C . LEU A 1 338 ? -25.748 2.326 21.168 1.00 84.06 338 LEU A C 1
ATOM 2572 O O . LEU A 1 338 ? -24.549 2.352 20.913 1.00 84.06 338 LEU A O 1
ATOM 2576 N N . VAL A 1 339 ? -26.206 2.240 22.416 1.00 90.62 339 VAL A N 1
ATOM 2577 C CA . VAL A 1 339 ? -25.331 1.905 23.542 1.00 90.62 339 VAL A CA 1
ATOM 2578 C C . VAL A 1 339 ? -25.357 0.398 23.735 1.00 90.62 339 VAL A C 1
ATOM 2580 O O . VAL A 1 339 ? -26.399 -0.164 24.070 1.00 90.62 339 VAL A O 1
ATOM 2583 N N . THR A 1 340 ? -24.220 -0.255 23.527 1.00 91.75 340 THR A N 1
ATOM 2584 C CA . THR A 1 340 ? -24.022 -1.677 23.808 1.00 91.75 340 THR A CA 1
ATOM 2585 C C . THR A 1 340 ? -23.308 -1.864 25.135 1.00 91.75 340 THR A C 1
ATOM 2587 O O . THR A 1 340 ? -22.399 -1.106 25.460 1.00 91.75 340 THR A O 1
ATOM 2590 N N . VAL A 1 341 ? -23.680 -2.888 25.889 1.00 93.12 341 VAL A N 1
ATOM 2591 C CA . VAL A 1 341 ? -23.129 -3.197 27.215 1.00 93.12 341 VAL A CA 1
ATOM 2592 C C . VAL A 1 341 ? -22.751 -4.669 27.304 1.00 93.12 341 VAL A C 1
ATOM 2594 O O . VAL A 1 341 ? -23.381 -5.484 26.623 1.00 93.12 341 VAL A O 1
ATOM 2597 N N . PRO A 1 342 ? -21.784 -5.047 28.157 1.00 93.88 342 PRO A N 1
ATOM 2598 C CA . PRO A 1 342 ? -21.620 -6.435 28.563 1.00 93.88 342 PRO A CA 1
ATOM 2599 C C . PRO A 1 342 ? -22.925 -6.949 29.177 1.00 93.88 342 PRO A C 1
ATOM 2601 O O . PRO A 1 342 ? -23.436 -6.391 30.150 1.00 93.88 342 PRO A O 1
ATOM 2604 N N . ILE A 1 343 ? -23.484 -8.009 28.590 1.00 95.19 343 ILE A N 1
ATOM 2605 C CA . ILE A 1 343 ? -24.802 -8.537 28.985 1.00 95.19 343 ILE A CA 1
ATOM 2606 C C . ILE A 1 343 ? -24.769 -8.997 30.443 1.00 95.19 343 ILE A C 1
ATOM 2608 O O . ILE A 1 343 ? -25.725 -8.786 31.185 1.00 95.19 343 ILE A O 1
ATOM 2612 N N . ARG A 1 344 ? -23.646 -9.600 30.851 1.00 93.88 344 ARG A N 1
ATOM 2613 C CA . ARG A 1 344 ? -23.419 -10.090 32.210 1.00 93.88 344 ARG A CA 1
ATOM 2614 C C . ARG A 1 344 ? -23.484 -8.974 33.247 1.00 93.88 344 ARG A C 1
ATOM 2616 O O . ARG A 1 344 ? -24.257 -9.103 34.187 1.00 93.88 344 ARG A O 1
ATOM 2623 N N . ASP A 1 345 ? -22.750 -7.886 33.034 1.00 93.31 345 ASP A N 1
ATOM 2624 C CA . ASP A 1 345 ? -22.652 -6.776 33.986 1.00 93.31 345 ASP A CA 1
ATOM 2625 C C . ASP A 1 345 ? -24.032 -6.163 34.271 1.00 93.31 345 ASP A C 1
ATOM 2627 O O . ASP A 1 345 ? -24.403 -5.964 35.426 1.00 93.31 345 ASP A O 1
ATOM 2631 N N . ILE A 1 346 ? -24.839 -5.933 33.225 1.00 93.75 346 ILE A N 1
ATOM 2632 C CA . ILE A 1 346 ? -26.214 -5.447 33.402 1.00 93.75 346 ILE A CA 1
ATOM 2633 C C . ILE A 1 346 ? -27.116 -6.498 34.041 1.00 93.75 346 ILE A C 1
ATOM 2635 O O . ILE A 1 346 ? -27.866 -6.161 34.954 1.00 93.75 346 ILE A O 1
ATOM 2639 N N . ALA A 1 347 ? -27.093 -7.747 33.569 1.00 94.44 347 ALA A N 1
ATOM 2640 C CA . ALA A 1 347 ? -27.982 -8.776 34.100 1.00 94.44 347 ALA A CA 1
ATOM 2641 C C . ALA A 1 347 ? -27.736 -9.002 35.600 1.00 94.44 347 ALA A C 1
ATOM 2643 O O . ALA A 1 347 ? -28.694 -9.052 36.366 1.00 94.44 347 ALA A O 1
ATOM 2644 N N . GLU A 1 348 ? -26.471 -9.054 36.026 1.00 93.75 348 GLU A N 1
ATOM 2645 C CA . GLU A 1 348 ? -26.091 -9.163 37.437 1.00 93.75 348 GLU A CA 1
ATOM 2646 C C . GLU A 1 348 ? -26.531 -7.927 38.235 1.00 93.75 348 GLU A C 1
ATOM 2648 O O . GLU A 1 348 ? -27.163 -8.073 39.281 1.00 93.75 348 GLU A O 1
ATOM 2653 N N . ALA A 1 349 ? -26.286 -6.712 37.728 1.00 93.69 349 ALA A N 1
ATOM 2654 C CA . ALA A 1 349 ? -26.672 -5.481 38.421 1.00 93.69 349 ALA A CA 1
ATOM 2655 C C . ALA A 1 349 ? -28.195 -5.297 38.560 1.00 93.69 349 ALA A C 1
ATOM 2657 O O . ALA A 1 349 ? -28.657 -4.672 39.515 1.00 93.69 349 ALA A O 1
ATOM 2658 N N . LEU A 1 350 ? -28.975 -5.844 37.623 1.00 94.38 350 LEU A N 1
ATOM 2659 C CA . LEU A 1 350 ? -30.440 -5.842 37.654 1.00 94.38 350 LEU A CA 1
ATOM 2660 C C . LEU A 1 350 ? -31.030 -7.073 38.368 1.00 94.38 350 LEU A C 1
ATOM 2662 O O . LEU A 1 350 ? -32.251 -7.196 38.455 1.00 94.38 350 LEU A O 1
ATOM 2666 N N . GLY A 1 351 ? -30.195 -7.991 38.871 1.00 93.88 351 GLY A N 1
ATOM 2667 C CA . GLY A 1 351 ? -30.644 -9.216 39.543 1.00 93.88 351 GLY A CA 1
ATOM 2668 C C . GLY A 1 351 ? -31.376 -10.203 38.624 1.00 93.88 351 GLY A C 1
ATOM 2669 O O . GLY A 1 351 ? -32.214 -10.976 39.086 1.00 93.88 351 GLY A O 1
ATOM 2670 N N . ALA A 1 352 ? -31.098 -10.169 37.320 1.00 95.19 352 ALA A N 1
ATOM 2671 C CA . ALA A 1 352 ? -31.734 -11.016 36.320 1.00 95.19 352 ALA A CA 1
ATOM 2672 C C . ALA A 1 352 ? -30.976 -12.338 36.110 1.00 95.19 352 ALA A C 1
ATOM 2674 O O . ALA A 1 352 ? -29.747 -12.405 36.163 1.00 95.19 352 ALA A O 1
ATOM 2675 N N . LYS A 1 353 ? -31.710 -13.414 35.803 1.00 96.38 353 LYS A N 1
ATOM 2676 C CA . LYS A 1 353 ? -31.133 -14.729 35.498 1.00 96.38 353 LYS A CA 1
ATOM 2677 C C . LYS A 1 353 ? -30.560 -14.740 34.082 1.00 96.38 353 LYS A C 1
ATOM 2679 O O . LYS A 1 353 ? -31.318 -14.663 33.115 1.00 96.38 353 LYS A O 1
ATOM 2684 N N . LEU A 1 354 ? -29.244 -14.903 33.966 1.00 96.38 354 LEU A N 1
ATOM 2685 C CA . LEU A 1 354 ? -28.531 -15.021 32.694 1.00 96.38 354 LEU A CA 1
ATOM 2686 C C . LEU A 1 354 ? -28.245 -16.489 32.340 1.00 96.38 354 LEU A C 1
ATOM 2688 O O . LEU A 1 354 ? -27.760 -17.253 33.171 1.00 96.38 354 LEU A O 1
ATOM 2692 N N . VAL A 1 355 ? -28.499 -16.868 31.086 1.00 96.19 355 VAL A N 1
ATOM 2693 C CA . VAL A 1 355 ? -28.115 -18.160 30.496 1.00 96.19 355 VAL A CA 1
ATOM 2694 C C . VAL A 1 355 ? -27.381 -17.912 29.178 1.00 96.19 355 VAL A C 1
ATOM 2696 O O . VAL A 1 355 ? -27.826 -17.107 28.361 1.00 96.19 355 VAL A O 1
ATOM 2699 N N . TRP A 1 356 ? -26.265 -18.610 28.963 1.00 94.94 356 TRP A N 1
ATOM 2700 C CA . TRP A 1 356 ? -25.443 -18.513 27.756 1.00 94.94 356 TRP A CA 1
ATOM 2701 C C . TRP A 1 356 ? -25.491 -19.810 26.943 1.00 94.94 356 TRP A C 1
ATOM 2703 O O . TRP A 1 356 ? -25.202 -20.882 27.476 1.00 94.94 356 TRP A O 1
ATOM 2713 N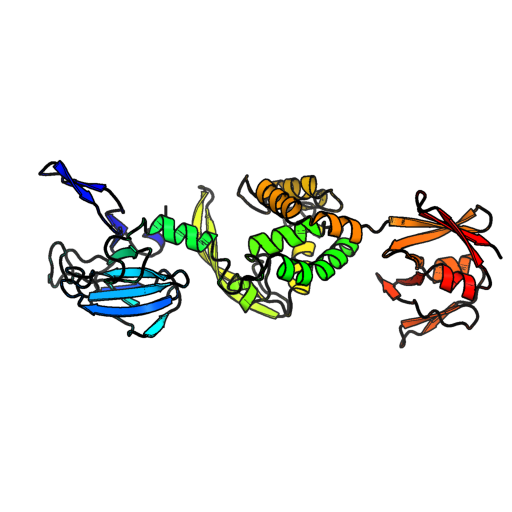 N . ASP A 1 357 ? -25.816 -19.715 25.651 1.00 92.81 357 ASP A N 1
ATOM 2714 C CA . ASP A 1 357 ? -25.719 -20.833 24.708 1.00 92.81 357 ASP A CA 1
ATOM 2715 C C . ASP A 1 357 ? -24.366 -20.784 23.984 1.00 92.81 357 ASP A C 1
ATOM 2717 O O . ASP A 1 357 ? -24.114 -19.924 23.135 1.00 92.81 357 ASP A O 1
ATOM 2721 N N . ASN A 1 358 ? -23.487 -21.732 24.312 1.00 86.88 358 ASN A N 1
ATOM 2722 C CA . ASN A 1 358 ? -22.124 -21.769 23.789 1.00 86.88 358 ASN A CA 1
ATOM 2723 C C . ASN A 1 358 ? -22.028 -22.161 22.308 1.00 86.88 358 ASN A C 1
ATOM 2725 O O . ASN A 1 358 ? -21.024 -21.823 21.674 1.00 86.88 358 ASN A O 1
ATOM 2729 N N . ILE A 1 359 ? -23.043 -22.849 21.775 1.00 87.75 359 ILE A N 1
ATOM 2730 C CA . ILE A 1 359 ? -23.101 -23.297 20.379 1.00 87.75 359 ILE A CA 1
ATOM 2731 C C . ILE A 1 359 ? -23.667 -22.170 19.519 1.00 87.75 359 ILE A C 1
ATOM 2733 O O . ILE A 1 359 ? -23.070 -21.796 18.514 1.00 87.75 359 ILE A O 1
ATOM 2737 N N . LYS A 1 360 ? -24.797 -21.589 19.936 1.00 89.75 360 LYS A N 1
ATOM 2738 C CA . LYS A 1 360 ? -25.479 -20.527 19.180 1.00 89.75 360 LYS A CA 1
ATOM 2739 C C . LYS A 1 360 ? -24.883 -19.140 19.406 1.00 89.75 360 LYS A C 1
ATOM 2741 O O . LYS A 1 360 ? -25.222 -18.232 18.658 1.00 89.75 360 LYS A O 1
ATOM 2746 N N . LYS A 1 361 ? -24.025 -18.977 20.421 1.00 90.50 361 LYS A N 1
ATOM 2747 C CA . LYS A 1 361 ? -23.417 -17.701 20.841 1.00 90.50 361 LYS A CA 1
ATOM 2748 C C . LYS A 1 361 ? -24.458 -16.621 21.155 1.00 90.50 361 LYS A C 1
ATOM 2750 O O . LYS A 1 361 ? -24.299 -15.464 20.779 1.00 90.50 361 LYS A O 1
ATOM 2755 N N . ILE A 1 362 ? -25.533 -17.009 21.845 1.00 92.44 362 ILE A N 1
ATOM 2756 C CA . ILE A 1 362 ? -26.644 -16.119 22.205 1.00 92.44 362 ILE A CA 1
ATOM 2757 C C . ILE A 1 362 ? -26.910 -16.169 23.711 1.00 92.44 362 ILE A C 1
ATOM 2759 O O . ILE A 1 362 ? -26.909 -17.242 24.318 1.00 92.44 362 ILE A O 1
ATOM 2763 N N . ALA A 1 363 ? -27.180 -15.002 24.300 1.00 94.81 363 ALA A N 1
ATOM 2764 C CA . ALA A 1 363 ? -27.594 -14.868 25.690 1.00 94.81 363 ALA A CA 1
ATOM 2765 C C . ALA A 1 363 ? -29.123 -14.886 25.846 1.00 94.81 363 ALA A C 1
ATOM 2767 O O . ALA A 1 363 ? -29.874 -14.436 24.979 1.00 94.81 363 ALA A O 1
ATOM 2768 N N . THR A 1 364 ? -29.583 -15.378 26.993 1.00 97.06 364 THR A N 1
ATOM 2769 C CA . THR A 1 364 ? -30.981 -15.332 27.432 1.00 97.06 364 THR A CA 1
ATOM 2770 C C . THR A 1 364 ? -31.042 -14.705 28.823 1.00 97.06 364 THR A C 1
ATOM 2772 O O . THR A 1 364 ? -30.345 -15.163 29.725 1.00 97.06 364 THR A O 1
ATOM 2775 N N . VAL A 1 365 ? -31.873 -13.679 29.009 1.00 97.19 365 VAL A N 1
ATOM 2776 C CA . VAL A 1 365 ? -32.067 -12.961 30.280 1.00 97.19 365 VAL A CA 1
ATOM 2777 C C . VAL A 1 365 ? -33.512 -13.153 30.735 1.00 97.19 365 VAL A C 1
ATOM 2779 O O . VAL A 1 365 ? -34.436 -12.881 29.976 1.00 97.19 365 VAL A O 1
ATOM 2782 N N . ASN A 1 366 ? -33.721 -13.684 31.944 1.00 97.12 366 ASN A N 1
ATOM 2783 C CA . ASN A 1 366 ? -35.044 -14.052 32.481 1.00 97.12 366 ASN A CA 1
ATOM 2784 C C . ASN A 1 366 ? -35.893 -14.891 31.500 1.00 97.12 366 ASN A C 1
ATOM 2786 O O . ASN A 1 366 ? -37.101 -14.709 31.377 1.00 97.12 366 ASN A O 1
ATOM 2790 N N . GLY A 1 367 ? -35.250 -15.805 30.766 1.00 94.12 367 GLY A N 1
ATOM 2791 C CA . GLY A 1 367 ? -35.913 -16.653 29.767 1.00 94.12 367 GLY A CA 1
ATOM 2792 C C . GLY A 1 367 ? -36.175 -15.980 28.411 1.00 94.12 367 GLY A C 1
ATOM 2793 O O . GLY A 1 367 ? -36.579 -16.664 27.474 1.00 94.12 367 GLY A O 1
ATOM 2794 N N . LYS A 1 368 ? -35.896 -14.678 28.258 1.00 96.38 368 LYS A N 1
ATOM 2795 C CA . LYS A 1 368 ? -36.013 -13.946 26.989 1.00 96.38 368 LYS A CA 1
ATOM 2796 C C . LYS A 1 368 ? -34.680 -13.922 26.247 1.00 96.38 368 LYS A C 1
ATOM 2798 O O . LYS A 1 368 ? -33.646 -13.571 26.812 1.00 96.38 368 LYS A O 1
ATOM 2803 N N . LYS A 1 369 ? -34.704 -14.297 24.971 1.00 96.25 369 LYS A N 1
ATOM 2804 C CA . LYS A 1 369 ? -33.528 -14.309 24.094 1.00 96.25 369 LYS A CA 1
ATOM 2805 C C . LYS A 1 369 ? -33.091 -12.876 23.767 1.00 96.25 369 LYS A C 1
ATOM 2807 O O . LYS A 1 369 ? -33.927 -12.076 23.364 1.00 96.25 369 LYS A O 1
ATOM 2812 N N . ILE A 1 370 ? -31.794 -12.595 23.877 1.00 96.56 370 ILE A N 1
ATOM 2813 C CA . ILE A 1 370 ? -31.185 -11.329 23.454 1.00 96.56 370 ILE A CA 1
ATOM 2814 C C . ILE A 1 370 ? -30.704 -11.499 22.007 1.00 96.56 370 ILE A C 1
ATOM 2816 O O . ILE A 1 370 ? -29.636 -12.051 21.744 1.00 96.56 370 ILE A O 1
ATOM 2820 N N . VAL A 1 371 ? -31.532 -11.094 21.052 1.00 91.69 371 VAL A N 1
ATOM 2821 C CA . VAL A 1 371 ? -31.283 -11.152 19.607 1.00 91.69 371 VAL A CA 1
ATOM 2822 C C . VAL A 1 371 ? -30.065 -10.317 19.218 1.00 91.69 371 VAL A C 1
ATOM 2824 O O . VAL A 1 371 ? -29.273 -10.769 18.396 1.00 91.69 371 VAL A O 1
ATOM 2827 N N . GLY A 1 372 ? -29.862 -9.156 19.842 1.00 87.19 372 GLY A N 1
ATOM 2828 C CA . GLY A 1 372 ? -28.710 -8.283 19.608 1.00 87.19 372 GLY A CA 1
ATOM 2829 C C . GLY A 1 372 ? -27.393 -8.762 20.224 1.00 87.19 372 GLY A C 1
ATOM 2830 O O . GLY A 1 372 ? -26.454 -7.971 20.309 1.00 87.19 372 GLY A O 1
ATOM 2831 N N . THR A 1 373 ? -27.305 -10.020 20.674 1.00 90.31 373 THR A N 1
ATOM 2832 C CA . THR A 1 373 ? -26.071 -10.579 21.240 1.00 90.31 373 THR A CA 1
ATOM 2833 C C . THR A 1 373 ? -24.949 -10.588 20.202 1.00 90.31 373 THR A C 1
ATOM 2835 O O . THR A 1 373 ? -25.086 -11.157 19.121 1.00 90.31 373 THR A O 1
ATOM 2838 N N . GLN A 1 374 ? -23.804 -10.024 20.572 1.00 85.06 374 GLN A N 1
ATOM 2839 C CA . GLN A 1 374 ? -22.550 -10.085 19.828 1.00 85.06 374 GLN A CA 1
ATOM 2840 C C . GLN A 1 374 ? -21.425 -10.516 20.769 1.00 85.06 374 GLN A C 1
ATOM 2842 O O . GLN A 1 374 ? -21.464 -10.217 21.960 1.00 85.06 374 GLN A O 1
ATOM 2847 N N . VAL A 1 375 ? -20.410 -11.204 20.249 1.00 75.25 375 VAL A N 1
ATOM 2848 C CA . VAL A 1 375 ? -19.200 -11.529 21.016 1.00 75.25 375 VAL A CA 1
ATOM 2849 C C . VAL A 1 375 ? -18.074 -10.627 20.540 1.00 75.25 375 VAL A C 1
ATOM 2851 O O . VAL A 1 375 ? -17.677 -10.694 19.380 1.00 75.25 375 VAL A O 1
ATOM 2854 N N . VAL A 1 376 ? -17.559 -9.791 21.438 1.00 70.69 376 VAL A N 1
ATOM 2855 C CA . VAL A 1 376 ? -16.438 -8.883 21.176 1.00 70.69 376 VAL A CA 1
ATOM 2856 C C . VAL A 1 376 ? -15.399 -9.092 22.269 1.00 70.69 376 VAL A C 1
ATOM 2858 O O . VAL A 1 376 ? -15.733 -9.009 23.449 1.00 70.69 376 VAL A O 1
ATOM 2861 N N . ASN A 1 377 ? -14.151 -9.385 21.886 1.00 68.06 377 ASN A N 1
ATOM 2862 C CA . ASN A 1 377 ? -13.047 -9.673 22.814 1.00 68.06 377 ASN A CA 1
ATOM 2863 C C . ASN A 1 377 ? -13.449 -10.680 23.908 1.00 68.06 377 ASN A C 1
ATOM 2865 O O . ASN A 1 377 ? -13.326 -10.404 25.098 1.00 68.06 377 ASN A O 1
ATOM 2869 N N . GLU A 1 378 ? -14.019 -11.815 23.486 1.00 74.69 378 GLU A N 1
ATOM 2870 C CA . GLU A 1 378 ? -14.487 -12.904 24.363 1.00 74.69 378 GLU A CA 1
ATOM 2871 C C . GLU A 1 378 ? -15.632 -12.538 25.330 1.00 74.69 378 GLU A C 1
ATOM 2873 O O . GLU A 1 378 ? -16.051 -13.366 26.139 1.00 74.69 378 GLU A O 1
ATOM 2878 N N . ARG A 1 379 ? -16.209 -11.332 25.228 1.00 82.69 379 ARG A N 1
ATOM 2879 C CA . ARG A 1 379 ? -17.365 -10.902 26.027 1.00 82.69 379 ARG A CA 1
ATOM 2880 C C . ARG A 1 379 ? -18.632 -10.820 25.189 1.00 82.69 379 ARG A C 1
ATOM 2882 O O . ARG A 1 379 ? -18.632 -10.263 24.094 1.00 82.69 379 ARG A O 1
ATOM 2889 N N . ALA A 1 380 ? -19.730 -11.330 25.741 1.00 88.56 380 ALA A N 1
ATOM 2890 C CA . ALA A 1 380 ? -21.059 -11.151 25.174 1.00 88.56 380 ALA A CA 1
ATOM 2891 C C . ALA A 1 380 ? -21.578 -9.738 25.482 1.00 88.56 380 ALA A C 1
ATOM 2893 O O . ALA A 1 380 ? -21.747 -9.371 26.649 1.00 88.56 380 ALA A O 1
ATOM 2894 N N . ILE A 1 381 ? -21.842 -8.961 24.435 1.00 92.25 381 ILE A N 1
ATOM 2895 C CA . ILE A 1 381 ? -22.403 -7.610 24.491 1.00 92.25 381 ILE A CA 1
ATOM 2896 C C . ILE A 1 381 ? -23.741 -7.553 23.748 1.00 92.25 381 ILE A C 1
ATOM 2898 O O . ILE A 1 381 ? -23.978 -8.346 22.840 1.00 92.25 381 ILE A O 1
ATOM 2902 N N . ALA A 1 382 ? -24.613 -6.617 24.113 1.00 93.06 382 ALA A N 1
ATOM 2903 C CA . ALA A 1 382 ? -25.855 -6.342 23.385 1.00 93.06 382 ALA A CA 1
ATOM 2904 C C . ALA A 1 382 ? -26.330 -4.900 23.620 1.00 93.06 382 ALA A C 1
ATOM 2906 O O . ALA A 1 382 ? -25.849 -4.252 24.558 1.00 93.06 382 ALA A O 1
ATOM 2907 N N . PRO A 1 383 ? -27.271 -4.375 22.811 1.00 94.75 383 PRO A N 1
ATOM 2908 C CA . PRO A 1 383 ? -27.912 -3.095 23.081 1.00 94.75 383 PRO A CA 1
ATOM 2909 C C . PRO A 1 383 ? -28.523 -3.053 24.488 1.00 94.75 383 PRO A C 1
ATOM 2911 O O . PRO A 1 383 ? -29.306 -3.922 24.867 1.00 94.75 383 PRO A O 1
ATOM 2914 N N . VAL A 1 384 ? -28.201 -2.006 25.252 1.00 95.69 384 VAL A N 1
ATOM 2915 C CA . VAL A 1 384 ? -28.634 -1.812 26.649 1.00 95.69 384 VAL A CA 1
ATOM 2916 C C . VAL A 1 384 ? -30.141 -1.971 26.832 1.00 95.69 384 VAL A C 1
ATOM 2918 O O . VAL A 1 384 ? -30.586 -2.585 27.797 1.00 95.69 384 VAL A O 1
ATOM 2921 N N . ARG A 1 385 ? -30.920 -1.453 25.876 1.00 95.19 385 ARG A N 1
ATOM 2922 C CA . ARG A 1 385 ? -32.382 -1.495 25.886 1.00 95.19 385 ARG A CA 1
ATOM 2923 C C . ARG A 1 385 ? -32.900 -2.925 25.920 1.00 95.19 385 ARG A C 1
ATOM 2925 O O . ARG A 1 385 ? -33.753 -3.238 26.736 1.00 95.19 385 ARG A O 1
ATOM 2932 N N . GLU A 1 386 ? -32.347 -3.787 25.078 1.00 96.00 386 GLU A N 1
ATOM 2933 C CA . GLU A 1 386 ? -32.797 -5.169 24.947 1.00 96.00 386 GLU A CA 1
ATOM 2934 C C . GLU A 1 386 ? -32.524 -5.972 26.223 1.00 96.00 386 GLU A C 1
ATOM 2936 O O . GLU A 1 386 ? -33.392 -6.697 26.707 1.00 96.00 386 GLU A O 1
ATOM 2941 N N . VAL A 1 387 ? -31.339 -5.792 26.815 1.00 96.38 387 VAL A N 1
ATOM 2942 C CA . VAL A 1 387 ? -30.969 -6.456 28.073 1.00 96.38 387 VAL A CA 1
ATOM 2943 C C . VAL A 1 387 ? -31.830 -5.947 29.235 1.00 96.38 387 VAL A C 1
ATOM 2945 O O . VAL A 1 387 ? -32.317 -6.751 30.030 1.00 96.38 387 VAL A O 1
ATOM 2948 N N . ALA A 1 388 ? -32.060 -4.632 29.319 1.00 95.81 388 ALA A N 1
ATOM 2949 C CA . ALA A 1 388 ? -32.882 -4.015 30.360 1.00 95.81 388 ALA A CA 1
ATOM 2950 C C . ALA A 1 388 ? -34.351 -4.464 30.284 1.00 95.81 388 ALA A C 1
ATOM 2952 O O . ALA A 1 388 ? -34.915 -4.912 31.281 1.00 95.81 388 ALA A O 1
ATOM 2953 N N . GLU A 1 389 ? -34.952 -4.427 29.093 1.00 96.12 389 GLU A N 1
ATOM 2954 C CA . GLU A 1 389 ? -36.339 -4.854 28.861 1.00 96.12 389 GLU A CA 1
ATOM 2955 C C . GLU A 1 389 ? -36.519 -6.363 29.096 1.00 96.12 389 GLU A C 1
ATOM 2957 O O . GLU A 1 389 ? -37.548 -6.814 29.618 1.00 96.12 389 GLU A O 1
ATOM 2962 N N . ALA A 1 390 ? -35.497 -7.168 28.789 1.00 96.50 390 ALA A N 1
ATOM 2963 C CA . ALA A 1 390 ? -35.495 -8.584 29.134 1.00 96.50 390 ALA A CA 1
ATOM 2964 C C . ALA A 1 390 ? -35.436 -8.817 30.655 1.00 96.50 390 ALA A C 1
ATOM 2966 O O . ALA A 1 390 ? -36.142 -9.686 31.171 1.00 96.50 390 ALA A O 1
ATOM 2967 N N . ALA A 1 391 ? -34.662 -8.002 31.375 1.00 96.06 391 ALA A N 1
ATOM 2968 C CA . ALA A 1 391 ? -34.573 -8.013 32.834 1.00 96.06 391 ALA A CA 1
ATOM 2969 C C . ALA A 1 391 ? -35.824 -7.449 33.543 1.00 96.06 391 ALA A C 1
ATOM 2971 O O . ALA A 1 391 ? -35.943 -7.602 34.756 1.00 96.06 391 ALA A O 1
ATOM 2972 N N . GLY A 1 392 ? -36.771 -6.854 32.808 1.00 95.56 392 GLY A N 1
ATOM 2973 C CA . GLY A 1 392 ? -37.999 -6.277 33.365 1.00 95.56 392 GLY A CA 1
ATOM 2974 C C . GLY A 1 392 ? -37.871 -4.808 33.770 1.00 95.56 392 GLY A C 1
ATOM 2975 O O . GLY A 1 392 ? -38.561 -4.382 34.685 1.00 95.56 392 GLY A O 1
ATOM 2976 N N . TYR A 1 393 ? -36.984 -4.066 33.108 1.00 96.00 393 TYR A N 1
ATOM 2977 C CA . TYR A 1 393 ? -36.752 -2.636 33.299 1.00 96.00 393 TYR A CA 1
ATOM 2978 C C . TYR A 1 393 ? -36.992 -1.870 31.990 1.00 96.00 393 TYR A C 1
ATOM 2980 O O . TYR A 1 393 ? -37.015 -2.455 30.909 1.00 96.00 393 TYR A O 1
ATOM 2988 N N . GLN A 1 394 ? -37.117 -0.547 32.062 1.00 94.50 394 GLN A N 1
ATOM 2989 C CA . GLN A 1 394 ? -37.270 0.326 30.898 1.00 94.50 394 GLN A CA 1
ATOM 2990 C C . GLN A 1 394 ? -36.139 1.348 30.801 1.00 94.50 394 GLN A C 1
ATOM 2992 O O . GLN A 1 394 ? -35.744 1.961 31.792 1.00 94.50 394 GLN A O 1
ATOM 2997 N N . VAL A 1 395 ? -35.649 1.582 29.581 1.00 93.38 395 VAL A N 1
ATOM 2998 C CA . VAL A 1 395 ? -34.768 2.721 29.286 1.00 93.38 395 VAL A CA 1
ATOM 2999 C C . VAL A 1 395 ? -35.617 3.988 29.210 1.00 93.38 395 VAL A C 1
ATOM 3001 O O . VAL A 1 395 ? -36.384 4.164 28.262 1.00 93.38 395 VAL A O 1
ATOM 3004 N N . THR A 1 396 ? -35.459 4.872 30.192 1.00 94.12 396 THR A N 1
ATOM 3005 C CA . THR A 1 396 ? -36.266 6.090 30.369 1.00 94.12 396 THR A CA 1
ATOM 3006 C C . THR A 1 396 ? -35.568 7.364 29.903 1.00 94.12 396 THR A C 1
ATOM 3008 O O . THR A 1 396 ? -36.219 8.396 29.770 1.00 94.12 396 THR A O 1
ATOM 3011 N N . GLY A 1 397 ? -34.262 7.320 29.618 1.00 91.56 397 GLY A N 1
ATOM 3012 C CA . GLY A 1 397 ? -33.535 8.498 29.149 1.00 91.56 397 GLY A CA 1
ATOM 3013 C C . GLY A 1 397 ? -32.219 8.195 28.439 1.00 91.56 397 GLY A C 1
ATOM 3014 O O . GLY A 1 397 ? -31.564 7.187 28.707 1.00 91.56 397 GLY A O 1
ATOM 3015 N N . TRP A 1 398 ? -31.834 9.110 27.547 1.00 93.25 398 TRP A N 1
ATOM 3016 C CA . TRP A 1 398 ? -30.535 9.154 26.879 1.00 93.25 398 TRP A CA 1
ATOM 3017 C C . TRP A 1 398 ? -30.003 10.590 26.878 1.00 93.25 398 TRP A C 1
ATOM 3019 O O . TRP A 1 398 ? -30.632 11.486 26.317 1.00 93.25 398 TRP A O 1
ATOM 3029 N N . ASP A 1 399 ? -28.838 10.801 27.487 1.00 89.38 399 ASP A N 1
ATOM 3030 C CA . ASP A 1 399 ? -28.068 12.039 27.381 1.00 89.38 399 ASP A CA 1
ATOM 3031 C C . ASP A 1 399 ? -26.952 11.829 26.353 1.00 89.38 399 ASP A C 1
ATOM 3033 O O . ASP A 1 399 ? -25.947 11.163 26.620 1.00 89.38 399 ASP A O 1
ATOM 3037 N N . GLY A 1 400 ? -27.144 12.391 25.159 1.00 82.19 400 GLY A N 1
ATOM 3038 C CA . GLY A 1 400 ? -26.199 12.265 24.054 1.00 82.19 400 GLY A CA 1
ATOM 3039 C C . GLY A 1 400 ? -24.868 12.979 24.281 1.00 82.19 400 GLY A C 1
ATOM 3040 O O . GLY A 1 400 ? -23.893 12.596 23.645 1.00 82.19 400 GLY A O 1
ATOM 3041 N N . VAL A 1 401 ? -24.802 13.960 25.187 1.00 81.12 401 VAL A N 1
ATOM 3042 C CA . VAL A 1 401 ? -23.571 14.703 25.494 1.00 81.12 401 VAL A CA 1
ATOM 3043 C C . VAL A 1 401 ? -22.763 13.961 26.552 1.00 81.12 401 VAL A C 1
ATOM 3045 O O . VAL A 1 401 ? -21.566 13.753 26.385 1.00 81.12 401 VAL A O 1
ATOM 3048 N N . LYS A 1 402 ? -23.421 13.501 27.622 1.00 87.50 402 LYS A N 1
ATOM 3049 C CA . LYS A 1 402 ? -22.771 12.732 28.698 1.00 87.50 402 LYS A CA 1
ATOM 3050 C C . LYS A 1 402 ? -22.608 11.247 28.378 1.00 87.50 402 LYS A C 1
ATOM 3052 O O . LYS A 1 402 ? -22.043 10.520 29.188 1.00 87.50 402 LYS A O 1
ATOM 3057 N N . ARG A 1 403 ? -23.140 10.797 27.236 1.00 90.50 403 ARG A N 1
ATOM 3058 C CA . ARG A 1 403 ? -23.233 9.386 26.834 1.00 90.50 403 ARG A CA 1
ATOM 3059 C C . ARG A 1 403 ? -23.833 8.522 27.938 1.00 90.50 403 ARG A C 1
ATOM 3061 O O . ARG A 1 403 ? -23.282 7.500 28.327 1.00 90.50 403 ARG A O 1
ATOM 3068 N N . LYS A 1 404 ? -24.984 8.946 28.453 1.00 93.69 404 LYS A N 1
ATOM 3069 C CA . LYS A 1 404 ? -25.596 8.347 29.640 1.00 93.69 404 LYS A CA 1
ATOM 3070 C C . LYS A 1 404 ? -26.975 7.787 29.345 1.00 93.69 404 LYS A C 1
ATOM 3072 O O . LYS A 1 404 ? -27.843 8.508 28.862 1.00 93.69 404 LYS A O 1
ATOM 3077 N N . VAL A 1 405 ? -27.182 6.520 29.677 1.00 95.88 405 VAL A N 1
ATOM 3078 C CA . VAL A 1 405 ? -28.471 5.828 29.589 1.00 95.88 405 VAL A CA 1
ATOM 3079 C C . VAL A 1 405 ? -29.070 5.726 30.983 1.00 95.88 405 VAL A C 1
ATOM 3081 O O . VAL A 1 405 ? -28.410 5.246 31.903 1.00 95.88 405 VAL A O 1
ATOM 3084 N N . THR A 1 406 ? -30.325 6.135 31.128 1.00 95.94 406 THR A N 1
ATOM 3085 C CA . THR A 1 406 ? -31.084 5.984 32.373 1.00 95.94 406 THR A CA 1
ATOM 3086 C C . THR A 1 406 ? -32.057 4.822 32.236 1.00 95.94 406 THR A C 1
ATOM 3088 O O . THR A 1 406 ? -32.811 4.752 31.263 1.00 95.94 406 THR A O 1
ATOM 3091 N N . ILE A 1 407 ? -32.040 3.921 33.213 1.00 95.50 407 ILE A N 1
ATOM 3092 C CA . ILE A 1 407 ? -32.946 2.782 33.336 1.00 95.50 407 ILE A CA 1
ATOM 3093 C C . ILE A 1 407 ? -33.753 2.940 34.624 1.00 95.50 407 ILE A C 1
ATOM 3095 O O . ILE A 1 407 ? -33.184 3.274 35.660 1.00 95.50 407 ILE A O 1
ATOM 3099 N N . ASN A 1 408 ? -35.052 2.651 34.569 1.00 90.62 408 ASN A N 1
ATOM 3100 C CA . ASN A 1 408 ? -35.927 2.526 35.736 1.00 90.62 408 ASN A CA 1
ATOM 3101 C C . ASN A 1 408 ? -36.680 1.192 35.686 1.00 90.62 408 ASN A C 1
ATOM 3103 O O . ASN A 1 408 ? -36.753 0.564 34.629 1.00 90.62 408 ASN A O 1
ATOM 3107 N N . LYS A 1 409 ? -37.181 0.740 36.838 1.00 85.50 409 LYS A N 1
ATOM 3108 C CA . LYS A 1 409 ? -37.978 -0.488 36.931 1.00 85.50 409 LYS A CA 1
ATOM 3109 C C . LYS A 1 409 ? -39.363 -0.296 36.330 1.00 85.50 409 LYS A C 1
ATOM 3111 O O . LYS A 1 409 ? -39.931 0.795 36.555 1.00 85.50 409 LYS A O 1
#

Secondary structure (DSSP, 8-state):
---GGGGT-EEEE-SEEEE-TTT--EEEE-SEEEE-STTPEEEPSS-EEEEEEEE--TTTT-TT--EEEEEE-TTS-EEEEEEEEEE-S-TT-EE-TT-EEEEE---SS-TTTT-TT-TT--EEEEEES--TTGGGTT-EE-HHHHHHHHHHT---TTPPPHHHHHHHHHHHHHHHHHHH---HHHHHHHHHHHHTTTTSHHHHHH--SS--BS-BTTBEEEEEEEEE-TTS-EEEEEEEEE--SSHHHHHHHHHHHHHH--SS-TTTTGGGTT--HHHHHHHHHHTTS-S-TTHHHHHHHHHHHHTTHHHHHHH--EEEEEEETTEEEEEEEEETTEEEEEHHHHHHHTT--EEEETTTTEEEETTEE-TT-EEETTEEEEEHHHHHHHHT-EEEEEETTTTEEEEE-

Nearest PDB structures (foldseek):
  3fi7-assembly1_A  TM=8.263E-01  e=2.496E-13  Listeria monocytogenes EGD-e
  5t1q-assembly4_D  TM=8.476E-01  e=1.364E-11  Staphylococcus aureus subsp. aureus NCTC 8325
  5t1q-assembly1_A  TM=8.776E-01  e=3.320E-11  Staphylococcus aureus subsp. aureus NCTC 8325
  5t1q-assembly2_B  TM=8.422E-01  e=3.509E-11  Staphylococcus aureus subsp. aureus NCTC 8325
  5t1q-assembly3_C  TM=8.398E-01  e=3.065E-10  Staphylococcus aureus subsp. aureus NCTC 8325

Sequence (409 aa):
MTDWSKYGYRVTSPYGKRRDPINGKTAEHTGIDLVKAHKAPIFAFMAGEVVHARTGQSGTGFGNFGNVVAIKDQRGALHCYAHLDSCSVKVGQKVAAGQEVGKQGNTGRTNGNGAANGKGSHLHYEVRLKAAPSYGFGSHTDPEMYLAKYIEQGKGTNKMKPTDFIAKIAPAAVEDMKKTGVPASLTIAQAALESGWGGSGLTVKANNLFGVKGSGPAGSVKMPTIEYRPDGTSYPILANFRVYHNWAESIEDHSKLLVNGTTDDPKRYHKVLNADYKTACVEVWKAEYATSPEYPKLLIDLIEQHKLDKYDQMGKVEKATVELNGKKIAEGTFLNGLVTVPIRDIAEALGAKLVWDNIKKIATVNGKKIVGTQVVNERAIAPVREVAEAAGYQVTGWDGVKRKVTINK

Mean predicted aligned error: 16.52 Å

Radius of gyration: 30.76 Å; Cα contacts (8 Å, |Δi|>4): 906; chains: 1; bounding box: 75×46×83 Å

InterPro domains:
  IPR002901 Mannosyl-glycoprotein endo-beta-N-acetylglucosamidase-like domain [PF01832] (170-308)
  IPR002901 Mannosyl-glycoprotein endo-beta-N-acetylglucosamidase-like domain [SM00047] (155-312)
  IPR011055 Duplicated hybrid motif [G3DSA:2.70.70.10] (2-150)
  IPR011055 Duplicated hybrid motif [SSF51261] (8-147)
  IPR012854 Copper amine oxidase-like, N-terminal [PF07833] (325-370)
  IPR016047 M23ase, beta-sheet core domain [PF01551] (28-131)
  IPR036582 Copper amine oxidase-like, N-terminal domain superfamily [SSF55383] (340-396)
  IPR051056 Glycosyl Hydrolase Family 73 [PTHR33308] (161-327)

pLDDT: mean 85.23, std 13.74, range [41.59, 98.69]